Protein AF-0000000079917731 (afdb_homodimer)

Radius of gyration: 28.93 Å; Cα contacts (8 Å, |Δi|>4): 1893; chains: 2; bounding box: 54×91×67 Å

Solvent-accessible surface area (backbone atoms only — not comparable to full-atom values): 36115 Å² total; per-residue (Å²): 129,85,62,55,31,54,31,40,28,37,66,48,79,64,50,75,58,44,82,42,78,41,71,59,78,77,42,51,48,52,16,24,22,30,37,32,56,14,15,32,60,57,88,58,50,64,48,55,51,51,41,30,70,75,79,35,61,68,37,38,63,58,72,67,65,36,28,38,35,48,21,23,6,26,31,28,69,40,68,15,85,65,47,80,91,68,53,69,67,41,42,30,28,45,52,33,70,39,48,81,69,71,49,72,39,30,72,71,70,39,39,76,37,28,68,40,18,22,36,33,17,55,40,13,71,12,90,62,19,55,64,53,33,69,73,32,56,40,10,33,40,17,30,51,31,54,45,55,55,79,32,52,31,69,48,36,90,82,49,50,44,68,58,39,12,46,43,56,48,29,31,31,29,39,39,43,38,54,77,62,63,61,24,75,74,30,30,37,36,29,39,25,25,42,32,55,45,15,34,30,25,50,44,40,39,53,46,46,35,37,56,36,36,37,29,29,38,77,54,56,68,52,38,49,57,56,23,63,75,42,62,92,34,34,45,68,45,37,64,87,71,64,62,63,42,63,53,47,17,71,75,44,84,69,34,49,28,46,31,33,39,38,33,40,36,69,81,45,59,40,62,58,55,57,48,53,59,66,28,41,29,56,54,12,34,35,32,38,67,26,49,27,69,39,47,44,59,44,56,48,35,60,28,13,70,33,25,29,30,42,34,24,40,52,56,59,52,52,68,54,47,40,52,50,35,51,33,38,57,72,59,52,36,68,67,77,75,53,43,79,48,72,44,50,49,91,44,49,61,54,45,71,74,53,56,67,85,63,66,50,30,35,46,40,43,27,34,32,76,125,86,61,53,32,54,30,41,28,36,66,49,79,64,50,75,57,43,82,43,79,40,71,61,77,79,45,53,48,53,17,23,22,30,37,33,56,15,16,31,59,56,89,59,49,63,47,55,51,51,41,30,69,75,78,35,62,68,38,38,62,60,72,66,64,37,28,38,34,49,22,24,6,25,31,29,69,40,67,15,87,65,46,81,91,69,54,68,68,42,41,29,26,44,53,33,70,40,48,81,69,71,50,72,38,31,73,70,70,38,39,75,36,30,68,41,17,22,34,34,17,55,40,13,71,13,92,61,20,56,64,54,33,70,74,32,58,39,10,33,40,17,31,50,30,54,44,54,55,79,30,53,32,68,50,37,90,82,50,50,45,68,57,40,12,45,44,57,48,29,33,31,28,39,39,44,38,54,77,64,62,60,23,75,74,29,30,38,37,29,39,26,24,41,31,56,44,16,34,29,26,50,43,39,39,55,47,44,35,38,55,36,37,38,28,30,38,76,53,56,70,54,38,50,57,57,24,63,74,43,60,92,35,33,45,69,45,38,66,88,71,62,61,64,42,62,52,47,16,69,75,44,85,68,35,49,29,47,30,34,38,37,33,39,37,68,82,47,59,41,62,58,56,57,49,52,57,65,27,42,28,53,53,10,34,36,32,38,66,26,51,27,69,38,48,44,59,44,56,48,36,59,28,12,70,33,24,28,30,42,33,24,39,50,57,60,52,54,67,52,47,41,51,50,36,52,33,36,58,70,58,53,34,69,70,79,75,52,44,79,48,73,44,52,50,91,44,49,59,57,47,72,74,54,57,67,85,62,64,50,30,34,45,40,42,29,35,32,77

Secondary structure (DSSP, 8-state):
---EEEEEEE-STTS--EEEEEEPPPP-TTEEEEEEEEEE--TTHHHHHHTHHHH-TTSPPPPSSEE--SEEEEEEEEE-TT--S--TT-EEEE--EE--SSSHHHHTT-GGG-TT-EETTS-BSSTTTHHHHHH----SSBSEEEEEGGGEEEPPTTS-HHHHTTHHHHHHHHHHHHHTT--TT-EEEEETTTSHHHHHHHHHHHHHT-SEEEEEES-HHHHHHHHTTSTTTEEEEETTSS-HHHHHHHHTTT--EEEEEE---TT--HHHHHHHHTTEEEEEEEEE-S------B--HHHHHHTT-EEEE-----HHHHHHHHHHHHTTSS--TTPEEEEEEGGGHHHHHH-PPPP-GGGEEEEEE-/---EEEEEEE-STTS--EEEEEEPPPP-TTEEEEEEEEEE--TTHHHHHHTHHHH-TTSPPPPSSEE--SEEEEEEEEE-TT--S--TT-EEEE--EE--SSSHHHHTT-GGG-TT-EETTS-BSSTTTHHHHHH----SSBSEEEEEGGGEEEPPTTS-HHHHTTHHHHHHHHHHHHHTT--TT-EEEEETTTSHHHHHHHHHHHHHT-SEEEEEES-HHHHHHHHTTSTTTEEEEETTSS-HHHHHHHHTTT--EEEEEE---TT--HHHHHHHHTTEEEEEEEEE-S------B--HHHHHHTT-EEEE-----HHHHHHHHHHHHTTSS--TTPEEEEEEGGGHHHHHH-PPPP-GGGEEEEEE-

Foldseek 3Di:
DDQWWWFFWDADAPDGTDIDIDGQDDEAQQKFKFFFFKFFDDPCQNVQRHPCCPPPVQWADEDPRAGATFFTWGFTCGHHNNHDPDDGGFTKIFHQWDAPCDDPCNVVVNRVPHLQIAGARTTTNHPPVNVVCVVWRHHSRMRMGMDGPQRIDTFAPLADRLLRSLVFLLQQLLVQCVVLPQAAAFEEEEEQLLAQNNVSNLLNSQLRHHQAYEYEEADPVSQVVSCVVPVNHYHYAYVVNDQPQVVLCVVPVNFAGQEYEYQAAEPDDLVSVVSRQSRHAQLHEYEYRNHYPDDHDDPVVVCVVSVYYYDYTDTHGSVSVNVVSVSVNVVSRPSPQADEDEDESVCVSVCSVPVDDDSHSRYIYIYGD/DDQWWWFFWDADAPDGTDIDIGGQDDEAQQKFKFFFFKFFDDPCQNVQRHPCCPPPVQWADEDPRAGATFFTWGFTCGHHNNHDPDDGGFTKIFHQWDAPCDDPCNVVVNRVPHLQIAGARTTTNHPPVNVVCVVWRHHSRMRMGMDGSQRIATFAPLADRLLRSLVFLLQQLLVQCVVLPQAAAFEEEEEQLLAQNNVSNLLNSQLRHHQAYEYEEADPVSLVVSCVVPVNHYHYAYVVNDQPQVVLCVVPVNFAGQEYEYQAAEPDDLVSVVSRQSRHAQLHEYEYRNHYPDDHDDPVVVCVVSVYYYDYTDTHGSVSVNVVSVSVNVVSRPSPQADEDEDESVCVSVCSVPVDDDSHSRYIYIYGD

Nearest PDB structures (foldseek):
  8h2b-assembly1_A  TM=7.495E-01  e=2.566E-23  Zobellia galactanivorans
  8h2b-assembly1_D  TM=7.702E-01  e=7.035E-23  Zobellia galactanivorans
  8h2b-assembly1_B  TM=7.660E-01  e=6.630E-23  Zobellia galactanivorans
  8h2a-assembly2_F  TM=7.709E-01  e=3.290E-22  Formosa agariphila
  8h2a-assembly1_D  TM=7.726E-01  e=4.752E-21  Formosa agariphila

pLDDT: mean 95.67, std 5.26, range [50.16, 98.94]

Structure (mmCIF, N/CA/C/O backbone):
data_AF-0000000079917731-model_v1
#
loop_
_entity.id
_entity.type
_entity.pdbx_description
1 polymer 'Alcohol dehydrogenase'
#
loop_
_atom_site.group_PDB
_atom_site.id
_atom_site.type_symbol
_atom_site.label_atom_id
_atom_site.label_alt_id
_atom_site.label_comp_id
_atom_site.label_asym_id
_atom_site.label_entity_id
_atom_site.label_seq_id
_atom_site.pdbx_PDB_ins_code
_atom_site.Cartn_x
_atom_site.Cartn_y
_atom_site.Cartn_z
_atom_site.occupancy
_atom_site.B_iso_or_equiv
_atom_site.auth_seq_id
_atom_site.auth_comp_id
_atom_site.auth_asym_id
_atom_site.auth_atom_id
_atom_site.pdbx_PDB_model_num
ATOM 1 N N . MET A 1 1 ? 14.047 -50.344 -12.586 1 50.44 1 MET A N 1
ATOM 2 C CA . MET A 1 1 ? 13.477 -49 -12.344 1 50.44 1 MET A CA 1
ATOM 3 C C . MET A 1 1 ? 13.508 -48.156 -13.617 1 50.44 1 MET A C 1
ATOM 5 O O . MET A 1 1 ? 14.414 -48.312 -14.438 1 50.44 1 MET A O 1
ATOM 9 N N . LYS A 1 2 ? 12.367 -47.656 -14.055 1 74.06 2 LYS A N 1
ATOM 10 C CA . LYS A 1 2 ? 12.312 -46.875 -15.289 1 74.06 2 LYS A CA 1
ATOM 11 C C . LYS A 1 2 ? 13.344 -45.75 -15.273 1 74.06 2 LYS A C 1
ATOM 13 O O . LYS A 1 2 ? 13.484 -45.031 -14.273 1 74.06 2 LYS A O 1
ATOM 18 N N . SER A 1 3 ? 14.203 -45.719 -16.328 1 92.88 3 SER A N 1
ATOM 19 C CA . SER A 1 3 ? 15.312 -44.75 -16.359 1 92.88 3 SER A CA 1
ATOM 20 C C . SER A 1 3 ? 14.93 -43.5 -17.125 1 92.88 3 SER A C 1
ATOM 22 O O . SER A 1 3 ? 15.68 -42.5 -17.125 1 92.88 3 SER A O 1
ATOM 24 N N . THR A 1 4 ? 13.758 -43.594 -17.734 1 96.81 4 THR A N 1
ATOM 25 C CA . THR A 1 4 ? 13.328 -42.438 -18.516 1 96.81 4 THR A CA 1
ATOM 26 C C . THR A 1 4 ? 11.945 -41.969 -18.078 1 96.81 4 THR A C 1
ATOM 28 O O . THR A 1 4 ? 11.234 -42.719 -17.375 1 96.81 4 THR A O 1
ATOM 31 N N . MET A 1 5 ? 11.633 -40.844 -18.469 1 97.62 5 MET A N 1
ATOM 32 C CA . MET A 1 5 ? 10.32 -40.25 -18.203 1 97.62 5 MET A CA 1
ATOM 33 C C . MET A 1 5 ? 9.734 -39.625 -19.453 1 97.62 5 MET A C 1
ATOM 35 O O . MET A 1 5 ? 10.477 -39.188 -20.328 1 97.62 5 MET A O 1
ATOM 39 N N . ARG A 1 6 ? 8.391 -39.625 -19.469 1 97.88 6 ARG A N 1
ATOM 40 C CA . ARG A 1 6 ? 7.664 -38.906 -20.531 1 97.88 6 ARG A CA 1
ATOM 41 C C . ARG A 1 6 ? 7.512 -37.438 -20.188 1 97.88 6 ARG A C 1
ATOM 43 O O . ARG A 1 6 ? 7.234 -37.094 -19.047 1 97.88 6 ARG A O 1
ATOM 50 N N . VAL A 1 7 ? 7.762 -36.594 -21.203 1 98.31 7 VAL A N 1
ATOM 51 C CA . VAL A 1 7 ? 7.59 -35.156 -21.047 1 98.31 7 VAL A CA 1
ATOM 52 C C . VAL A 1 7 ? 6.918 -34.594 -22.281 1 98.31 7 VAL A C 1
ATOM 54 O O . VAL A 1 7 ? 6.977 -35.188 -23.359 1 98.31 7 VAL A O 1
ATOM 57 N N . ALA A 1 8 ? 6.16 -33.562 -22.141 1 98.38 8 ALA A N 1
ATOM 58 C CA . ALA A 1 8 ? 5.754 -32.688 -23.234 1 98.38 8 ALA A CA 1
ATOM 59 C C . ALA A 1 8 ? 6.688 -31.5 -23.359 1 98.38 8 ALA A C 1
ATOM 61 O O . ALA A 1 8 ? 6.809 -30.688 -22.438 1 98.38 8 ALA A O 1
ATOM 62 N N . ARG A 1 9 ? 7.387 -31.297 -24.5 1 98 9 ARG A N 1
ATOM 63 C CA . ARG A 1 9 ? 8.367 -30.234 -24.688 1 98 9 ARG A CA 1
ATOM 64 C C . ARG A 1 9 ? 7.973 -29.312 -25.844 1 98 9 ARG A C 1
ATOM 66 O O . ARG A 1 9 ? 7.492 -29.781 -26.875 1 98 9 ARG A O 1
ATOM 73 N N . LEU A 1 10 ? 8.047 -28.047 -25.562 1 97.94 10 LEU A N 1
ATOM 74 C CA . LEU A 1 10 ? 7.91 -27.062 -26.625 1 97.94 10 LEU A CA 1
ATOM 75 C C . LEU A 1 10 ? 9.234 -26.859 -27.344 1 97.94 10 LEU A C 1
ATOM 77 O O . LEU A 1 10 ? 10.234 -26.5 -26.734 1 97.94 10 LEU A O 1
ATOM 81 N N . HIS A 1 11 ? 9.242 -27.062 -28.656 1 98.19 11 HIS A N 1
ATOM 82 C CA . HIS A 1 11 ? 10.461 -26.906 -29.453 1 98.19 11 HIS A CA 1
ATOM 83 C C . HIS A 1 11 ? 10.477 -25.578 -30.188 1 98.19 11 HIS A C 1
ATOM 85 O O . HIS A 1 11 ? 11.547 -25.031 -30.469 1 98.19 11 HIS A O 1
ATOM 91 N N . GLU A 1 12 ? 9.289 -25.141 -30.516 1 96.88 12 GLU A N 1
ATOM 92 C CA . GLU A 1 12 ? 9.102 -23.906 -31.266 1 96.88 12 GLU A CA 1
ATOM 93 C C . GLU A 1 12 ? 7.879 -23.141 -30.766 1 96.88 12 GLU A C 1
ATOM 95 O O . GLU A 1 12 ? 6.82 -23.734 -30.547 1 96.88 12 GLU A O 1
ATOM 100 N N . ILE A 1 13 ? 8.078 -21.859 -30.641 1 95.06 13 ILE A N 1
ATOM 101 C CA . ILE A 1 13 ? 7 -21 -30.156 1 95.06 13 ILE A CA 1
ATOM 102 C C . ILE A 1 13 ? 5.77 -21.156 -31.047 1 95.06 13 ILE A C 1
ATOM 104 O O . ILE A 1 13 ? 5.891 -21.188 -32.281 1 95.06 13 ILE A O 1
ATOM 108 N N . ASN A 1 14 ? 4.672 -21.25 -30.422 1 94.19 14 ASN A N 1
ATOM 109 C CA . ASN A 1 14 ? 3.377 -21.297 -31.094 1 94.19 14 ASN A CA 1
ATOM 110 C C . ASN A 1 14 ? 3.223 -22.547 -31.938 1 94.19 14 ASN A C 1
ATOM 112 O O . ASN A 1 14 ? 2.58 -22.531 -32.969 1 94.19 14 ASN A O 1
ATOM 116 N N . GLN A 1 15 ? 3.871 -23.625 -31.594 1 95.62 15 GLN A N 1
ATOM 117 C CA . GLN A 1 15 ? 3.725 -24.953 -32.188 1 95.62 15 GLN A CA 1
ATOM 118 C C . GLN A 1 15 ? 3.328 -25.969 -31.125 1 95.62 15 GLN A C 1
ATOM 120 O O . GLN A 1 15 ? 3.529 -25.75 -29.922 1 95.62 15 GLN A O 1
ATOM 125 N N . PRO A 1 16 ? 2.701 -27.062 -31.547 1 95.88 16 PRO A N 1
ATOM 126 C CA . PRO A 1 16 ? 2.363 -28.094 -30.562 1 95.88 16 PRO A CA 1
ATOM 127 C C . PRO A 1 16 ? 3.59 -28.656 -29.844 1 95.88 16 PRO A C 1
ATOM 129 O O . PRO A 1 16 ? 4.672 -28.734 -30.438 1 95.88 16 PRO A O 1
ATOM 132 N N . MET A 1 17 ? 3.363 -29.047 -28.672 1 97.44 17 MET A N 1
ATOM 133 C CA . MET A 1 17 ? 4.426 -29.703 -27.922 1 97.44 17 MET A CA 1
ATOM 134 C C . MET A 1 17 ? 4.656 -31.125 -28.422 1 97.44 17 MET A C 1
ATOM 136 O O . MET A 1 17 ? 3.75 -31.734 -29 1 97.44 17 MET A O 1
ATOM 140 N N . LYS A 1 18 ? 5.828 -31.609 -28.172 1 98.31 18 LYS A N 1
ATOM 141 C CA . LYS A 1 18 ? 6.164 -33 -28.531 1 98.31 18 LYS A CA 1
ATOM 142 C C . LYS A 1 18 ? 6.316 -33.844 -27.281 1 98.31 18 LYS A C 1
ATOM 144 O O . LYS A 1 18 ? 6.977 -33.469 -26.328 1 98.31 18 LYS A O 1
ATOM 149 N N . ILE A 1 19 ? 5.656 -35.031 -27.328 1 98.19 19 ILE A N 1
ATOM 150 C CA . ILE A 1 19 ? 5.848 -36 -26.281 1 98.19 19 ILE A CA 1
ATOM 151 C C . ILE A 1 19 ? 7.156 -36.781 -26.5 1 98.19 19 ILE A C 1
ATOM 153 O O . ILE A 1 19 ? 7.355 -37.375 -27.562 1 98.19 19 ILE A O 1
ATOM 157 N N . GLU A 1 20 ? 8.016 -36.719 -25.469 1 98 20 GLU A N 1
ATOM 158 C CA . GLU A 1 20 ? 9.352 -37.281 -25.594 1 98 20 GLU A CA 1
ATOM 159 C C . GLU A 1 20 ? 9.742 -38.062 -24.328 1 98 20 GLU A C 1
ATOM 161 O O . GLU A 1 20 ? 9.102 -37.906 -23.297 1 98 20 GLU A O 1
ATOM 166 N N . GLU A 1 21 ? 10.734 -38.875 -24.562 1 97.75 21 GLU A N 1
ATOM 167 C CA . GLU A 1 21 ? 11.352 -39.562 -23.438 1 97.75 21 GLU A CA 1
ATOM 168 C C . GLU A 1 21 ? 12.695 -38.938 -23.062 1 97.75 21 GLU A C 1
ATOM 170 O O . GLU A 1 21 ? 13.539 -38.719 -23.938 1 97.75 21 GLU A O 1
ATOM 175 N N . LEU A 1 22 ? 12.82 -38.625 -21.766 1 97.75 22 LEU A N 1
ATOM 176 C CA . LEU A 1 22 ? 14.07 -38.094 -21.219 1 97.75 22 LEU A CA 1
ATOM 177 C C . LEU A 1 22 ? 14.523 -38.906 -20.016 1 97.75 22 LEU A C 1
ATOM 179 O O . LEU A 1 22 ? 13.711 -39.594 -19.359 1 97.75 22 LEU A O 1
ATOM 183 N N . PRO A 1 23 ? 15.82 -38.906 -19.75 1 97.75 23 PRO A N 1
ATOM 184 C CA . PRO A 1 23 ? 16.25 -39.531 -18.5 1 97.75 23 PRO A CA 1
ATOM 185 C C . PRO A 1 23 ? 15.602 -38.906 -17.266 1 97.75 23 PRO A C 1
ATOM 187 O O . PRO A 1 23 ? 15.422 -37.688 -17.219 1 97.75 23 PRO A O 1
ATOM 190 N N . ILE A 1 24 ? 15.266 -39.75 -16.328 1 98.25 24 ILE A N 1
ATOM 191 C CA . ILE A 1 24 ? 14.789 -39.25 -15.047 1 98.25 24 ILE A CA 1
ATOM 192 C C . ILE A 1 24 ? 15.93 -38.531 -14.312 1 98.25 24 ILE A C 1
ATOM 194 O O . ILE A 1 24 ? 17 -39.125 -14.141 1 98.25 24 ILE A O 1
ATOM 198 N N . PRO A 1 25 ? 15.758 -37.281 -13.914 1 97.38 25 PRO A N 1
ATOM 199 C CA . PRO A 1 25 ? 16.859 -36.594 -13.242 1 97.38 25 PRO A CA 1
ATOM 200 C C . PRO A 1 25 ? 17.062 -37.031 -11.805 1 97.38 25 PRO A C 1
ATOM 202 O O . PRO A 1 25 ? 16.125 -37.562 -11.18 1 97.38 25 PRO A O 1
ATOM 205 N N . GLU A 1 26 ? 18.25 -36.875 -11.352 1 97 26 GLU A N 1
ATOM 206 C CA . GLU A 1 26 ? 18.562 -37.031 -9.938 1 97 26 GLU A CA 1
ATOM 207 C C . GLU A 1 26 ? 18.516 -35.719 -9.203 1 97 26 GLU A C 1
ATOM 209 O O . GLU A 1 26 ? 18.953 -34.688 -9.742 1 97 26 GLU A O 1
ATOM 214 N N . PRO A 1 27 ? 17.938 -35.719 -7.992 1 97.88 27 PRO A N 1
ATOM 215 C CA . PRO A 1 27 ? 17.922 -34.469 -7.262 1 97.88 27 PRO A CA 1
ATOM 216 C C . PRO A 1 27 ? 19.312 -34.062 -6.738 1 97.88 27 PRO A C 1
ATOM 218 O O . PRO A 1 27 ? 20.094 -34.938 -6.352 1 97.88 27 PRO A O 1
ATOM 221 N N . ARG A 1 28 ? 19.656 -32.75 -6.723 1 96.5 28 ARG A N 1
ATOM 222 C CA . ARG A 1 28 ? 20.844 -32.219 -6.043 1 96.5 28 ARG A CA 1
ATOM 223 C C . ARG A 1 28 ? 20.719 -32.406 -4.531 1 96.5 28 ARG A C 1
ATOM 225 O O . ARG A 1 28 ? 19.672 -32.812 -4.027 1 96.5 28 ARG A O 1
ATOM 232 N N . ALA A 1 29 ? 21.703 -32.031 -3.807 1 97.75 29 ALA A N 1
ATOM 233 C CA . ALA A 1 29 ? 21.844 -32.344 -2.385 1 97.75 29 ALA A CA 1
ATOM 234 C C . ALA A 1 29 ? 20.703 -31.719 -1.583 1 97.75 29 ALA A C 1
ATOM 236 O O . ALA A 1 29 ? 20.25 -32.281 -0.59 1 97.75 29 ALA A O 1
ATOM 237 N N . THR A 1 30 ? 20.203 -30.578 -2.012 1 97.69 30 THR A N 1
ATOM 238 C CA . THR A 1 30 ? 19.172 -29.906 -1.241 1 97.69 30 THR A CA 1
ATOM 239 C C . THR A 1 30 ? 17.828 -29.953 -1.981 1 97.69 30 THR A C 1
ATOM 241 O O . THR A 1 30 ? 16.891 -29.25 -1.617 1 97.69 30 THR A O 1
ATOM 244 N N . ASP A 1 31 ? 17.75 -30.75 -3.055 1 98.56 31 ASP A N 1
ATOM 245 C CA . ASP A 1 31 ? 16.578 -30.828 -3.906 1 98.56 31 ASP A CA 1
ATOM 246 C C . ASP A 1 31 ? 15.836 -32.156 -3.697 1 98.56 31 ASP A C 1
ATOM 248 O O . ASP A 1 31 ? 16.328 -33.031 -3.004 1 98.56 31 ASP A O 1
ATOM 252 N N . VAL A 1 32 ? 14.695 -32.219 -4.273 1 98.69 32 VAL A N 1
ATOM 253 C CA . VAL A 1 32 ? 13.898 -33.438 -4.289 1 98.69 32 VAL A CA 1
ATOM 254 C C . VAL A 1 32 ? 13.469 -33.781 -5.719 1 98.69 32 VAL A C 1
ATOM 256 O O . VAL A 1 32 ? 13.5 -32.906 -6.594 1 98.69 32 VAL A O 1
ATOM 259 N N . LEU A 1 33 ? 13.227 -35 -5.922 1 98.75 33 LEU A N 1
ATOM 260 C CA . LEU A 1 33 ? 12.539 -35.469 -7.121 1 98.75 33 LEU A CA 1
ATOM 261 C C . LEU A 1 33 ? 11.07 -35.75 -6.832 1 98.75 33 LEU A C 1
ATOM 263 O O . LEU A 1 33 ? 10.742 -36.469 -5.895 1 98.75 33 LEU A O 1
ATOM 267 N N . VAL A 1 34 ? 10.211 -35.156 -7.582 1 98.88 34 VAL A N 1
ATOM 268 C CA . VAL A 1 34 ? 8.781 -35.344 -7.383 1 98.88 34 VAL A CA 1
ATOM 269 C C . VAL A 1 34 ? 8.18 -36.062 -8.586 1 98.88 34 VAL A C 1
ATOM 271 O O . VAL A 1 34 ? 8.414 -35.656 -9.734 1 98.88 34 VAL A O 1
ATOM 274 N N . GLN A 1 35 ? 7.52 -37.125 -8.352 1 98.88 35 GLN A N 1
ATOM 275 C CA . GLN A 1 35 ? 6.66 -37.719 -9.367 1 98.88 35 GLN A CA 1
ATOM 276 C C . GLN A 1 35 ? 5.352 -36.969 -9.5 1 98.88 35 GLN A C 1
ATOM 278 O O . GLN A 1 35 ? 4.523 -36.969 -8.586 1 98.88 35 GLN A O 1
ATOM 283 N N . VAL A 1 36 ? 5.148 -36.375 -10.633 1 98.88 36 VAL A N 1
ATOM 284 C CA . VAL A 1 36 ? 3.992 -35.5 -10.828 1 98.88 36 VAL A CA 1
ATOM 285 C C . VAL A 1 36 ? 2.727 -36.344 -10.961 1 98.88 36 VAL A C 1
ATOM 287 O O . VAL A 1 36 ? 2.674 -37.281 -11.766 1 98.88 36 VAL A O 1
ATOM 290 N N . LYS A 1 37 ? 1.771 -36 -10.133 1 98.81 37 LYS A N 1
ATOM 291 C CA . LYS A 1 37 ? 0.479 -36.688 -10.195 1 98.81 37 LYS A CA 1
ATOM 292 C C . LYS A 1 37 ? -0.587 -35.781 -10.812 1 98.81 37 LYS A C 1
ATOM 294 O O . LYS A 1 37 ? -1.591 -36.25 -11.336 1 98.81 37 LYS A O 1
ATOM 299 N N . ALA A 1 38 ? -0.409 -34.5 -10.727 1 98.69 38 ALA A N 1
ATOM 300 C CA . ALA A 1 38 ? -1.331 -33.531 -11.281 1 98.69 38 ALA A CA 1
ATOM 301 C C . ALA A 1 38 ? -0.6 -32.25 -11.648 1 98.69 38 ALA A C 1
ATOM 303 O O . ALA A 1 38 ? 0.22 -31.75 -10.867 1 98.69 38 ALA A O 1
ATOM 304 N N . CYS A 1 39 ? -0.804 -31.719 -12.812 1 98.06 39 CYS A N 1
ATOM 305 C CA . CYS A 1 39 ? -0.352 -30.406 -13.242 1 98.06 39 CYS A CA 1
ATOM 306 C C . CYS A 1 39 ? -1.51 -29.578 -13.797 1 98.06 39 CYS A C 1
ATOM 308 O O . CYS A 1 39 ? -2.104 -29.953 -14.812 1 98.06 39 CYS A O 1
ATOM 310 N N . ASN A 1 40 ? -1.781 -28.484 -13.109 1 95.69 40 ASN A N 1
ATOM 311 C CA . ASN A 1 40 ? -2.883 -27.625 -13.539 1 95.69 40 ASN A CA 1
ATOM 312 C C . ASN A 1 40 ? -2.539 -26.875 -14.82 1 95.69 40 ASN A C 1
ATOM 314 O O . ASN A 1 40 ? -1.462 -26.281 -14.93 1 95.69 40 ASN A O 1
ATOM 318 N N . VAL A 1 41 ? -3.432 -26.969 -15.773 1 92.75 41 VAL A N 1
ATOM 319 C CA . VAL A 1 41 ? -3.309 -26.188 -17 1 92.75 41 VAL A CA 1
ATOM 320 C C . VAL A 1 41 ? -4.039 -24.859 -16.844 1 92.75 41 VAL A C 1
ATOM 322 O O . VAL A 1 41 ? -5.254 -24.781 -17.047 1 92.75 41 VAL A O 1
ATOM 325 N N . VAL A 1 42 ? -3.254 -23.859 -16.562 1 86.06 42 VAL A N 1
ATOM 326 C CA . VAL A 1 42 ? -3.84 -22.562 -16.25 1 86.06 42 VAL A CA 1
ATOM 327 C C . VAL A 1 42 ? -4.246 -21.844 -17.547 1 86.06 42 VAL A C 1
ATOM 329 O O . VAL A 1 42 ? -3.658 -22.094 -18.594 1 86.06 42 VAL A O 1
ATOM 332 N N . PRO A 1 43 ? -5.266 -20.922 -17.453 1 82.81 43 PRO A N 1
ATOM 333 C CA . PRO A 1 43 ? -5.812 -20.266 -18.656 1 82.81 43 PRO A CA 1
ATOM 334 C C . PRO A 1 43 ? -4.75 -19.516 -19.453 1 82.81 43 PRO A C 1
ATOM 336 O O . PRO A 1 43 ? -4.867 -19.391 -20.672 1 82.81 43 PRO A O 1
ATOM 339 N N . ASN A 1 44 ? -3.738 -19.109 -18.844 1 86.19 44 ASN A N 1
ATOM 340 C CA . ASN A 1 44 ? -2.756 -18.25 -19.5 1 86.19 44 ASN A CA 1
ATOM 341 C C . ASN A 1 44 ? -1.69 -19.078 -20.219 1 86.19 44 ASN A C 1
ATOM 343 O O . ASN A 1 44 ? -0.853 -18.531 -20.938 1 86.19 44 ASN A O 1
ATOM 347 N N . LEU A 1 45 ? -1.657 -20.359 -20.141 1 90.06 45 LEU A N 1
ATOM 348 C CA . LEU A 1 45 ? -0.584 -21.188 -20.672 1 90.06 45 LEU A CA 1
ATOM 349 C C . LEU A 1 45 ? -0.499 -21.047 -22.188 1 90.06 45 LEU A C 1
ATOM 351 O O . LEU A 1 45 ? 0.59 -20.875 -22.734 1 90.06 45 LEU A O 1
ATOM 355 N N . SER A 1 46 ? -1.631 -21.062 -22.812 1 88.81 46 SER A N 1
ATOM 356 C CA . SER A 1 46 ? -1.627 -20.953 -24.266 1 88.81 46 SER A CA 1
ATOM 357 C C . SER A 1 46 ? -0.975 -19.656 -24.719 1 88.81 46 SER A C 1
ATOM 359 O O . SER A 1 46 ? -0.188 -19.641 -25.672 1 88.81 46 SER A O 1
ATOM 361 N N . ASN A 1 47 ? -1.322 -18.609 -24 1 88.12 47 ASN A N 1
ATOM 362 C CA . ASN A 1 47 ? -0.719 -17.328 -24.312 1 88.12 47 ASN A CA 1
ATOM 363 C C . ASN A 1 47 ? 0.791 -17.344 -24.094 1 88.12 47 ASN A C 1
ATOM 365 O O . ASN A 1 47 ? 1.546 -16.781 -24.891 1 88.12 47 ASN A O 1
ATOM 369 N N . VAL A 1 48 ? 1.205 -17.938 -23.078 1 91.75 48 VAL A N 1
ATOM 370 C CA . VAL A 1 48 ? 2.625 -18.016 -22.75 1 91.75 48 VAL A CA 1
ATOM 371 C C . VAL A 1 48 ? 3.367 -18.766 -23.859 1 91.75 48 VAL A C 1
ATOM 373 O O . VAL A 1 48 ? 4.402 -18.312 -24.344 1 91.75 48 VAL A O 1
ATOM 376 N N . LEU A 1 49 ? 2.818 -19.812 -24.359 1 93.06 49 LEU A N 1
ATOM 377 C CA . LEU A 1 49 ? 3.465 -20.672 -25.344 1 93.06 49 LEU A CA 1
ATOM 378 C C . LEU A 1 49 ? 3.469 -20.016 -26.719 1 93.06 49 LEU A C 1
ATOM 380 O O . LEU A 1 49 ? 4.348 -20.297 -27.531 1 93.06 49 LEU A O 1
ATOM 384 N N . ALA A 1 50 ? 2.545 -19.094 -26.875 1 91.25 50 ALA A N 1
ATOM 385 C CA . ALA A 1 50 ? 2.338 -18.609 -28.234 1 91.25 50 ALA A CA 1
ATOM 386 C C . ALA A 1 50 ? 2.797 -17.172 -28.391 1 91.25 50 ALA A C 1
ATOM 388 O O . ALA A 1 50 ? 3.334 -16.781 -29.438 1 91.25 50 ALA A O 1
ATOM 389 N N . THR A 1 51 ? 2.631 -16.328 -27.297 1 88.88 51 THR A N 1
ATOM 390 C CA . THR A 1 51 ? 2.67 -14.906 -27.609 1 88.88 51 THR A CA 1
ATOM 391 C C . THR A 1 51 ? 3.566 -14.156 -26.625 1 88.88 51 THR A C 1
ATOM 393 O O . THR A 1 51 ? 3.951 -13.016 -26.859 1 88.88 51 THR A O 1
ATOM 396 N N . TYR A 1 52 ? 3.93 -14.664 -25.516 1 87.69 52 TYR A N 1
ATOM 397 C CA . TYR A 1 52 ? 4.633 -13.922 -24.484 1 87.69 52 TYR A CA 1
ATOM 398 C C . TYR A 1 52 ? 5.969 -13.391 -24.984 1 87.69 52 TYR A C 1
ATOM 400 O O . TYR A 1 52 ? 6.379 -12.281 -24.641 1 87.69 52 TYR A O 1
ATOM 408 N N . SER A 1 53 ? 6.59 -14.141 -25.766 1 86.5 53 SER A N 1
ATOM 409 C CA . SER A 1 53 ? 7.898 -13.727 -26.266 1 86.5 53 SER A CA 1
ATOM 410 C C . SER A 1 53 ? 7.805 -12.406 -27.031 1 86.5 53 SER A C 1
ATOM 412 O O . SER A 1 53 ? 8.742 -11.609 -27.016 1 86.5 53 SER A O 1
ATOM 414 N N . GLU A 1 54 ? 6.711 -12.188 -27.609 1 86.81 54 GLU A N 1
ATOM 415 C CA . GLU A 1 54 ? 6.508 -10.969 -28.391 1 86.81 54 GLU A CA 1
ATOM 416 C C . GLU A 1 54 ? 5.879 -9.867 -27.547 1 86.81 54 GLU A C 1
ATOM 418 O O . GLU A 1 54 ? 6.336 -8.719 -27.578 1 86.81 54 GLU A O 1
ATOM 423 N N . TRP A 1 55 ? 4.918 -10.234 -26.75 1 82.81 55 TRP A N 1
ATOM 424 C CA . TRP A 1 55 ? 4.141 -9.242 -26.016 1 82.81 55 TRP A CA 1
ATOM 425 C C . TRP A 1 55 ? 4.914 -8.727 -24.812 1 82.81 55 TRP A C 1
ATOM 427 O O . TRP A 1 55 ? 4.816 -7.543 -24.469 1 82.81 55 TRP A O 1
ATOM 437 N N . PHE A 1 56 ? 5.676 -9.633 -24.203 1 87.25 56 PHE A N 1
ATOM 438 C CA . PHE A 1 56 ? 6.355 -9.289 -22.953 1 87.25 56 PHE A CA 1
ATOM 439 C C . PHE A 1 56 ? 7.801 -9.773 -22.984 1 87.25 56 PHE A C 1
ATOM 441 O O . PHE A 1 56 ? 8.195 -10.602 -22.156 1 87.25 56 PHE A O 1
ATOM 448 N N . PRO A 1 57 ? 8.57 -9.141 -23.781 1 85.44 57 PRO A N 1
ATOM 449 C CA . PRO A 1 57 ? 9.961 -9.586 -23.891 1 85.44 57 PRO A CA 1
ATOM 450 C C . PRO A 1 57 ? 10.719 -9.461 -22.578 1 85.44 57 PRO A C 1
ATOM 452 O O . PRO A 1 57 ? 11.742 -10.117 -22.375 1 85.44 57 PRO A O 1
ATOM 455 N N . TYR A 1 58 ? 10.18 -8.727 -21.656 1 86.06 58 TYR A N 1
ATOM 456 C CA . TYR A 1 58 ? 10.836 -8.531 -20.375 1 86.06 58 TYR A CA 1
ATOM 457 C C . TYR A 1 58 ? 10.484 -9.648 -19.406 1 86.06 58 TYR A C 1
ATOM 459 O O . TYR A 1 58 ? 10.984 -9.688 -18.281 1 86.06 58 TYR A O 1
ATOM 467 N N . LEU A 1 59 ? 9.648 -10.555 -19.844 1 92.31 59 LEU A N 1
ATOM 468 C CA . LEU A 1 59 ? 9.359 -11.812 -19.156 1 92.31 59 LEU A CA 1
ATOM 469 C C . LEU A 1 59 ? 9.844 -13 -19.984 1 92.31 59 LEU A C 1
ATOM 471 O O . LEU A 1 59 ? 9.039 -13.703 -20.594 1 92.31 59 LEU A O 1
ATOM 475 N N . PRO A 1 60 ? 11.055 -13.289 -19.922 1 93.88 60 PRO A N 1
ATOM 476 C CA . PRO A 1 60 ? 11.633 -14.242 -20.875 1 93.88 60 PRO A CA 1
ATOM 477 C C . PRO A 1 60 ? 11.234 -15.688 -20.578 1 93.88 60 PRO A C 1
ATOM 479 O O . PRO A 1 60 ? 11.125 -16.078 -19.422 1 93.88 60 PRO A O 1
ATOM 482 N N . LEU A 1 61 ? 11.07 -16.422 -21.672 1 96.19 61 LEU A N 1
ATOM 483 C CA . LEU A 1 61 ? 10.859 -17.859 -21.609 1 96.19 61 LEU A CA 1
ATOM 484 C C . LEU A 1 61 ? 12.195 -18.594 -21.516 1 96.19 61 LEU A C 1
ATOM 486 O O . LEU A 1 61 ? 13.242 -18.016 -21.812 1 96.19 61 LEU A O 1
ATOM 490 N N . PRO A 1 62 ? 12.133 -19.844 -21.094 1 96.81 62 PRO A N 1
ATOM 491 C CA . PRO A 1 62 ? 13.352 -20.641 -21.172 1 96.81 62 PRO A CA 1
ATOM 492 C C . PRO A 1 62 ? 13.789 -20.906 -22.609 1 96.81 62 PRO A C 1
ATOM 494 O O . PRO A 1 62 ? 12.945 -20.938 -23.516 1 96.81 62 PRO A O 1
ATOM 497 N N . GLU A 1 63 ? 15.102 -21.078 -22.766 1 96.69 63 GLU A N 1
ATOM 498 C CA . GLU A 1 63 ? 15.578 -21.531 -24.062 1 96.69 63 GLU A CA 1
ATOM 499 C C . GLU A 1 63 ? 14.898 -22.844 -24.469 1 96.69 63 GLU A C 1
ATOM 501 O O . GLU A 1 63 ? 14.719 -23.734 -23.656 1 96.69 63 GLU A O 1
ATOM 506 N N . LEU A 1 64 ? 14.5 -22.953 -25.688 1 96.94 64 LEU A N 1
ATOM 507 C CA . LEU A 1 64 ? 13.805 -24.141 -26.219 1 96.94 64 LEU A CA 1
ATOM 508 C C . LEU A 1 64 ? 14.805 -25.156 -26.75 1 96.94 64 LEU A C 1
ATOM 510 O O . LEU A 1 64 ? 15.883 -24.781 -27.219 1 96.94 64 LEU A O 1
ATOM 514 N N . PRO A 1 65 ? 14.477 -26.422 -26.75 1 98.12 65 PRO A N 1
ATOM 515 C CA . PRO A 1 65 ? 13.227 -27.016 -26.25 1 98.12 65 PRO A CA 1
ATOM 516 C C . PRO A 1 65 ? 13.141 -26.984 -24.734 1 98.12 65 PRO A C 1
ATOM 518 O O . PRO A 1 65 ? 14.164 -27.078 -24.047 1 98.12 65 PRO A O 1
ATOM 521 N N . ALA A 1 66 ? 11.93 -26.812 -24.203 1 98.19 66 ALA A N 1
ATOM 522 C CA . ALA A 1 66 ? 11.742 -26.703 -22.766 1 98.19 66 ALA A CA 1
ATOM 523 C C . ALA A 1 66 ? 10.453 -27.406 -22.328 1 98.19 66 ALA A C 1
ATOM 525 O O . ALA A 1 66 ? 9.531 -27.578 -23.125 1 98.19 66 ALA A O 1
ATOM 526 N N . ILE A 1 67 ? 10.406 -27.906 -21.078 1 98.31 67 ILE A N 1
ATOM 527 C CA . ILE A 1 67 ? 9.242 -28.5 -20.438 1 98.31 67 ILE A CA 1
ATOM 528 C C . ILE A 1 67 ? 8.492 -27.453 -19.625 1 98.31 67 ILE A C 1
ATOM 530 O O . ILE A 1 67 ? 9.055 -26.859 -18.703 1 98.31 67 ILE A O 1
ATOM 534 N N . PHE A 1 68 ? 7.199 -27.203 -19.953 1 97.69 68 PHE A N 1
ATOM 535 C CA . PHE A 1 68 ? 6.379 -26.219 -19.266 1 97.69 68 PHE A CA 1
ATOM 536 C C . PHE A 1 68 ? 5.48 -26.891 -18.234 1 97.69 68 PHE A C 1
ATOM 538 O O . PHE A 1 68 ? 5.574 -28.094 -18.016 1 97.69 68 PHE A O 1
ATOM 545 N N . GLY A 1 69 ? 4.656 -26.078 -17.594 1 96.75 69 GLY A N 1
ATOM 546 C CA . GLY A 1 69 ? 3.795 -26.484 -16.5 1 96.75 69 GLY A CA 1
ATOM 547 C C . GLY A 1 69 ? 4.137 -25.812 -15.18 1 96.75 69 GLY A C 1
ATOM 548 O O . GLY A 1 69 ? 5.203 -26.047 -14.609 1 96.75 69 GLY A O 1
ATOM 549 N N . LEU A 1 70 ? 3.217 -25.109 -14.656 1 94.06 70 LEU A N 1
ATOM 550 C CA . LEU A 1 70 ? 3.477 -24.172 -13.562 1 94.06 70 LEU A CA 1
ATOM 551 C C . LEU A 1 70 ? 3.041 -24.766 -12.227 1 94.06 70 LEU A C 1
ATOM 553 O O . LEU A 1 70 ? 3.781 -24.703 -11.242 1 94.06 70 LEU A O 1
ATOM 557 N N . ASP A 1 71 ? 1.919 -25.359 -12.102 1 95.31 71 ASP A N 1
ATOM 558 C CA . ASP A 1 71 ? 1.273 -25.766 -10.859 1 95.31 71 ASP A CA 1
ATOM 559 C C . ASP A 1 71 ? 1.196 -27.297 -10.75 1 95.31 71 ASP A C 1
ATOM 561 O O . ASP A 1 71 ? 0.269 -27.906 -11.281 1 95.31 71 ASP A O 1
ATOM 565 N N . SER A 1 72 ? 2.127 -27.812 -9.914 1 98.12 72 SER A N 1
ATOM 566 C CA . SER A 1 72 ? 2.23 -29.266 -9.867 1 98.12 72 SER A CA 1
ATOM 567 C C . SER A 1 72 ? 2.064 -29.781 -8.438 1 98.12 72 SER A C 1
ATOM 569 O O . SER A 1 72 ? 2.506 -29.141 -7.484 1 98.12 72 SER A O 1
ATOM 571 N N . ALA A 1 73 ? 1.43 -30.875 -8.336 1 98.81 73 ALA A N 1
ATOM 572 C CA . ALA A 1 73 ? 1.354 -31.672 -7.117 1 98.81 73 ALA A CA 1
ATOM 573 C C . ALA A 1 73 ? 1.728 -33.125 -7.395 1 98.81 73 ALA A C 1
ATOM 575 O O . ALA A 1 73 ? 1.511 -33.625 -8.5 1 98.81 73 ALA A O 1
ATOM 576 N N . GLY A 1 74 ? 2.348 -33.75 -6.391 1 98.81 74 GLY A N 1
ATOM 577 C CA . GLY A 1 74 ? 2.781 -35.125 -6.602 1 98.81 74 GLY A CA 1
ATOM 578 C C . GLY A 1 74 ? 3.352 -35.781 -5.352 1 98.81 74 GLY A C 1
ATOM 579 O O . GLY A 1 74 ? 2.994 -35.406 -4.234 1 98.81 74 GLY A O 1
ATOM 580 N N . VAL A 1 75 ? 4.145 -36.812 -5.656 1 98.88 75 VAL A N 1
ATOM 581 C CA . VAL A 1 75 ? 4.738 -37.594 -4.578 1 98.88 75 VAL A CA 1
ATOM 582 C C . VAL A 1 75 ? 6.262 -37.531 -4.664 1 98.88 75 VAL A C 1
ATOM 584 O O . VAL A 1 75 ? 6.836 -37.656 -5.746 1 98.88 75 VAL A O 1
ATOM 587 N N . VAL A 1 76 ? 6.859 -37.281 -3.518 1 98.88 76 VAL A N 1
ATOM 588 C CA . VAL A 1 76 ? 8.32 -37.281 -3.486 1 98.88 76 VAL A CA 1
ATOM 589 C C . VAL A 1 76 ? 8.852 -38.656 -3.816 1 98.88 76 VAL A C 1
ATOM 591 O O . VAL A 1 76 ? 8.516 -39.625 -3.141 1 98.88 76 VAL A O 1
ATOM 594 N N . ALA A 1 77 ? 9.719 -38.75 -4.812 1 98.69 77 ALA A N 1
ATOM 595 C CA . ALA A 1 77 ? 10.234 -40.031 -5.293 1 98.69 77 ALA A CA 1
ATOM 596 C C . ALA A 1 77 ? 11.672 -40.25 -4.812 1 98.69 77 ALA A C 1
ATOM 598 O O . ALA A 1 77 ? 12.102 -41.375 -4.637 1 98.69 77 ALA A O 1
ATOM 599 N N . ALA A 1 78 ? 12.391 -39.188 -4.648 1 98.62 78 ALA A N 1
ATOM 600 C CA . ALA A 1 78 ? 13.758 -39.219 -4.145 1 98.62 78 ALA A CA 1
ATOM 601 C C . ALA A 1 78 ? 14.125 -37.906 -3.465 1 98.62 78 ALA A C 1
ATOM 603 O O . ALA A 1 78 ? 13.508 -36.875 -3.725 1 98.62 78 ALA A O 1
ATOM 604 N N . VAL A 1 79 ? 15.078 -38.031 -2.541 1 98.5 79 VAL A N 1
ATOM 605 C CA . VAL A 1 79 ? 15.531 -36.844 -1.828 1 98.5 79 VAL A CA 1
ATOM 606 C C . VAL A 1 79 ? 17.047 -36.719 -1.916 1 98.5 79 VAL A C 1
ATOM 608 O O . VAL A 1 79 ? 17.75 -37.75 -1.951 1 98.5 79 VAL A O 1
ATOM 611 N N . GLY A 1 80 ? 17.516 -35.438 -1.969 1 98.25 80 GLY A N 1
ATOM 612 C CA . GLY A 1 80 ? 18.953 -35.219 -1.895 1 98.25 80 GLY A CA 1
ATOM 613 C C . GLY A 1 80 ? 19.531 -35.5 -0.522 1 98.25 80 GLY A C 1
ATOM 614 O O . GLY A 1 80 ? 18.797 -35.625 0.459 1 98.25 80 GLY A O 1
ATOM 615 N N . SER A 1 81 ? 20.844 -35.5 -0.439 1 97.94 81 SER A N 1
ATOM 616 C CA . SER A 1 81 ? 21.547 -35.969 0.749 1 97.94 81 SER A CA 1
ATOM 617 C C . SER A 1 81 ? 21.406 -34.969 1.9 1 97.94 81 SER A C 1
ATOM 619 O O . SER A 1 81 ? 21.609 -35.344 3.062 1 97.94 81 SER A O 1
ATOM 621 N N . HIS A 1 82 ? 21.016 -33.719 1.624 1 97.56 82 HIS A N 1
ATOM 622 C CA . HIS A 1 82 ? 20.922 -32.719 2.682 1 97.56 82 HIS A CA 1
ATOM 623 C C . HIS A 1 82 ? 19.469 -32.281 2.912 1 97.56 82 HIS A C 1
ATOM 625 O O . HIS A 1 82 ? 19.203 -31.281 3.578 1 97.56 82 HIS A O 1
ATOM 631 N N . VAL A 1 83 ? 18.562 -33 2.32 1 97.62 83 VAL A N 1
ATOM 632 C CA . VAL A 1 83 ? 17.141 -32.75 2.555 1 97.62 83 VAL A CA 1
ATOM 633 C C . VAL A 1 83 ? 16.75 -33.25 3.945 1 97.62 83 VAL A C 1
ATOM 635 O O . VAL A 1 83 ? 17.141 -34.344 4.355 1 97.62 83 VAL A O 1
ATOM 638 N N . THR A 1 84 ? 15.984 -32.406 4.758 1 94.25 84 THR A N 1
ATOM 639 C CA . THR A 1 84 ? 15.727 -32.781 6.145 1 94.25 84 THR A CA 1
ATOM 640 C C . THR A 1 84 ? 14.227 -32.844 6.422 1 94.25 84 THR A C 1
ATOM 642 O O . THR A 1 84 ? 13.773 -33.688 7.219 1 94.25 84 THR A O 1
ATOM 645 N N . ASP A 1 85 ? 13.352 -32.125 5.812 1 91.62 85 ASP A N 1
ATOM 646 C CA . ASP A 1 85 ? 11.984 -31.969 6.285 1 91.62 85 ASP A CA 1
ATOM 647 C C . ASP A 1 85 ? 10.984 -32.562 5.293 1 91.62 85 ASP A C 1
ATOM 649 O O . ASP A 1 85 ? 9.773 -32.406 5.434 1 91.62 85 ASP A O 1
ATOM 653 N N . VAL A 1 86 ? 11.469 -33.25 4.258 1 96.25 86 VAL A N 1
ATOM 654 C CA . VAL A 1 86 ? 10.641 -33.969 3.291 1 96.25 86 VAL A CA 1
ATOM 655 C C . VAL A 1 86 ? 11.227 -35.344 3.033 1 96.25 86 VAL A C 1
ATOM 657 O O . VAL A 1 86 ? 12.445 -35.5 3.021 1 96.25 86 VAL A O 1
ATOM 660 N N . ALA A 1 87 ? 10.281 -36.344 2.889 1 97.94 87 ALA A N 1
ATOM 661 C CA . ALA A 1 87 ? 10.719 -37.719 2.689 1 97.94 87 ALA A CA 1
ATOM 662 C C . ALA A 1 87 ? 10.031 -38.344 1.474 1 97.94 87 ALA A C 1
ATOM 664 O O . ALA A 1 87 ? 8.992 -37.844 1.026 1 97.94 87 ALA A O 1
ATOM 665 N N . VAL A 1 88 ? 10.648 -39.438 1.021 1 98.56 88 VAL A N 1
ATOM 666 C CA . VAL A 1 88 ? 10.047 -40.188 -0.058 1 98.56 88 VAL A CA 1
ATOM 667 C C . VAL A 1 88 ? 8.648 -40.656 0.352 1 98.56 88 VAL A C 1
ATOM 669 O O . VAL A 1 88 ? 8.453 -41.125 1.47 1 98.56 88 VAL A O 1
ATOM 672 N N . GLY A 1 89 ? 7.672 -40.406 -0.512 1 98.69 89 GLY A N 1
ATOM 673 C CA . GLY A 1 89 ? 6.301 -40.781 -0.227 1 98.69 89 GLY A CA 1
ATOM 674 C C . GLY A 1 89 ? 5.418 -39.625 0.18 1 98.69 89 GLY A C 1
ATOM 675 O O . GLY A 1 89 ? 4.191 -39.719 0.141 1 98.69 89 GLY A O 1
ATOM 676 N N . ASP A 1 90 ? 6.031 -38.562 0.617 1 98.75 90 ASP A N 1
ATOM 677 C CA . ASP A 1 90 ? 5.25 -37.406 0.992 1 98.75 90 ASP A CA 1
ATOM 678 C C . ASP A 1 90 ? 4.469 -36.844 -0.203 1 98.75 90 ASP A C 1
ATOM 680 O O . ASP A 1 90 ? 5 -36.781 -1.313 1 98.75 90 ASP A O 1
ATOM 684 N N . ARG A 1 91 ? 3.172 -36.5 -0.03 1 98.88 91 ARG A N 1
ATOM 685 C CA . ARG A 1 91 ? 2.359 -35.781 -1.004 1 98.88 91 ARG A CA 1
ATOM 686 C C . ARG A 1 91 ? 2.619 -34.281 -0.925 1 98.88 91 ARG A C 1
ATOM 688 O O . ARG A 1 91 ? 2.502 -33.688 0.145 1 98.88 91 ARG A O 1
ATOM 695 N N . VAL A 1 92 ? 2.967 -33.656 -2.07 1 98.88 92 VAL A N 1
ATOM 696 C CA . VAL A 1 92 ? 3.434 -32.281 -1.951 1 98.88 92 VAL A CA 1
ATOM 697 C C . VAL A 1 92 ? 2.859 -31.438 -3.09 1 98.88 92 VAL A C 1
ATOM 699 O O . VAL A 1 92 ? 2.496 -31.969 -4.141 1 98.88 92 VAL A O 1
ATOM 702 N N . TYR A 1 93 ? 2.619 -30.188 -2.84 1 98.75 93 TYR A N 1
ATOM 703 C CA . TYR A 1 93 ? 2.557 -29.125 -3.83 1 98.75 93 TYR A CA 1
ATOM 704 C C . TYR A 1 93 ? 3.93 -28.5 -4.043 1 98.75 93 TYR A C 1
ATOM 706 O O . TYR A 1 93 ? 4.68 -28.297 -3.084 1 98.75 93 TYR A O 1
ATOM 714 N N . VAL A 1 94 ? 4.238 -28.188 -5.324 1 98.69 94 VAL A N 1
ATOM 715 C CA . VAL A 1 94 ? 5.508 -27.547 -5.664 1 98.69 94 VAL A CA 1
ATOM 716 C C . VAL A 1 94 ? 5.27 -26.094 -6.07 1 98.69 94 VAL A C 1
ATOM 718 O O . VAL A 1 94 ? 4.719 -25.828 -7.141 1 98.69 94 VAL A O 1
ATOM 721 N N . ASN A 1 95 ? 5.652 -25.141 -5.242 1 98.62 95 ASN A N 1
ATOM 722 C CA . ASN A 1 95 ? 5.641 -23.75 -5.652 1 98.62 95 ASN A CA 1
ATOM 723 C C . ASN A 1 95 ? 6.691 -23.469 -6.723 1 98.62 95 ASN A C 1
ATOM 725 O O . ASN A 1 95 ? 7.883 -23.672 -6.496 1 98.62 95 ASN A O 1
ATOM 729 N N . PRO A 1 96 ? 6.309 -22.969 -7.836 1 98.19 96 PRO A N 1
ATOM 730 C CA . PRO A 1 96 ? 7.242 -22.828 -8.961 1 98.19 96 PRO A CA 1
ATOM 731 C C . PRO A 1 96 ? 8.195 -21.656 -8.797 1 98.19 96 PRO A C 1
ATOM 733 O O . PRO A 1 96 ? 9.172 -21.531 -9.539 1 98.19 96 PRO A O 1
ATOM 736 N N . GLY A 1 97 ? 7.922 -20.75 -7.902 1 98 97 GLY A N 1
ATOM 737 C CA . GLY A 1 97 ? 8.742 -19.562 -7.758 1 98 97 GLY A CA 1
ATOM 738 C C . GLY A 1 97 ? 10.117 -19.859 -7.176 1 98 97 GLY A C 1
ATOM 739 O O . GLY A 1 97 ? 10.219 -20.391 -6.07 1 98 97 GLY A O 1
ATOM 740 N N . ILE A 1 98 ? 11.141 -19.484 -7.984 1 97.62 98 ILE A N 1
ATOM 741 C CA . ILE A 1 98 ? 12.523 -19.688 -7.555 1 97.62 98 ILE A CA 1
ATOM 742 C C . ILE A 1 98 ? 13.273 -18.359 -7.559 1 97.62 98 ILE A C 1
ATOM 744 O O . ILE A 1 98 ? 13.203 -17.609 -8.531 1 97.62 98 ILE A O 1
ATOM 748 N N . SER A 1 99 ? 13.898 -18.031 -6.438 1 96.62 99 SER A N 1
ATOM 749 C CA . SER A 1 99 ? 14.766 -16.859 -6.332 1 96.62 99 SER A CA 1
ATOM 750 C C . SER A 1 99 ? 16.234 -17.266 -6.254 1 96.62 99 SER A C 1
ATOM 752 O O . SER A 1 99 ? 16.547 -18.453 -6.195 1 96.62 99 SER A O 1
ATOM 754 N N . CYS A 1 100 ? 17.188 -16.312 -6.207 1 94.44 100 CYS A N 1
ATOM 755 C CA . CYS A 1 100 ? 18.609 -16.625 -6.191 1 94.44 100 CYS A CA 1
ATOM 756 C C . CYS A 1 100 ? 19.047 -17.109 -4.816 1 94.44 100 CYS A C 1
ATOM 758 O O . CYS A 1 100 ? 20.109 -17.719 -4.68 1 94.44 100 CYS A O 1
ATOM 760 N N . GLY A 1 101 ? 18.312 -16.75 -3.787 1 93.56 101 GLY A N 1
ATOM 761 C CA . GLY A 1 101 ? 18.562 -17.25 -2.443 1 93.56 101 GLY A CA 1
ATOM 762 C C . GLY A 1 101 ? 19.609 -16.453 -1.688 1 93.56 101 GLY A C 1
ATOM 763 O O . GLY A 1 101 ? 19.812 -16.672 -0.49 1 93.56 101 GLY A O 1
ATOM 764 N N . GLY A 1 102 ? 20.219 -15.43 -2.352 1 93.44 102 GLY A N 1
ATOM 765 C CA . GLY A 1 102 ? 21.359 -14.805 -1.688 1 93.44 102 GLY A CA 1
ATOM 766 C C . GLY A 1 102 ? 21.312 -13.289 -1.738 1 93.44 102 GLY A C 1
ATOM 767 O O . GLY A 1 102 ? 22.141 -12.617 -1.108 1 93.44 102 GLY A O 1
ATOM 768 N N . CYS A 1 103 ? 20.438 -12.773 -2.498 1 93.75 103 CYS A N 1
ATOM 769 C CA . CYS A 1 103 ? 20.375 -11.32 -2.576 1 93.75 103 CYS A CA 1
ATOM 770 C C . CYS A 1 103 ? 19.625 -10.734 -1.382 1 93.75 103 CYS A C 1
ATOM 772 O O . CYS A 1 103 ? 19.172 -11.477 -0.511 1 93.75 103 CYS A O 1
ATOM 774 N N . ARG A 1 104 ? 19.516 -9.438 -1.302 1 93.19 104 ARG A N 1
ATOM 775 C CA . ARG A 1 104 ? 18.938 -8.766 -0.138 1 93.19 104 ARG A CA 1
ATOM 776 C C . ARG A 1 104 ? 17.484 -9.164 0.065 1 93.19 104 ARG A C 1
ATOM 778 O O . ARG A 1 104 ? 17.094 -9.602 1.152 1 93.19 104 ARG A O 1
ATOM 785 N N . PRO A 1 105 ? 16.625 -9.117 -0.954 1 95 105 PRO A N 1
ATOM 786 C CA . PRO A 1 105 ? 15.242 -9.57 -0.747 1 95 105 PRO A CA 1
ATOM 787 C C . PRO A 1 105 ? 15.164 -11.031 -0.315 1 95 105 PRO A C 1
ATOM 789 O O . PRO A 1 105 ? 14.32 -11.391 0.515 1 95 105 PRO A O 1
ATOM 792 N N . CYS A 1 106 ? 15.969 -11.852 -0.853 1 95.88 106 CYS A N 1
ATOM 793 C CA . CYS A 1 106 ? 15.961 -13.258 -0.476 1 95.88 106 CYS A CA 1
ATOM 794 C C . CYS A 1 106 ? 16.297 -13.43 0.999 1 95.88 106 CYS A C 1
ATOM 796 O O . CYS A 1 106 ? 15.656 -14.211 1.705 1 95.88 106 CYS A O 1
ATOM 798 N N . ARG A 1 107 ? 17.266 -12.664 1.457 1 94.5 107 ARG A N 1
ATOM 799 C CA . ARG A 1 107 ? 17.656 -12.766 2.857 1 94.5 107 ARG A CA 1
ATOM 800 C C . ARG A 1 107 ? 16.547 -12.258 3.779 1 94.5 107 ARG A C 1
ATOM 802 O O . ARG A 1 107 ? 16.5 -12.633 4.953 1 94.5 107 ARG A O 1
ATOM 809 N N . GLN A 1 108 ? 15.711 -11.445 3.191 1 92.75 108 GLN A N 1
ATOM 810 C CA . GLN A 1 108 ? 14.617 -10.875 3.975 1 92.75 108 GLN A CA 1
ATOM 811 C C . GLN A 1 108 ? 13.367 -11.742 3.879 1 92.75 108 GLN A C 1
ATOM 813 O O . GLN A 1 108 ? 12.336 -11.422 4.465 1 92.75 108 GLN A O 1
ATOM 818 N N . GLY A 1 109 ? 13.398 -12.773 3.117 1 93.38 109 GLY A N 1
ATOM 819 C CA . GLY A 1 109 ? 12.273 -13.672 2.957 1 93.38 109 GLY A CA 1
ATOM 820 C C . GLY A 1 109 ? 11.266 -13.195 1.931 1 93.38 109 GLY A C 1
ATOM 821 O O . GLY A 1 109 ? 10.125 -13.656 1.907 1 93.38 109 GLY A O 1
ATOM 822 N N . HIS A 1 110 ? 11.656 -12.195 1.158 1 96 110 HIS A N 1
ATOM 823 C CA . HIS A 1 110 ? 10.789 -11.672 0.104 1 96 110 HIS A CA 1
ATOM 824 C C . HIS A 1 110 ? 11.25 -12.141 -1.271 1 96 110 HIS A C 1
ATOM 826 O O . HIS A 1 110 ? 11.547 -11.32 -2.145 1 96 110 HIS A O 1
ATOM 832 N N . ASP A 1 111 ? 11.125 -13.414 -1.545 1 96.5 111 ASP A N 1
ATOM 833 C CA . ASP A 1 111 ? 11.68 -14.055 -2.734 1 96.5 111 ASP A CA 1
ATOM 834 C C . ASP A 1 111 ? 11.109 -13.43 -4.008 1 96.5 111 ASP A C 1
ATOM 836 O O . ASP A 1 111 ? 11.82 -13.289 -5.008 1 96.5 111 ASP A O 1
ATOM 840 N N . GLN A 1 112 ? 9.883 -13.055 -3.975 1 97.19 112 GLN A N 1
ATOM 841 C CA . GLN A 1 112 ? 9.219 -12.516 -5.156 1 97.19 112 GLN A CA 1
ATOM 842 C C . GLN A 1 112 ? 9.852 -11.203 -5.594 1 97.19 112 GLN A C 1
ATOM 844 O O . GLN A 1 112 ? 9.641 -10.75 -6.723 1 97.19 112 GLN A O 1
ATOM 849 N N . ASN A 1 113 ? 10.586 -10.594 -4.668 1 97.56 113 ASN A N 1
ATOM 850 C CA . ASN A 1 113 ? 11.203 -9.305 -4.969 1 97.56 113 ASN A CA 1
ATOM 851 C C . ASN A 1 113 ? 12.641 -9.469 -5.469 1 97.56 113 ASN A C 1
ATOM 853 O O . ASN A 1 113 ? 13.359 -8.492 -5.633 1 97.56 113 ASN A O 1
ATOM 857 N N . CYS A 1 114 ? 13.102 -10.727 -5.719 1 96.62 114 CYS A N 1
ATOM 858 C CA . CYS A 1 114 ? 14.398 -11.023 -6.324 1 96.62 114 CYS A CA 1
ATOM 859 C C . CYS A 1 114 ? 14.398 -10.664 -7.809 1 96.62 114 CYS A C 1
ATOM 861 O O . CYS A 1 114 ? 13.453 -10.992 -8.531 1 96.62 114 CYS A O 1
ATOM 863 N N . ASP A 1 115 ? 15.461 -10.023 -8.305 1 94.69 115 ASP A N 1
ATOM 864 C CA . ASP A 1 115 ? 15.562 -9.656 -9.711 1 94.69 115 ASP A CA 1
ATOM 865 C C . ASP A 1 115 ? 15.68 -10.898 -10.594 1 94.69 115 ASP A C 1
ATOM 867 O O . ASP A 1 115 ? 15.523 -10.812 -11.812 1 94.69 115 ASP A O 1
ATOM 871 N N . LYS A 1 116 ? 15.922 -12.023 -9.969 1 95.25 116 LYS A N 1
ATOM 872 C CA . LYS A 1 116 ? 16.062 -13.266 -10.719 1 95.25 116 LYS A CA 1
ATOM 873 C C . LYS A 1 116 ? 14.852 -14.172 -10.5 1 95.25 116 LYS A C 1
ATOM 875 O O . LYS A 1 116 ? 14.867 -15.344 -10.883 1 95.25 116 LYS A O 1
ATOM 880 N N . TYR A 1 117 ? 13.852 -13.656 -9.875 1 97.62 117 TYR A N 1
ATOM 881 C CA . TYR A 1 117 ? 12.68 -14.477 -9.578 1 97.62 117 TYR A CA 1
ATOM 882 C C . TYR A 1 117 ? 12.117 -15.102 -10.844 1 97.62 117 TYR A C 1
ATOM 884 O O . TYR A 1 117 ? 11.891 -14.414 -11.844 1 97.62 117 TYR A O 1
ATOM 892 N N . THR A 1 118 ? 11.969 -16.438 -10.828 1 97.94 118 THR A N 1
ATOM 893 C CA . THR A 1 118 ? 11.609 -17.203 -12.016 1 97.94 118 THR A CA 1
ATOM 894 C C . THR A 1 118 ? 10.625 -18.312 -11.656 1 97.94 118 THR A C 1
ATOM 896 O O . THR A 1 118 ? 10.789 -18.984 -10.641 1 97.94 118 THR A O 1
ATOM 899 N N . PHE A 1 119 ? 9.602 -18.422 -12.5 1 97.69 119 PHE A N 1
ATOM 900 C CA . PHE A 1 119 ? 8.734 -19.578 -12.391 1 97.69 119 PHE A CA 1
ATOM 901 C C . PHE A 1 119 ? 9.328 -20.766 -13.141 1 97.69 119 PHE A C 1
ATOM 903 O O . PHE A 1 119 ? 9.438 -20.75 -14.367 1 97.69 119 PHE A O 1
ATOM 910 N N . MET A 1 120 ? 9.688 -21.812 -12.383 1 95.81 120 MET A N 1
ATOM 911 C CA . MET A 1 120 ? 10.102 -23.031 -13.062 1 95.81 120 MET A CA 1
ATOM 912 C C . MET A 1 120 ? 8.984 -23.562 -13.945 1 95.81 120 MET A C 1
ATOM 914 O O . MET A 1 120 ? 7.832 -23.641 -13.523 1 95.81 120 MET A O 1
ATOM 918 N N . GLY A 1 121 ? 9.375 -23.922 -15.211 1 95.75 121 GLY A N 1
ATOM 919 C CA . GLY A 1 121 ? 8.414 -24.469 -16.156 1 95.75 121 GLY A CA 1
ATOM 920 C C . GLY A 1 121 ? 7.488 -23.406 -16.734 1 95.75 121 GLY A C 1
ATOM 921 O O . GLY A 1 121 ? 6.387 -23.719 -17.188 1 95.75 121 GLY A O 1
ATOM 922 N N . TYR A 1 122 ? 7.895 -22.109 -16.703 1 96.62 122 TYR A N 1
ATOM 923 C CA . TYR A 1 122 ? 7.004 -21.078 -17.219 1 96.62 122 TYR A CA 1
ATOM 924 C C . TYR A 1 122 ? 7.793 -19.891 -17.766 1 96.62 122 TYR A C 1
ATOM 926 O O . TYR A 1 122 ? 8.406 -19.984 -18.828 1 96.62 122 TYR A O 1
ATOM 934 N N . PHE A 1 123 ? 7.922 -18.719 -17.109 1 96.62 123 PHE A N 1
ATOM 935 C CA . PHE A 1 123 ? 8.719 -17.562 -17.547 1 96.62 123 PHE A CA 1
ATOM 936 C C . PHE A 1 123 ? 9.398 -16.906 -16.359 1 96.62 123 PHE A C 1
ATOM 938 O O . PHE A 1 123 ? 9.109 -17.219 -15.195 1 96.62 123 PHE A O 1
ATOM 945 N N . SER A 1 124 ? 10.336 -16.062 -16.672 1 96.88 124 SER A N 1
ATOM 946 C CA . SER A 1 124 ? 11.086 -15.328 -15.656 1 96.88 124 SER A CA 1
ATOM 947 C C . SER A 1 124 ? 10.586 -13.898 -15.523 1 96.88 124 SER A C 1
ATOM 949 O O . SER A 1 124 ? 10.055 -13.328 -16.484 1 96.88 124 SER A O 1
ATOM 951 N N . PHE A 1 125 ? 10.727 -13.305 -14.273 1 95.94 125 PHE A N 1
ATOM 952 C CA . PHE A 1 125 ? 10.367 -11.906 -14.039 1 95.94 125 PHE A CA 1
ATOM 953 C C . PHE A 1 125 ? 11.586 -11.008 -14.148 1 95.94 125 PHE A C 1
ATOM 955 O O . PHE A 1 125 ? 11.484 -9.789 -13.953 1 95.94 125 PHE A O 1
ATOM 962 N N . GLY A 1 126 ? 12.742 -11.617 -14.461 1 89.31 126 GLY A N 1
ATOM 963 C CA . GLY A 1 126 ? 13.977 -10.867 -14.656 1 89.31 126 GLY A CA 1
ATOM 964 C C . GLY A 1 126 ? 14.719 -11.273 -15.914 1 89.31 126 GLY A C 1
ATOM 965 O O . GLY A 1 126 ? 14.469 -12.336 -16.484 1 89.31 126 GLY A O 1
ATOM 966 N N . ALA A 1 127 ? 15.68 -10.453 -16.266 1 87.19 127 ALA A N 1
ATOM 967 C CA . ALA A 1 127 ? 16.406 -10.648 -17.5 1 87.19 127 ALA A CA 1
ATOM 968 C C . ALA A 1 127 ? 17.359 -11.844 -17.406 1 87.19 127 ALA A C 1
ATOM 970 O O . ALA A 1 127 ? 17.688 -12.469 -18.406 1 87.19 127 ALA A O 1
ATOM 971 N N . ASP A 1 128 ? 17.703 -12.258 -16.219 1 88.38 128 ASP A N 1
ATOM 972 C CA . ASP A 1 128 ? 18.703 -13.305 -16.047 1 88.38 128 ASP A CA 1
ATOM 973 C C . ASP A 1 128 ? 18.062 -14.625 -15.641 1 88.38 128 ASP A C 1
ATOM 975 O O . ASP A 1 128 ? 18.703 -15.461 -14.992 1 88.38 128 ASP A O 1
ATOM 979 N N . GLY A 1 129 ? 16.859 -14.852 -16.016 1 93.25 129 GLY A N 1
ATOM 980 C CA . GLY A 1 129 ? 16.094 -16 -15.594 1 93.25 129 GLY A CA 1
ATOM 981 C C . GLY A 1 129 ? 16.625 -17.312 -16.172 1 93.25 129 GLY A C 1
ATOM 982 O O . GLY A 1 129 ? 16.344 -18.391 -15.625 1 93.25 129 GLY A O 1
ATOM 983 N N . GLN A 1 130 ? 17.453 -17.281 -17.219 1 95.69 130 GLN A N 1
ATOM 984 C CA . GLN A 1 130 ? 17.938 -18.484 -17.875 1 95.69 130 GLN A CA 1
ATOM 985 C C . GLN A 1 130 ? 18.781 -19.328 -16.922 1 95.69 130 GLN A C 1
ATOM 987 O O . GLN A 1 130 ? 18.75 -20.562 -16.969 1 95.69 130 GLN A O 1
ATOM 992 N N . GLU A 1 131 ? 19.516 -18.641 -16.062 1 95.5 131 GLU A N 1
ATOM 993 C CA . GLU A 1 131 ? 20.312 -19.344 -15.086 1 95.5 131 GLU A CA 1
ATOM 994 C C . GLU A 1 131 ? 19.453 -20.219 -14.188 1 95.5 131 GLU A C 1
ATOM 996 O O . GLU A 1 131 ? 19.828 -21.344 -13.836 1 95.5 131 GLU A O 1
ATOM 1001 N N . ILE A 1 132 ? 18.281 -19.719 -13.883 1 96.31 132 ILE A N 1
ATOM 1002 C CA . ILE A 1 132 ? 17.359 -20.453 -13.031 1 96.31 132 ILE A CA 1
ATOM 1003 C C . ILE A 1 132 ? 16.719 -21.578 -13.82 1 96.31 132 ILE A C 1
ATOM 1005 O O . ILE A 1 132 ? 16.594 -22.703 -13.32 1 96.31 132 ILE A O 1
ATOM 1009 N N . PHE A 1 133 ? 16.391 -21.328 -15.055 1 97.19 133 PHE A N 1
ATOM 1010 C CA . PHE A 1 133 ? 15.844 -22.375 -15.914 1 97.19 133 PHE A CA 1
ATOM 1011 C C . PHE A 1 133 ? 16.828 -23.516 -16.078 1 97.19 133 PHE A C 1
ATOM 1013 O O . PHE A 1 133 ? 16.438 -24.688 -16.078 1 97.19 133 PHE A O 1
ATOM 1020 N N . ASP A 1 134 ? 18.094 -23.172 -16.203 1 97.12 134 ASP A N 1
ATOM 1021 C CA . ASP A 1 134 ? 19.125 -24.203 -16.359 1 97.12 134 ASP A CA 1
ATOM 1022 C C . ASP A 1 134 ? 19.25 -25.047 -15.086 1 97.12 134 ASP A C 1
ATOM 1024 O O . ASP A 1 134 ? 19.5 -26.25 -15.172 1 97.12 134 ASP A O 1
ATOM 1028 N N . ALA A 1 135 ? 19.062 -24.406 -14.016 1 96.31 135 ALA A N 1
ATOM 1029 C CA . ALA A 1 135 ? 19.156 -25.125 -12.742 1 96.31 135 ALA A CA 1
ATOM 1030 C C . ALA A 1 135 ? 17.938 -26 -12.508 1 96.31 135 ALA A C 1
ATOM 1032 O O . ALA A 1 135 ? 18.047 -27.062 -11.883 1 96.31 135 ALA A O 1
ATOM 1033 N N . TYR A 1 136 ? 16.828 -25.594 -12.961 1 97.62 136 TYR A N 1
ATOM 1034 C CA . TYR A 1 136 ? 15.57 -26.328 -12.781 1 97.62 136 TYR A CA 1
ATOM 1035 C C . TYR A 1 136 ? 14.789 -26.391 -14.094 1 97.62 136 TYR A C 1
ATOM 1037 O O . TYR A 1 136 ? 13.734 -25.781 -14.227 1 97.62 136 TYR A O 1
ATOM 1045 N N . PRO A 1 137 ? 15.211 -27.234 -14.969 1 97.62 137 PRO A N 1
ATOM 1046 C CA . PRO A 1 137 ? 14.664 -27.234 -16.328 1 97.62 137 PRO A CA 1
ATOM 1047 C C . PRO A 1 137 ? 13.391 -28.078 -16.453 1 97.62 137 PRO A C 1
ATOM 1049 O O . PRO A 1 137 ? 12.859 -28.234 -17.547 1 97.62 137 PRO A O 1
ATOM 1052 N N . TYR A 1 138 ? 12.875 -28.609 -15.359 1 97.44 138 TYR A N 1
ATOM 1053 C CA . TYR A 1 138 ? 11.758 -29.531 -15.43 1 97.44 138 TYR A CA 1
ATOM 1054 C C . TYR A 1 138 ? 10.469 -28.875 -14.938 1 97.44 138 TYR A C 1
ATOM 1056 O O . TYR A 1 138 ? 10.367 -28.5 -13.766 1 97.44 138 TYR A O 1
ATOM 1064 N N . GLY A 1 139 ? 9.406 -28.781 -15.836 1 97.5 139 GLY A N 1
ATOM 1065 C CA . GLY A 1 139 ? 8.078 -28.312 -15.469 1 97.5 139 GLY A CA 1
ATOM 1066 C C . GLY A 1 139 ? 7.109 -29.453 -15.188 1 97.5 139 GLY A C 1
ATOM 1067 O O . GLY A 1 139 ? 7.488 -30.625 -15.211 1 97.5 139 GLY A O 1
ATOM 1068 N N . GLY A 1 140 ? 5.918 -29.094 -14.922 1 98.06 140 GLY A N 1
ATOM 1069 C CA . GLY A 1 140 ? 4.91 -30.047 -14.508 1 98.06 140 GLY A CA 1
ATOM 1070 C C . GLY A 1 140 ? 4.371 -30.891 -15.648 1 98.06 140 GLY A C 1
ATOM 1071 O O . GLY A 1 140 ? 3.703 -31.906 -15.422 1 98.06 140 GLY A O 1
ATOM 1072 N N . LEU A 1 141 ? 4.676 -30.516 -16.875 1 98.38 141 LEU A N 1
ATOM 1073 C CA . LEU A 1 141 ? 4.254 -31.328 -18.016 1 98.38 141 LEU A CA 1
ATOM 1074 C C . LEU A 1 141 ? 5.277 -32.438 -18.312 1 98.38 141 LEU A C 1
ATOM 1076 O O . LEU A 1 141 ? 5.711 -32.562 -19.453 1 98.38 141 LEU A O 1
ATOM 1080 N N . GLY A 1 142 ? 5.688 -33.062 -17.344 1 98.38 142 GLY A N 1
ATOM 1081 C CA . GLY A 1 142 ? 6.543 -34.25 -17.297 1 98.38 142 GLY A CA 1
ATOM 1082 C C . GLY A 1 142 ? 6.238 -35.156 -16.125 1 98.38 142 GLY A C 1
ATOM 1083 O O . GLY A 1 142 ? 5.602 -34.75 -15.156 1 98.38 142 GLY A O 1
ATOM 1084 N N . GLU A 1 143 ? 6.707 -36.375 -16.219 1 98.69 143 GLU A N 1
ATOM 1085 C CA . GLU A 1 143 ? 6.395 -37.375 -15.188 1 98.69 143 GLU A CA 1
ATOM 1086 C C . GLU A 1 143 ? 7.133 -37.062 -13.891 1 98.69 143 GLU A C 1
ATOM 1088 O O . GLU A 1 143 ? 6.668 -37.406 -12.805 1 98.69 143 GLU A O 1
ATOM 1093 N N . TYR A 1 144 ? 8.312 -36.406 -14.039 1 98.69 144 TYR A N 1
ATOM 1094 C CA . TYR A 1 144 ? 9.102 -36.031 -12.867 1 98.69 144 TYR A CA 1
ATOM 1095 C C . TYR A 1 144 ? 9.641 -34.625 -12.992 1 98.69 144 TYR A C 1
ATOM 1097 O O . TYR A 1 144 ? 9.898 -34.156 -14.102 1 98.69 144 TYR A O 1
ATOM 1105 N N . LEU A 1 145 ? 9.797 -33.969 -11.891 1 98.56 145 LEU A N 1
ATOM 1106 C CA . LEU A 1 145 ? 10.5 -32.688 -11.828 1 98.56 145 LEU A CA 1
ATOM 1107 C C . LEU A 1 145 ? 11.344 -32.594 -10.562 1 98.56 145 LEU A C 1
ATOM 1109 O O . LEU A 1 145 ? 11.078 -33.312 -9.578 1 98.56 145 LEU A O 1
ATOM 1113 N N . THR A 1 146 ? 12.398 -31.828 -10.609 1 98.69 146 THR A N 1
ATOM 1114 C CA . THR A 1 146 ? 13.188 -31.531 -9.422 1 98.69 146 THR A CA 1
ATOM 1115 C C . THR A 1 146 ? 12.836 -30.141 -8.883 1 98.69 146 THR A C 1
ATOM 1117 O O . THR A 1 146 ? 12.453 -29.25 -9.641 1 98.69 146 THR A O 1
ATOM 1120 N N . ALA A 1 147 ? 12.961 -29.984 -7.582 1 98.38 147 ALA A N 1
ATOM 1121 C CA . ALA A 1 147 ? 12.703 -28.719 -6.914 1 98.38 147 ALA A CA 1
ATOM 1122 C C . ALA A 1 147 ? 13.492 -28.609 -5.609 1 98.38 147 ALA A C 1
ATOM 1124 O O . ALA A 1 147 ? 13.789 -29.625 -4.977 1 98.38 147 ALA A O 1
ATOM 1125 N N . PRO A 1 148 ? 13.836 -27.328 -5.223 1 97.88 148 PRO A N 1
ATOM 1126 C CA . PRO A 1 148 ? 14.383 -27.188 -3.869 1 97.88 148 PRO A CA 1
ATOM 1127 C C . PRO A 1 148 ? 13.406 -27.641 -2.789 1 97.88 148 PRO A C 1
ATOM 1129 O O . PRO A 1 148 ? 12.195 -27.406 -2.908 1 97.88 148 PRO A O 1
ATOM 1132 N N . GLN A 1 149 ? 13.906 -28.219 -1.725 1 97.56 149 GLN A N 1
ATOM 1133 C CA . GLN A 1 149 ? 13.039 -28.672 -0.639 1 97.56 149 GLN A CA 1
ATOM 1134 C C . GLN A 1 149 ? 12.211 -27.516 -0.079 1 97.56 149 GLN A C 1
ATOM 1136 O O . GLN A 1 149 ? 11.07 -27.719 0.337 1 97.56 149 GLN A O 1
ATOM 1141 N N . ARG A 1 150 ? 12.711 -26.25 -0.14 1 96.5 150 ARG A N 1
ATOM 1142 C CA . ARG A 1 150 ? 12.039 -25.094 0.442 1 96.5 150 ARG A CA 1
ATOM 1143 C C . ARG A 1 150 ? 10.828 -24.688 -0.384 1 96.5 150 ARG A C 1
ATOM 1145 O O . ARG A 1 150 ? 10.008 -23.875 0.061 1 96.5 150 ARG A O 1
ATOM 1152 N N . ASN A 1 151 ? 10.695 -25.25 -1.568 1 97.88 151 ASN A N 1
ATOM 1153 C CA . ASN A 1 151 ? 9.586 -24.891 -2.449 1 97.88 151 ASN A CA 1
ATOM 1154 C C . ASN A 1 151 ? 8.414 -25.859 -2.283 1 97.88 151 ASN A C 1
ATOM 1156 O O . ASN A 1 151 ? 7.391 -25.719 -2.953 1 97.88 151 ASN A O 1
ATOM 1160 N N . LEU A 1 152 ? 8.523 -26.797 -1.348 1 98.19 152 LEU A N 1
ATOM 1161 C CA . LEU A 1 152 ? 7.496 -27.812 -1.19 1 98.19 152 LEU A CA 1
ATOM 1162 C C . LEU A 1 152 ? 6.621 -27.531 0.026 1 98.19 152 LEU A C 1
ATOM 1164 O O . LEU A 1 152 ? 7.117 -27.047 1.051 1 98.19 152 LEU A O 1
ATOM 1168 N N . VAL A 1 153 ? 5.375 -27.859 -0.167 1 98.38 153 VAL A N 1
ATOM 1169 C CA . VAL A 1 153 ? 4.453 -27.953 0.961 1 98.38 153 VAL A CA 1
ATOM 1170 C C . VAL A 1 153 ? 3.75 -29.312 0.947 1 98.38 153 VAL A C 1
ATOM 1172 O O . VAL A 1 153 ? 3.285 -29.766 -0.102 1 98.38 153 VAL A O 1
ATOM 1175 N N . LYS A 1 154 ? 3.734 -29.922 2.129 1 98.56 154 LYS A N 1
ATOM 1176 C CA . LYS A 1 154 ? 3.031 -31.203 2.23 1 98.56 154 LYS A CA 1
ATOM 1177 C C . LYS A 1 154 ? 1.52 -31 2.148 1 98.56 154 LYS A C 1
ATOM 1179 O O . LYS A 1 154 ? 0.977 -30.062 2.75 1 98.56 154 LYS A O 1
ATOM 1184 N N . LEU A 1 155 ? 0.918 -31.828 1.401 1 98.62 155 LEU A N 1
ATOM 1185 C CA . LEU A 1 155 ? -0.536 -31.797 1.287 1 98.62 155 LEU A CA 1
ATOM 1186 C C . LEU A 1 155 ? -1.187 -32.656 2.361 1 98.62 155 LEU A C 1
ATOM 1188 O O . LEU A 1 155 ? -0.806 -33.812 2.547 1 98.62 155 LEU A O 1
ATOM 1192 N N . PRO A 1 156 ? -2.18 -32.094 3.033 1 98.19 156 PRO A N 1
ATOM 1193 C CA . PRO A 1 156 ? -2.961 -32.938 3.934 1 98.19 156 PRO A CA 1
ATOM 1194 C C . PRO A 1 156 ? -3.666 -34.094 3.205 1 98.19 156 PRO A C 1
ATOM 1196 O O . PRO A 1 156 ? -3.912 -34 1.999 1 98.19 156 PRO A O 1
ATOM 1199 N N . ASP A 1 157 ? -4.055 -35.094 3.961 1 97.5 157 ASP A N 1
ATOM 1200 C CA . ASP A 1 157 ? -4.703 -36.25 3.385 1 97.5 157 ASP A CA 1
ATOM 1201 C C . ASP A 1 157 ? -6.035 -35.875 2.732 1 97.5 157 ASP A C 1
ATOM 1203 O O . ASP A 1 157 ? -6.453 -36.5 1.762 1 97.5 157 ASP A O 1
ATOM 1207 N N . SER A 1 158 ? -6.582 -34.812 3.24 1 97.62 158 SER A N 1
ATOM 1208 C CA . SER A 1 158 ? -7.91 -34.438 2.775 1 97.62 158 SER A CA 1
ATOM 1209 C C . SER A 1 158 ? -7.832 -33.656 1.46 1 97.62 158 SER A C 1
ATOM 1211 O O . SER A 1 158 ? -8.859 -33.375 0.833 1 97.62 158 SER A O 1
ATOM 1213 N N . VAL A 1 159 ? -6.66 -33.344 0.991 1 98.25 159 VAL A N 1
ATOM 1214 C CA . VAL A 1 159 ? -6.48 -32.562 -0.227 1 98.25 159 VAL A CA 1
ATOM 1215 C C . VAL A 1 159 ? -5.973 -33.469 -1.351 1 98.25 159 VAL A C 1
ATOM 1217 O O . VAL A 1 159 ? -4.895 -34.062 -1.246 1 98.25 159 VAL A O 1
ATOM 1220 N N . SER A 1 160 ? -6.754 -33.594 -2.412 1 98.5 160 SER A N 1
ATOM 1221 C CA . SER A 1 160 ? -6.336 -34.375 -3.557 1 98.5 160 SER A CA 1
ATOM 1222 C C . SER A 1 160 ? -5.203 -33.719 -4.324 1 98.5 160 SER A C 1
ATOM 1224 O O . SER A 1 160 ? -4.934 -32.531 -4.121 1 98.5 160 SER A O 1
ATOM 1226 N N . PHE A 1 161 ? -4.543 -34.469 -5.152 1 98.69 161 PHE A N 1
ATOM 1227 C CA . PHE A 1 161 ? -3.502 -33.906 -5.996 1 98.69 161 PHE A CA 1
ATOM 1228 C C . PHE A 1 161 ? -4.086 -32.844 -6.938 1 98.69 161 PHE A C 1
ATOM 1230 O O . PHE A 1 161 ? -3.461 -31.828 -7.195 1 98.69 161 PHE A O 1
ATOM 1237 N N . ASP A 1 162 ? -5.312 -33.094 -7.461 1 98.06 162 ASP A N 1
ATOM 1238 C CA . ASP A 1 162 ? -5.98 -32.125 -8.336 1 98.06 162 ASP A CA 1
ATOM 1239 C C . ASP A 1 162 ? -6.219 -30.812 -7.613 1 98.06 162 ASP A C 1
ATOM 1241 O O . ASP A 1 162 ? -5.973 -29.75 -8.172 1 98.06 162 ASP A O 1
ATOM 1245 N N . GLU A 1 163 ? -6.664 -30.906 -6.367 1 97.94 163 GLU A N 1
ATOM 1246 C CA . GLU A 1 163 ? -6.863 -29.719 -5.551 1 97.94 163 GLU A CA 1
ATOM 1247 C C . GLU A 1 163 ? -5.543 -29.016 -5.266 1 97.94 163 GLU A C 1
ATOM 1249 O O . GLU A 1 163 ? -5.453 -27.781 -5.355 1 97.94 163 GLU A O 1
ATOM 1254 N N . GLY A 1 164 ? -4.531 -29.812 -4.969 1 98.06 164 GLY A N 1
ATOM 1255 C CA . GLY A 1 164 ? -3.217 -29.25 -4.707 1 98.06 164 GLY A CA 1
ATOM 1256 C C . GLY A 1 164 ? -2.643 -28.5 -5.887 1 98.06 164 GLY A C 1
ATOM 1257 O O . GLY A 1 164 ? -2.018 -27.438 -5.715 1 98.06 164 GLY A O 1
ATOM 1258 N N . ALA A 1 165 ? -2.893 -28.953 -7.086 1 97.31 165 ALA A N 1
ATOM 1259 C CA . ALA A 1 165 ? -2.354 -28.344 -8.297 1 97.31 165 ALA A CA 1
ATOM 1260 C C . ALA A 1 165 ? -3.002 -26.984 -8.562 1 97.31 165 ALA A C 1
ATOM 1262 O O . ALA A 1 165 ? -2.545 -26.234 -9.43 1 97.31 165 ALA A O 1
ATOM 1263 N N . ARG A 1 166 ? -4.035 -26.641 -7.777 1 96.25 166 ARG A N 1
ATOM 1264 C CA . ARG A 1 166 ? -4.727 -25.359 -7.922 1 96.25 166 ARG A CA 1
ATOM 1265 C C . ARG A 1 166 ? -4.148 -24.312 -6.977 1 96.25 166 ARG A C 1
ATOM 1267 O O . ARG A 1 166 ? -4.586 -23.156 -6.973 1 96.25 166 ARG A O 1
ATOM 1274 N N . PHE A 1 167 ? -3.16 -24.609 -6.188 1 97.69 167 PHE A N 1
ATOM 1275 C CA . PHE A 1 167 ? -2.65 -23.734 -5.141 1 97.69 167 PHE A CA 1
ATOM 1276 C C . PHE A 1 167 ? -2.059 -22.453 -5.742 1 97.69 167 PHE A C 1
ATOM 1278 O O . PHE A 1 167 ? -2.125 -21.391 -5.133 1 97.69 167 PHE A O 1
ATOM 1285 N N . GLY A 1 168 ? -1.574 -22.547 -6.91 1 95.69 168 GLY A N 1
ATOM 1286 C CA . GLY A 1 168 ? -0.958 -21.375 -7.516 1 95.69 168 GLY A CA 1
ATOM 1287 C C . GLY A 1 168 ? -1.898 -20.188 -7.613 1 95.69 168 GLY A C 1
ATOM 1288 O O . GLY A 1 168 ? -1.633 -19.125 -7.035 1 95.69 168 GLY A O 1
ATOM 1289 N N . TYR A 1 169 ? -2.982 -20.328 -8.266 1 91.88 169 TYR A N 1
ATOM 1290 C CA . TYR A 1 169 ? -3.922 -19.219 -8.445 1 91.88 169 TYR A CA 1
ATOM 1291 C C . TYR A 1 169 ? -4.707 -18.953 -7.164 1 91.88 169 TYR A C 1
ATOM 1293 O O . TYR A 1 169 ? -5.152 -17.828 -6.918 1 91.88 169 TYR A O 1
ATOM 1301 N N . LEU A 1 170 ? -4.828 -20.031 -6.34 1 96.75 170 LEU A N 1
ATOM 1302 C CA . LEU A 1 170 ? -5.367 -19.797 -5.004 1 96.75 170 LEU A CA 1
ATOM 1303 C C . LEU A 1 170 ? -4.434 -18.906 -4.188 1 96.75 170 LEU A C 1
ATOM 1305 O O . LEU A 1 170 ? -4.879 -17.953 -3.543 1 96.75 170 LEU A O 1
ATOM 1309 N N . GLY A 1 171 ? -3.201 -19.266 -4.297 1 98.38 171 GLY A N 1
ATOM 1310 C CA . GLY A 1 171 ? -2.201 -18.547 -3.52 1 98.38 171 GLY A CA 1
ATOM 1311 C C . GLY A 1 171 ? -2.043 -17.094 -3.939 1 98.38 171 GLY A C 1
ATOM 1312 O O . GLY A 1 171 ? -1.772 -16.234 -3.107 1 98.38 171 GLY A O 1
ATOM 1313 N N . THR A 1 172 ? -2.209 -16.828 -5.199 1 98.06 172 THR A N 1
ATOM 1314 C CA . THR A 1 172 ? -2.154 -15.461 -5.703 1 98.06 172 THR A CA 1
ATOM 1315 C C . THR A 1 172 ? -3.205 -14.586 -5.023 1 98.06 172 THR A C 1
ATOM 1317 O O . THR A 1 172 ? -2.895 -13.492 -4.543 1 98.06 172 THR A O 1
ATOM 1320 N N . GLY A 1 173 ? -4.426 -15.109 -4.926 1 98.62 173 GLY A N 1
ATOM 1321 C CA . GLY A 1 173 ? -5.488 -14.391 -4.238 1 98.62 173 GLY A CA 1
ATOM 1322 C C . GLY A 1 173 ? -5.277 -14.312 -2.74 1 98.62 173 GLY A C 1
ATOM 1323 O O . GLY A 1 173 ? -5.539 -13.273 -2.125 1 98.62 173 GLY A O 1
ATOM 1324 N N . TYR A 1 174 ? -4.816 -15.422 -2.15 1 98.81 174 TYR A N 1
ATOM 1325 C CA . TYR A 1 174 ? -4.547 -15.469 -0.719 1 98.81 174 TYR A CA 1
ATOM 1326 C C . TYR A 1 174 ? -3.527 -14.406 -0.319 1 98.81 174 TYR A C 1
ATOM 1328 O O . TYR A 1 174 ? -3.74 -13.672 0.646 1 98.81 174 TYR A O 1
ATOM 1336 N N . SER A 1 175 ? -2.48 -14.344 -1.067 1 98.81 175 SER A N 1
ATOM 1337 C CA . SER A 1 175 ? -1.428 -13.375 -0.776 1 98.81 175 SER A CA 1
ATOM 1338 C C . SER A 1 175 ? -1.948 -11.945 -0.873 1 98.81 175 SER A C 1
ATOM 1340 O O . SER A 1 175 ? -1.623 -11.102 -0.034 1 98.81 175 SER A O 1
ATOM 1342 N N . ALA A 1 176 ? -2.723 -11.68 -1.891 1 98.81 176 ALA A N 1
ATOM 1343 C CA . ALA A 1 176 ? -3.301 -10.352 -2.066 1 98.81 176 ALA A CA 1
ATOM 1344 C C . ALA A 1 176 ? -4.141 -9.953 -0.854 1 98.81 176 ALA A C 1
ATOM 1346 O O . ALA A 1 176 ? -4.023 -8.836 -0.35 1 98.81 176 ALA A O 1
ATOM 1347 N N . LEU A 1 177 ? -4.965 -10.891 -0.392 1 98.88 177 LEU A N 1
ATOM 1348 C CA . LEU A 1 177 ? -5.82 -10.633 0.762 1 98.88 177 LEU A CA 1
ATOM 1349 C C . LEU A 1 177 ? -4.984 -10.383 2.014 1 98.88 177 LEU A C 1
ATOM 1351 O O . LEU A 1 177 ? -5.277 -9.469 2.785 1 98.88 177 LEU A O 1
ATOM 1355 N N . ARG A 1 178 ? -3.945 -11.148 2.186 1 98.56 178 ARG A N 1
ATOM 1356 C CA . ARG A 1 178 ? -3.076 -10.969 3.342 1 98.56 178 ARG A CA 1
ATOM 1357 C C . ARG A 1 178 ? -2.396 -9.602 3.307 1 98.56 178 ARG A C 1
ATOM 1359 O O . ARG A 1 178 ? -2.336 -8.906 4.324 1 98.56 178 ARG A O 1
ATOM 1366 N N . LYS A 1 179 ? -1.896 -9.242 2.172 1 98.19 179 LYS A N 1
ATOM 1367 C CA . LYS A 1 179 ? -1.222 -7.961 2.023 1 98.19 179 LYS A CA 1
ATOM 1368 C C . LYS A 1 179 ? -2.18 -6.801 2.291 1 98.19 179 LYS A C 1
ATOM 1370 O O . LYS A 1 179 ? -1.764 -5.742 2.768 1 98.19 179 LYS A O 1
ATOM 1375 N N . ALA A 1 180 ? -3.465 -7.055 2.027 1 98.56 180 ALA A N 1
ATOM 1376 C CA . ALA A 1 180 ? -4.473 -6.016 2.227 1 98.56 180 ALA A CA 1
ATOM 1377 C C . ALA A 1 180 ? -5.027 -6.055 3.646 1 98.56 180 ALA A C 1
ATOM 1379 O O . ALA A 1 180 ? -5.871 -5.234 4.012 1 98.56 180 ALA A O 1
ATOM 1380 N N . GLY A 1 181 ? -4.672 -7.035 4.445 1 97.62 181 GLY A N 1
ATOM 1381 C CA . GLY A 1 181 ? -5.07 -7.113 5.84 1 97.62 181 GLY A CA 1
ATOM 1382 C C . GLY A 1 181 ? -6.418 -7.789 6.035 1 97.62 181 GLY A C 1
ATOM 1383 O O . GLY A 1 181 ? -7.141 -7.48 6.984 1 97.62 181 GLY A O 1
ATOM 1384 N N . ALA A 1 182 ? -6.789 -8.672 5.176 1 98.31 182 ALA A N 1
ATOM 1385 C CA . ALA A 1 182 ? -8.062 -9.375 5.309 1 98.31 182 ALA A CA 1
ATOM 1386 C C . ALA A 1 182 ? -8.102 -10.211 6.586 1 98.31 182 ALA A C 1
ATOM 1388 O O . ALA A 1 182 ? -7.102 -10.836 6.953 1 98.31 182 ALA A O 1
ATOM 1389 N N . GLY A 1 183 ? -9.195 -10.219 7.246 1 96.94 183 GLY A N 1
ATOM 1390 C CA . GLY A 1 183 ? -9.461 -10.953 8.469 1 96.94 183 GLY A CA 1
ATOM 1391 C C . GLY A 1 183 ? -10.883 -10.797 8.961 1 96.94 183 GLY A C 1
ATOM 1392 O O . GLY A 1 183 ? -11.75 -10.312 8.234 1 96.94 183 GLY A O 1
ATOM 1393 N N . PRO A 1 184 ? -11.055 -11.234 10.164 1 94.88 184 PRO A N 1
ATOM 1394 C CA . PRO A 1 184 ? -12.406 -11.086 10.719 1 94.88 184 PRO A CA 1
ATOM 1395 C C . PRO A 1 184 ? -12.922 -9.656 10.664 1 94.88 184 PRO A C 1
ATOM 1397 O O . PRO A 1 184 ? -12.203 -8.719 11.039 1 94.88 184 PRO A O 1
ATOM 1400 N N . GLY A 1 185 ? -14.117 -9.547 10.086 1 92.5 185 GLY A N 1
ATOM 1401 C CA . GLY A 1 185 ? -14.75 -8.234 10.047 1 92.5 185 GLY A CA 1
ATOM 1402 C C . GLY A 1 185 ? -14.5 -7.496 8.742 1 92.5 185 GLY A C 1
ATOM 1403 O O . GLY A 1 185 ? -15.188 -6.523 8.438 1 92.5 185 GLY A O 1
ATOM 1404 N N . SER A 1 186 ? -13.602 -7.965 7.941 1 97.12 186 SER A N 1
ATOM 1405 C CA . SER A 1 186 ? -13.281 -7.281 6.691 1 97.12 186 SER A CA 1
ATOM 1406 C C . SER A 1 186 ? -14.406 -7.445 5.672 1 97.12 186 SER A C 1
ATOM 1408 O O . SER A 1 186 ? -15.055 -8.492 5.621 1 97.12 186 SER A O 1
ATOM 1410 N N . THR A 1 187 ? -14.586 -6.414 4.91 1 98.75 187 THR A N 1
ATOM 1411 C CA . THR A 1 187 ? -15.43 -6.473 3.723 1 98.75 187 THR A CA 1
ATOM 1412 C C . THR A 1 187 ? -14.594 -6.34 2.455 1 98.75 187 THR A C 1
ATOM 1414 O O . THR A 1 187 ? -13.672 -5.527 2.396 1 98.75 187 THR A O 1
ATOM 1417 N N . VAL A 1 188 ? -14.906 -7.23 1.463 1 98.94 188 VAL A N 1
ATOM 1418 C CA . VAL A 1 188 ? -14.031 -7.355 0.3 1 98.94 188 VAL A CA 1
ATOM 1419 C C . VAL A 1 188 ? -14.867 -7.305 -0.979 1 98.94 188 VAL A C 1
ATOM 1421 O O . VAL A 1 188 ? -15.898 -7.965 -1.08 1 98.94 188 VAL A O 1
ATOM 1424 N N . LEU A 1 189 ? -14.469 -6.445 -1.898 1 98.94 189 LEU A N 1
ATOM 1425 C CA . LEU A 1 189 ? -14.984 -6.516 -3.264 1 98.94 189 LEU A CA 1
ATOM 1426 C C . LEU A 1 189 ? -13.992 -7.215 -4.184 1 98.94 189 LEU A C 1
ATOM 1428 O O . LEU A 1 189 ? -12.82 -6.828 -4.25 1 98.94 189 LEU A O 1
ATOM 1432 N N . ILE A 1 190 ? -14.414 -8.219 -4.844 1 98.88 190 ILE A N 1
ATOM 1433 C CA . ILE A 1 190 ? -13.602 -8.938 -5.82 1 98.88 190 ILE A CA 1
ATOM 1434 C C . ILE A 1 190 ? -14.148 -8.68 -7.227 1 98.88 190 ILE A C 1
ATOM 1436 O O . ILE A 1 190 ? -15.203 -9.195 -7.59 1 98.88 190 ILE A O 1
ATOM 1440 N N . ASP A 1 191 ? -13.406 -7.871 -7.969 1 98.12 191 ASP A N 1
ATOM 1441 C CA . ASP A 1 191 ? -13.742 -7.625 -9.367 1 98.12 191 ASP A CA 1
ATOM 1442 C C . ASP A 1 191 ? -13.305 -8.797 -10.25 1 98.12 191 ASP A C 1
ATOM 1444 O O . ASP A 1 191 ? -12.117 -9.109 -10.328 1 98.12 191 ASP A O 1
ATOM 1448 N N . GLY A 1 192 ? -14.258 -9.445 -10.93 1 97.38 192 GLY A N 1
ATOM 1449 C CA . GLY A 1 192 ? -13.992 -10.695 -11.633 1 97.38 192 GLY A CA 1
ATOM 1450 C C . GLY A 1 192 ? -14.062 -11.914 -10.734 1 97.38 192 GLY A C 1
ATOM 1451 O O . GLY A 1 192 ? -13.227 -12.812 -10.836 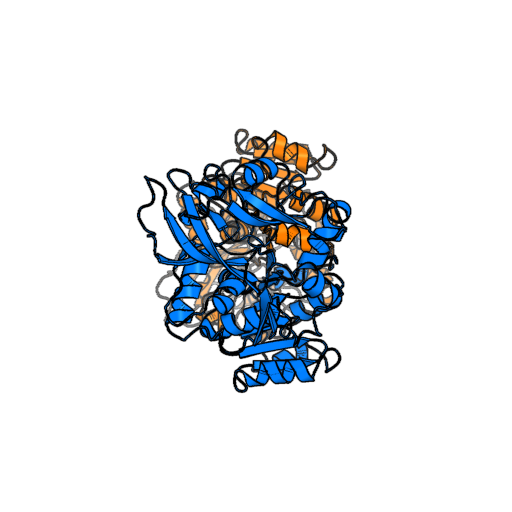1 97.38 192 GLY A O 1
ATOM 1452 N N . ILE A 1 193 ? -15.039 -12.023 -9.906 1 98.44 193 ILE A N 1
ATOM 1453 C CA . ILE A 1 193 ? -15.086 -13.016 -8.836 1 98.44 193 ILE A CA 1
ATOM 1454 C C . ILE A 1 193 ? -15.328 -14.406 -9.43 1 98.44 193 ILE A C 1
ATOM 1456 O O . ILE A 1 193 ? -14.961 -15.414 -8.828 1 98.44 193 ILE A O 1
ATOM 1460 N N . SER A 1 194 ? -15.922 -14.469 -10.594 1 97.5 194 SER A N 1
ATOM 1461 C CA . SER A 1 194 ? -16.344 -15.758 -11.133 1 97.5 194 SER A CA 1
ATOM 1462 C C . SER A 1 194 ? -15.227 -16.391 -11.969 1 97.5 194 SER A C 1
ATOM 1464 O O . SER A 1 194 ? -15.352 -17.531 -12.422 1 97.5 194 SER A O 1
ATOM 1466 N N . GLY A 1 195 ? -14.133 -15.625 -12.141 1 95.25 195 GLY A N 1
ATOM 1467 C CA . GLY A 1 195 ? -13.016 -16.156 -12.898 1 95.25 195 GLY A CA 1
ATOM 1468 C C . GLY A 1 195 ? -12.102 -17.047 -12.07 1 95.25 195 GLY A C 1
ATOM 1469 O O . GLY A 1 195 ? -12.359 -17.281 -10.883 1 95.25 195 GLY A O 1
ATOM 1470 N N . THR A 1 196 ? -11.07 -17.547 -12.742 1 93.69 196 THR A N 1
ATOM 1471 C CA . THR A 1 196 ? -10.148 -18.469 -12.102 1 93.69 196 THR A CA 1
ATOM 1472 C C . THR A 1 196 ? -9.484 -17.844 -10.883 1 93.69 196 THR A C 1
ATOM 1474 O O . THR A 1 196 ? -9.484 -18.422 -9.797 1 93.69 196 THR A O 1
ATOM 1477 N N . LEU A 1 197 ? -8.969 -16.672 -11.039 1 96 197 LEU A N 1
ATOM 1478 C CA . LEU A 1 197 ? -8.328 -15.977 -9.93 1 96 197 LEU A CA 1
ATOM 1479 C C . LEU A 1 197 ? -9.367 -15.5 -8.922 1 96 197 LEU A C 1
ATOM 1481 O O . LEU A 1 197 ? -9.188 -15.656 -7.711 1 96 197 LEU A O 1
ATOM 1485 N N . GLY A 1 198 ? -10.461 -15.008 -9.414 1 98 198 GLY A N 1
ATOM 1486 C CA . GLY A 1 198 ? -11.492 -14.438 -8.57 1 98 198 GLY A CA 1
ATOM 1487 C C . GLY A 1 198 ? -12.125 -15.453 -7.633 1 98 198 GLY A C 1
ATOM 1488 O O . GLY A 1 198 ? -12.289 -15.188 -6.441 1 98 198 GLY A O 1
ATOM 1489 N N . LEU A 1 199 ? -12.469 -16.578 -8.156 1 98.19 199 LEU A N 1
ATOM 1490 C CA . LEU A 1 199 ? -13.109 -17.609 -7.336 1 98.19 199 LEU A CA 1
ATOM 1491 C C . LEU A 1 199 ? -12.172 -18.078 -6.227 1 98.19 199 LEU A C 1
ATOM 1493 O O . LEU A 1 199 ? -12.586 -18.203 -5.07 1 98.19 199 LEU A O 1
ATOM 1497 N N . GLY A 1 200 ? -10.938 -18.281 -6.621 1 97.81 200 GLY A N 1
ATOM 1498 C CA . GLY A 1 200 ? -9.969 -18.641 -5.598 1 97.81 200 GLY A CA 1
ATOM 1499 C C . GLY A 1 200 ? -9.82 -17.578 -4.52 1 97.81 200 GLY A C 1
ATOM 1500 O O . GLY A 1 200 ? -9.703 -17.906 -3.336 1 97.81 200 GLY A O 1
ATOM 1501 N N . THR A 1 201 ? -9.844 -16.328 -4.891 1 98.75 201 THR A N 1
ATOM 1502 C CA . THR A 1 201 ? -9.766 -15.211 -3.945 1 98.75 201 THR A CA 1
ATOM 1503 C C . THR A 1 201 ? -10.977 -15.211 -3.016 1 98.75 201 THR A C 1
ATOM 1505 O O . THR A 1 201 ? -10.836 -15 -1.81 1 98.75 201 THR A O 1
ATOM 1508 N N . CYS A 1 202 ? -12.102 -15.531 -3.58 1 98.81 202 CYS A N 1
ATOM 1509 C CA . CYS A 1 202 ? -13.336 -15.594 -2.807 1 98.81 202 CYS A CA 1
ATOM 1510 C C . CYS A 1 202 ? -13.25 -16.672 -1.731 1 98.81 202 CYS A C 1
ATOM 1512 O O . CYS A 1 202 ? -13.562 -16.422 -0.568 1 98.81 202 CYS A O 1
ATOM 1514 N N . LEU A 1 203 ? -12.805 -17.828 -2.1 1 98.75 203 LEU A N 1
ATOM 1515 C CA . LEU A 1 203 ? -12.656 -18.922 -1.146 1 98.75 203 LEU A CA 1
ATOM 1516 C C . LEU A 1 203 ? -11.68 -18.547 -0.035 1 98.75 203 LEU A C 1
ATOM 1518 O O . LEU A 1 203 ? -11.938 -18.828 1.139 1 98.75 203 LEU A O 1
ATOM 1522 N N . SER A 1 204 ? -10.594 -17.922 -0.422 1 98.81 204 SER A N 1
ATOM 1523 C CA . SER A 1 204 ? -9.617 -17.469 0.562 1 98.81 204 SER A CA 1
ATOM 1524 C C . SER A 1 204 ? -10.203 -16.406 1.488 1 98.81 204 SER A C 1
ATOM 1526 O O . SER A 1 204 ? -9.922 -16.406 2.689 1 98.81 204 SER A O 1
ATOM 1528 N N . ALA A 1 205 ? -10.969 -15.477 0.93 1 98.81 205 ALA A N 1
ATOM 1529 C CA . ALA A 1 205 ? -11.602 -14.445 1.75 1 98.81 205 ALA A CA 1
ATOM 1530 C C . ALA A 1 205 ? -12.523 -15.062 2.797 1 98.81 205 ALA A C 1
ATOM 1532 O O . ALA A 1 205 ? -12.508 -14.656 3.961 1 98.81 205 ALA A O 1
ATOM 1533 N N . LEU A 1 206 ? -13.32 -16.062 2.393 1 98.62 206 LEU A N 1
ATOM 1534 C CA . LEU A 1 206 ? -14.164 -16.781 3.334 1 98.62 206 LEU A CA 1
ATOM 1535 C C . LEU A 1 206 ? -13.328 -17.438 4.43 1 98.62 206 LEU A C 1
ATOM 1537 O O . LEU A 1 206 ? -13.641 -17.297 5.613 1 98.62 206 LEU A O 1
ATOM 1541 N N . ALA A 1 207 ? -12.289 -18.031 4.027 1 98.44 207 ALA A N 1
ATOM 1542 C CA . ALA A 1 207 ? -11.438 -18.766 4.957 1 98.44 207 ALA A CA 1
ATOM 1543 C C . ALA A 1 207 ? -10.773 -17.828 5.957 1 98.44 207 ALA A C 1
ATOM 1545 O O . ALA A 1 207 ? -10.555 -18.203 7.113 1 98.44 207 ALA A O 1
ATOM 1546 N N . LEU A 1 208 ? -10.492 -16.609 5.52 1 98.31 208 LEU A N 1
ATOM 1547 C CA . LEU A 1 208 ? -9.797 -15.656 6.363 1 98.31 208 LEU A CA 1
ATOM 1548 C C . LEU A 1 208 ? -10.773 -14.914 7.27 1 98.31 208 LEU A C 1
ATOM 1550 O O . LEU A 1 208 ? -10.359 -14.109 8.117 1 98.31 208 LEU A O 1
ATOM 1554 N N . GLY A 1 209 ? -12.078 -15.117 7.051 1 97.62 209 GLY A N 1
ATOM 1555 C CA . GLY A 1 209 ? -13.047 -14.586 8 1 97.62 209 GLY A CA 1
ATOM 1556 C C . GLY A 1 209 ? -13.727 -13.32 7.516 1 97.62 209 GLY A C 1
ATOM 1557 O O . GLY A 1 209 ? -14.359 -12.609 8.297 1 97.62 209 GLY A O 1
ATOM 1558 N N . ALA A 1 210 ? -13.586 -12.992 6.238 1 97.88 210 ALA A N 1
ATOM 1559 C CA . ALA A 1 210 ? -14.312 -11.828 5.727 1 97.88 210 ALA A CA 1
ATOM 1560 C C . ALA A 1 210 ? -15.805 -11.93 6.035 1 97.88 210 ALA A C 1
ATOM 1562 O O . ALA A 1 210 ? -16.422 -12.984 5.824 1 97.88 210 ALA A O 1
ATOM 1563 N N . SER A 1 211 ? -16.375 -10.852 6.539 1 97.19 211 SER A N 1
ATOM 1564 C CA . SER A 1 211 ? -17.781 -10.867 6.953 1 97.19 211 SER A CA 1
ATOM 1565 C C . SER A 1 211 ? -18.703 -10.703 5.758 1 97.19 211 SER A C 1
ATOM 1567 O O . SER A 1 211 ? -19.828 -11.211 5.766 1 97.19 211 SER A O 1
ATOM 1569 N N . ARG A 1 212 ? -18.281 -9.945 4.781 1 98.06 212 ARG A N 1
ATOM 1570 C CA . ARG A 1 212 ? -19.031 -9.727 3.555 1 98.06 212 ARG A CA 1
ATOM 1571 C C . ARG A 1 212 ? -18.125 -9.711 2.336 1 98.06 212 ARG A C 1
ATOM 1573 O O . ARG A 1 212 ? -17.031 -9.141 2.381 1 98.06 212 ARG A O 1
ATOM 1580 N N . ILE A 1 213 ? -18.562 -10.352 1.309 1 98.94 213 ILE A N 1
ATOM 1581 C CA . ILE A 1 213 ? -17.828 -10.422 0.045 1 98.94 213 ILE A CA 1
ATOM 1582 C C . ILE A 1 213 ? -18.734 -9.977 -1.099 1 98.94 213 ILE A C 1
ATOM 1584 O O . ILE A 1 213 ? -19.859 -10.469 -1.242 1 98.94 213 ILE A O 1
ATOM 1588 N N . PHE A 1 214 ? -18.281 -9 -1.819 1 98.88 214 PHE A N 1
ATOM 1589 C CA . PHE A 1 214 ? -18.953 -8.508 -3.012 1 98.88 214 PHE A CA 1
ATOM 1590 C C . PHE A 1 214 ? -18.234 -8.953 -4.273 1 98.88 214 PHE A C 1
ATOM 1592 O O . PHE A 1 214 ? -17 -9.023 -4.297 1 98.88 214 PHE A O 1
ATOM 1599 N N . GLY A 1 215 ? -18.938 -9.32 -5.305 1 98.69 215 GLY A N 1
ATOM 1600 C CA . GLY A 1 215 ? -18.328 -9.789 -6.539 1 98.69 215 GLY A CA 1
ATOM 1601 C C . GLY A 1 215 ? -18.984 -9.227 -7.785 1 98.69 215 GLY A C 1
ATOM 1602 O O . GLY A 1 215 ? -20.203 -9.086 -7.836 1 98.69 215 GLY A O 1
ATOM 1603 N N . THR A 1 216 ? -18.156 -8.852 -8.734 1 98.06 216 THR A N 1
ATOM 1604 C CA . THR A 1 216 ? -18.656 -8.453 -10.047 1 98.06 216 THR A CA 1
ATOM 1605 C C . THR A 1 216 ? -18.172 -9.422 -11.117 1 98.06 216 THR A C 1
ATOM 1607 O O . THR A 1 216 ? -17.25 -10.203 -10.891 1 98.06 216 THR A O 1
ATOM 1610 N N . GLY A 1 217 ? -18.797 -9.445 -12.258 1 96.62 217 GLY A N 1
ATOM 1611 C CA . GLY A 1 217 ? -18.5 -10.234 -13.445 1 96.62 217 GLY A CA 1
ATOM 1612 C C . GLY A 1 217 ? -19.531 -10.047 -14.555 1 96.62 217 GLY A C 1
ATOM 1613 O O . GLY A 1 217 ? -20.516 -9.336 -14.375 1 96.62 217 GLY A O 1
ATOM 1614 N N . ARG A 1 218 ? -19.297 -10.656 -15.625 1 94.38 218 ARG A N 1
ATOM 1615 C CA . ARG A 1 218 ? -20.156 -10.445 -16.797 1 94.38 218 ARG A CA 1
ATOM 1616 C C . ARG A 1 218 ? -21.266 -11.484 -16.844 1 94.38 218 ARG A C 1
ATOM 1618 O O . ARG A 1 218 ? -22.375 -11.188 -17.297 1 94.38 218 ARG A O 1
ATOM 1625 N N . ASN A 1 219 ? -21 -12.742 -16.406 1 95.81 219 ASN A N 1
ATOM 1626 C CA . ASN A 1 219 ? -21.938 -13.852 -16.531 1 95.81 219 ASN A CA 1
ATOM 1627 C C . ASN A 1 219 ? -22.797 -14 -15.273 1 95.81 219 ASN A C 1
ATOM 1629 O O . ASN A 1 219 ? -22.328 -14.508 -14.25 1 95.81 219 ASN A O 1
ATOM 1633 N N . ALA A 1 220 ? -24.062 -13.664 -15.391 1 97.06 220 ALA A N 1
ATOM 1634 C CA . ALA A 1 220 ? -24.969 -13.633 -14.242 1 97.06 220 ALA A CA 1
ATOM 1635 C C . ALA A 1 220 ? -25.156 -15.031 -13.664 1 97.06 220 ALA A C 1
ATOM 1637 O O . ALA A 1 220 ? -25.234 -15.203 -12.445 1 97.06 220 ALA A O 1
ATOM 1638 N N . ASP A 1 221 ? -25.219 -15.992 -14.508 1 97.06 221 ASP A N 1
ATOM 1639 C CA . ASP A 1 221 ? -25.422 -17.359 -14.031 1 97.06 221 ASP A CA 1
ATOM 1640 C C . ASP A 1 221 ? -24.219 -17.844 -13.227 1 97.06 221 ASP A C 1
ATOM 1642 O O . ASP A 1 221 ? -24.375 -18.453 -12.164 1 97.06 221 ASP A O 1
ATOM 1646 N N . LEU A 1 222 ? -23.062 -17.547 -13.688 1 96.75 222 LEU A N 1
ATOM 1647 C CA . LEU A 1 222 ? -21.844 -17.922 -12.969 1 96.75 222 LEU A CA 1
ATOM 1648 C C . LEU A 1 222 ? -21.766 -17.203 -11.625 1 96.75 222 LEU A C 1
ATOM 1650 O O . LEU A 1 222 ? -21.328 -17.766 -10.633 1 96.75 222 LEU A O 1
ATOM 1654 N N . LEU A 1 223 ? -22.172 -15.984 -11.648 1 98.5 223 LEU A N 1
ATOM 1655 C CA . LEU A 1 223 ? -22.172 -15.203 -10.414 1 98.5 223 LEU A CA 1
ATOM 1656 C C . LEU A 1 223 ? -23.109 -15.828 -9.383 1 98.5 223 LEU A C 1
ATOM 1658 O O . LEU A 1 223 ? -22.781 -15.867 -8.188 1 98.5 223 LEU A O 1
ATOM 1662 N N . GLU A 1 224 ? -24.203 -16.297 -9.844 1 98.44 224 GLU A N 1
ATOM 1663 C CA . GLU A 1 224 ? -25.125 -16.953 -8.93 1 98.44 224 GLU A CA 1
ATOM 1664 C C . GLU A 1 224 ? -24.531 -18.234 -8.352 1 98.44 224 GLU A C 1
ATOM 1666 O O . GLU A 1 224 ? -24.75 -18.547 -7.18 1 98.44 224 GLU A O 1
ATOM 1671 N N . ASP A 1 225 ? -23.812 -18.906 -9.164 1 98.5 225 ASP A N 1
ATOM 1672 C CA . ASP A 1 225 ? -23.109 -20.078 -8.656 1 98.5 225 ASP A CA 1
ATOM 1673 C C . ASP A 1 225 ? -22.125 -19.703 -7.555 1 98.5 225 ASP A C 1
ATOM 1675 O O . ASP A 1 225 ? -22 -20.391 -6.547 1 98.5 225 ASP A O 1
ATOM 1679 N N . VAL A 1 226 ? -21.406 -18.594 -7.734 1 98.75 226 VAL A N 1
ATOM 1680 C CA . VAL A 1 226 ? -20.469 -18.109 -6.727 1 98.75 226 VAL A CA 1
ATOM 1681 C C . VAL A 1 226 ? -21.219 -17.734 -5.457 1 98.75 226 VAL A C 1
ATOM 1683 O O . VAL A 1 226 ? -20.828 -18.109 -4.352 1 98.75 226 VAL A O 1
ATOM 1686 N N . ARG A 1 227 ? -22.328 -16.984 -5.582 1 98.75 227 ARG A N 1
ATOM 1687 C CA . ARG A 1 227 ? -23.125 -16.562 -4.438 1 98.75 227 ARG A CA 1
ATOM 1688 C C . ARG A 1 227 ? -23.594 -17.781 -3.627 1 98.75 227 ARG A C 1
ATOM 1690 O O . ARG A 1 227 ? -23.641 -17.719 -2.396 1 98.75 227 ARG A O 1
ATOM 1697 N N . SER A 1 228 ? -23.875 -18.859 -4.293 1 98.56 228 SER A N 1
ATOM 1698 C CA . SER A 1 228 ? -24.438 -20.047 -3.662 1 98.56 228 SER A CA 1
ATOM 1699 C C . SER A 1 228 ? -23.438 -20.703 -2.725 1 98.56 228 SER A C 1
ATOM 1701 O O . SER A 1 228 ? -23.812 -21.516 -1.868 1 98.56 228 SER A O 1
ATOM 1703 N N . ILE A 1 229 ? -22.203 -20.406 -2.887 1 98.5 229 ILE A N 1
ATOM 1704 C CA . ILE A 1 229 ? -21.188 -20.984 -2.012 1 98.5 229 ILE A CA 1
ATOM 1705 C C . ILE A 1 229 ? -21.438 -20.547 -0.572 1 98.5 229 ILE A C 1
ATOM 1707 O O . ILE A 1 229 ? -21.297 -21.344 0.361 1 98.5 229 ILE A O 1
ATOM 1711 N N . ALA A 1 230 ? -21.75 -19.281 -0.385 1 98.44 230 ALA A N 1
ATOM 1712 C CA . ALA A 1 230 ? -22.094 -18.703 0.911 1 98.44 230 ALA A CA 1
ATOM 1713 C C . ALA A 1 230 ? -23.078 -17.547 0.752 1 98.44 230 ALA A C 1
ATOM 1715 O O . ALA A 1 230 ? -22.719 -16.391 0.911 1 98.44 230 ALA A O 1
ATOM 1716 N N . PRO A 1 231 ? -24.344 -17.812 0.566 1 98.12 231 PRO A N 1
ATOM 1717 C CA . PRO A 1 231 ? -25.344 -16.828 0.162 1 98.12 231 PRO A CA 1
ATOM 1718 C C . PRO A 1 231 ? -25.531 -15.727 1.202 1 98.12 231 PRO A C 1
ATOM 1720 O O . PRO A 1 231 ? -25.953 -14.617 0.863 1 98.12 231 PRO A O 1
ATOM 1723 N N . ASP A 1 232 ? -25.188 -15.969 2.451 1 97.19 232 ASP A N 1
ATOM 1724 C CA . ASP A 1 232 ? -25.391 -14.977 3.502 1 97.19 232 ASP A CA 1
ATOM 1725 C C . ASP A 1 232 ? -24.234 -13.969 3.521 1 97.19 232 ASP A C 1
ATOM 1727 O O . ASP A 1 232 ? -24.359 -12.891 4.109 1 97.19 232 ASP A O 1
ATOM 1731 N N . ARG A 1 233 ? -23.078 -14.344 2.842 1 97.94 233 ARG A N 1
ATOM 1732 C CA . ARG A 1 233 ? -21.891 -13.508 2.941 1 97.94 233 ARG A CA 1
ATOM 1733 C C . ARG A 1 233 ? -21.5 -12.961 1.575 1 97.94 233 ARG A C 1
ATOM 1735 O O . ARG A 1 233 ? -20.812 -11.938 1.485 1 97.94 233 ARG A O 1
ATOM 1742 N N . ILE A 1 234 ? -21.922 -13.664 0.518 1 98.81 234 ILE A N 1
ATOM 1743 C CA . ILE A 1 234 ? -21.484 -13.273 -0.819 1 98.81 234 ILE A CA 1
ATOM 1744 C C . ILE A 1 234 ? -22.625 -12.57 -1.551 1 98.81 234 ILE A C 1
ATOM 1746 O O . ILE A 1 234 ? -23.719 -13.125 -1.699 1 98.81 234 ILE A O 1
ATOM 1750 N N . HIS A 1 235 ? -22.359 -11.398 -2.016 1 98.81 235 HIS A N 1
ATOM 1751 C CA . HIS A 1 235 ? -23.25 -10.609 -2.842 1 98.81 235 HIS A CA 1
ATOM 1752 C C . HIS A 1 235 ? -22.656 -10.344 -4.219 1 98.81 235 HIS A C 1
ATOM 1754 O O . HIS A 1 235 ? -21.469 -10.055 -4.336 1 98.81 235 HIS A O 1
ATOM 1760 N N . VAL A 1 236 ? -23.5 -10.461 -5.266 1 98.75 236 VAL A N 1
ATOM 1761 C CA . VAL A 1 236 ? -22.922 -10.344 -6.598 1 98.75 236 VAL A CA 1
ATOM 1762 C C . VAL A 1 236 ? -23.719 -9.328 -7.418 1 98.75 236 VAL A C 1
ATOM 1764 O O . VAL A 1 236 ? -24.922 -9.164 -7.203 1 98.75 236 VAL A O 1
ATOM 1767 N N . LEU A 1 237 ? -23.016 -8.633 -8.289 1 98.44 237 LEU A N 1
ATOM 1768 C CA . LEU A 1 237 ? -23.594 -7.672 -9.219 1 98.44 237 LEU A CA 1
ATOM 1769 C C . LEU A 1 237 ? -23.047 -7.891 -10.625 1 98.44 237 LEU A C 1
ATOM 1771 O O . LEU A 1 237 ? -21.875 -7.66 -10.891 1 98.44 237 LEU A O 1
ATOM 1775 N N . PRO A 1 238 ? -23.906 -8.391 -11.562 1 97 238 PRO A N 1
ATOM 1776 C CA . PRO A 1 238 ? -23.438 -8.508 -12.945 1 97 238 PRO A CA 1
ATOM 1777 C C . PRO A 1 238 ? -23.109 -7.16 -13.578 1 97 238 PRO A C 1
ATOM 1779 O O . PRO A 1 238 ? -23.734 -6.152 -13.258 1 97 238 PRO A O 1
ATOM 1782 N N . ALA A 1 239 ? -22.094 -7.234 -14.453 1 89.56 239 ALA A N 1
ATOM 1783 C CA . ALA A 1 239 ? -21.75 -6.016 -15.18 1 89.56 239 ALA A CA 1
ATOM 1784 C C . ALA A 1 239 ? -22.984 -5.375 -15.789 1 89.56 239 ALA A C 1
ATOM 1786 O O . ALA A 1 239 ? -23.812 -6.059 -16.391 1 89.56 239 ALA A O 1
ATOM 1787 N N . GLY A 1 240 ? -23.125 -4.043 -15.578 1 88.62 240 GLY A N 1
ATOM 1788 C CA . GLY A 1 240 ? -24.281 -3.332 -16.109 1 88.62 240 GLY A CA 1
ATOM 1789 C C . GLY A 1 240 ? -25.5 -3.396 -15.211 1 88.62 240 GLY A C 1
ATOM 1790 O O . GLY A 1 240 ? -26.531 -2.793 -15.516 1 88.62 240 GLY A O 1
ATOM 1791 N N . GLY A 1 241 ? -25.406 -4.094 -14.078 1 92 241 GLY A N 1
ATOM 1792 C CA . GLY A 1 241 ? -26.531 -4.285 -13.188 1 92 241 GLY A CA 1
ATOM 1793 C C . GLY A 1 241 ? -26.828 -3.074 -12.32 1 92 241 GLY A C 1
ATOM 1794 O O . GLY A 1 241 ? -27.812 -3.053 -11.586 1 92 241 GLY A O 1
ATOM 1795 N N . GLY A 1 242 ? -26 -2.014 -12.414 1 93.69 242 GLY A N 1
ATOM 1796 C CA . GLY A 1 242 ? -26.188 -0.823 -11.602 1 93.69 242 GLY A CA 1
ATOM 1797 C C . GLY A 1 242 ? -24.875 -0.102 -11.297 1 93.69 242 GLY A C 1
ATOM 1798 O O . GLY A 1 242 ? -23.812 -0.502 -11.781 1 93.69 242 GLY A O 1
ATOM 1799 N N . ASP A 1 243 ? -25.078 0.988 -10.516 1 96.75 243 ASP A N 1
ATOM 1800 C CA . ASP A 1 243 ? -23.906 1.726 -10.039 1 96.75 243 ASP A CA 1
ATOM 1801 C C . ASP A 1 243 ? -23.203 0.976 -8.914 1 96.75 243 ASP A C 1
ATOM 1803 O O . ASP A 1 243 ? -23.781 0.778 -7.84 1 96.75 243 ASP A O 1
ATOM 1807 N N . LEU A 1 244 ? -22.016 0.563 -9.156 1 97.94 244 LEU A N 1
ATOM 1808 C CA . LEU A 1 244 ? -21.297 -0.335 -8.258 1 97.94 244 LEU A CA 1
ATOM 1809 C C . LEU A 1 244 ? -21.125 0.296 -6.883 1 97.94 244 LEU A C 1
ATOM 1811 O O . LEU A 1 244 ? -21.344 -0.358 -5.859 1 97.94 244 LEU A O 1
ATOM 1815 N N . ARG A 1 245 ? -20.703 1.534 -6.816 1 97.88 245 ARG A N 1
ATOM 1816 C CA . ARG A 1 245 ? -20.469 2.221 -5.551 1 97.88 245 ARG A CA 1
ATOM 1817 C C . ARG A 1 245 ? -21.75 2.256 -4.707 1 97.88 245 ARG A C 1
ATOM 1819 O O . ARG A 1 245 ? -21.719 1.891 -3.531 1 97.88 245 ARG A O 1
ATOM 1826 N N . SER A 1 246 ? -22.828 2.73 -5.281 1 98 246 SER A N 1
ATOM 1827 C CA . SER A 1 246 ? -24.094 2.812 -4.578 1 98 246 SER A CA 1
ATOM 1828 C C . SER A 1 246 ? -24.578 1.434 -4.137 1 98 246 SER A C 1
ATOM 1830 O O . SER A 1 246 ? -25.062 1.27 -3.018 1 98 246 SER A O 1
ATOM 1832 N N . TRP A 1 247 ? -24.438 0.461 -5.02 1 98.38 247 TRP A N 1
ATOM 1833 C CA . TRP A 1 247 ? -24.875 -0.9 -4.719 1 98.38 247 TRP A CA 1
ATOM 1834 C C . TRP A 1 247 ? -24.109 -1.465 -3.525 1 98.38 247 TRP A C 1
ATOM 1836 O O . TRP A 1 247 ? -24.703 -2.057 -2.623 1 98.38 247 TRP A O 1
ATOM 1846 N N . VAL A 1 248 ? -22.781 -1.275 -3.486 1 98.44 248 VAL A N 1
ATOM 1847 C CA . VAL A 1 248 ? -21.953 -1.769 -2.387 1 98.44 248 VAL A CA 1
ATOM 1848 C C . VAL A 1 248 ? -22.391 -1.105 -1.08 1 98.44 248 VAL A C 1
ATOM 1850 O O . VAL A 1 248 ? -22.578 -1.782 -0.068 1 98.44 248 VAL A O 1
ATOM 1853 N N . ARG A 1 249 ? -22.562 0.198 -1.073 1 97.62 249 ARG A N 1
ATOM 1854 C CA . ARG A 1 249 ? -22.938 0.919 0.138 1 97.62 249 ARG A CA 1
ATOM 1855 C C . ARG A 1 249 ? -24.297 0.459 0.648 1 97.62 249 ARG A C 1
ATOM 1857 O O . ARG A 1 249 ? -24.5 0.304 1.855 1 97.62 249 ARG A O 1
ATOM 1864 N N . GLU A 1 250 ? -25.203 0.262 -0.284 1 97.62 250 GLU A N 1
ATOM 1865 C CA . GLU A 1 250 ? -26.531 -0.214 0.078 1 97.62 250 GLU A CA 1
ATOM 1866 C C . GLU A 1 250 ? -26.469 -1.566 0.782 1 97.62 250 GLU A C 1
ATOM 1868 O O . GLU A 1 250 ? -27.234 -1.834 1.7 1 97.62 250 GLU A O 1
ATOM 1873 N N . HIS A 1 251 ? -25.531 -2.393 0.41 1 97.75 251 HIS A N 1
ATOM 1874 C CA . HIS A 1 251 ? -25.469 -3.754 0.93 1 97.75 251 HIS A CA 1
ATOM 1875 C C . HIS A 1 251 ? -24.391 -3.879 2.012 1 97.75 251 HIS A C 1
ATOM 1877 O O . HIS A 1 251 ? -24.141 -4.977 2.506 1 97.75 251 HIS A O 1
ATOM 1883 N N . ASN A 1 252 ? -23.75 -2.812 2.369 1 97.75 252 ASN A N 1
ATOM 1884 C CA . ASN A 1 252 ? -22.688 -2.811 3.375 1 97.75 252 ASN A CA 1
ATOM 1885 C C . ASN A 1 252 ? -22.953 -1.771 4.461 1 97.75 252 ASN A C 1
ATOM 1887 O O . ASN A 1 252 ? -22.031 -1.071 4.891 1 97.75 252 ASN A O 1
ATOM 1891 N N . ASN A 1 253 ? -24.188 -1.593 4.816 1 95 253 ASN A N 1
ATOM 1892 C CA . ASN A 1 253 ? -24.609 -0.723 5.91 1 95 253 ASN A CA 1
ATOM 1893 C C . ASN A 1 253 ? -24.203 0.728 5.656 1 95 253 ASN A C 1
ATOM 1895 O O . ASN A 1 253 ? -23.812 1.436 6.582 1 95 253 ASN A O 1
ATOM 1899 N N . GLY A 1 254 ? -24.188 1.092 4.395 1 95.06 254 GLY A N 1
ATOM 1900 C CA . GLY A 1 254 ? -23.891 2.465 4.016 1 95.06 254 GLY A CA 1
ATOM 1901 C C . GLY A 1 254 ? -22.406 2.756 3.924 1 95.06 254 GLY A C 1
ATOM 1902 O O . GLY A 1 254 ? -22 3.883 3.623 1 95.06 254 GLY A O 1
ATOM 1903 N N . GLU A 1 255 ? -21.562 1.771 4.164 1 95.69 255 GLU A N 1
ATOM 1904 C CA . GLU A 1 255 ? -20.125 1.959 4.215 1 95.69 255 GLU A CA 1
ATOM 1905 C C . GLU A 1 255 ? -19.453 1.421 2.953 1 95.69 255 GLU A C 1
ATOM 1907 O O . GLU A 1 255 ? -20 0.55 2.273 1 95.69 255 GLU A O 1
ATOM 1912 N N . GLY A 1 256 ? -18.297 1.964 2.627 1 97.75 256 GLY A N 1
ATOM 1913 C CA . GLY A 1 256 ? -17.438 1.342 1.626 1 97.75 256 GLY A CA 1
ATOM 1914 C C . GLY A 1 256 ? -16.781 0.073 2.119 1 97.75 256 GLY A C 1
ATOM 1915 O O . GLY A 1 256 ? -16.859 -0.261 3.303 1 97.75 256 GLY A O 1
ATOM 1916 N N . VAL A 1 257 ? -16.109 -0.574 1.193 1 98.75 257 VAL A N 1
ATOM 1917 C CA . VAL A 1 257 ? -15.438 -1.815 1.562 1 98.75 257 VAL A CA 1
ATOM 1918 C C . VAL A 1 257 ? -14.023 -1.514 2.035 1 98.75 257 VAL A C 1
ATOM 1920 O O . VAL A 1 257 ? -13.461 -0.463 1.711 1 98.75 257 VAL A O 1
ATOM 1923 N N . ASP A 1 258 ? -13.422 -2.475 2.773 1 98.62 258 ASP A N 1
ATOM 1924 C CA . ASP A 1 258 ? -12.047 -2.369 3.256 1 98.62 258 ASP A CA 1
ATOM 1925 C C . ASP A 1 258 ? -11.055 -2.652 2.133 1 98.62 258 ASP A C 1
ATOM 1927 O O . ASP A 1 258 ? -9.992 -2.027 2.066 1 98.62 258 ASP A O 1
ATOM 1931 N N . ILE A 1 259 ? -11.469 -3.617 1.266 1 98.94 259 ILE A N 1
ATOM 1932 C CA . ILE A 1 259 ? -10.508 -4.18 0.324 1 98.94 259 ILE A CA 1
ATOM 1933 C C . ILE A 1 259 ? -11.164 -4.359 -1.042 1 98.94 259 ILE A C 1
ATOM 1935 O O . ILE A 1 259 ? -12.312 -4.805 -1.132 1 98.94 259 ILE A O 1
ATOM 1939 N N . VAL A 1 260 ? -10.445 -3.988 -2.053 1 98.88 260 VAL A N 1
ATOM 1940 C CA . VAL A 1 260 ? -10.773 -4.344 -3.43 1 98.88 260 VAL A CA 1
ATOM 1941 C C . VAL A 1 260 ? -9.672 -5.238 -4.004 1 98.88 260 VAL A C 1
ATOM 1943 O O . VAL A 1 260 ? -8.484 -4.922 -3.896 1 98.88 260 VAL A O 1
ATOM 1946 N N . ILE A 1 261 ? -10.055 -6.379 -4.535 1 98.88 261 ILE A N 1
ATOM 1947 C CA . ILE A 1 261 ? -9.148 -7.219 -5.309 1 98.88 261 ILE A CA 1
ATOM 1948 C C . ILE A 1 261 ? -9.523 -7.16 -6.785 1 98.88 261 ILE A C 1
ATOM 1950 O O . ILE A 1 261 ? -10.648 -7.5 -7.16 1 98.88 261 ILE A O 1
ATOM 1954 N N . ASP A 1 262 ? -8.617 -6.684 -7.562 1 98.25 262 ASP A N 1
ATOM 1955 C CA . ASP A 1 262 ? -8.82 -6.691 -9.008 1 98.25 262 ASP A CA 1
ATOM 1956 C C . ASP A 1 262 ? -8.273 -7.977 -9.633 1 98.25 262 ASP A C 1
ATOM 1958 O O . ASP A 1 262 ? -7.059 -8.141 -9.758 1 98.25 262 ASP A O 1
ATOM 1962 N N . SER A 1 263 ? -9.156 -8.805 -10.07 1 97.12 263 SER A N 1
ATOM 1963 C CA . SER A 1 263 ? -8.766 -10.086 -10.648 1 97.12 263 SER A CA 1
ATOM 1964 C C . SER A 1 263 ? -9.086 -10.133 -12.141 1 97.12 263 SER A C 1
ATOM 1966 O O . SER A 1 263 ? -9.258 -11.211 -12.711 1 97.12 263 SER A O 1
ATOM 1968 N N . LEU A 1 264 ? -9.219 -8.961 -12.719 1 93.5 264 LEU A N 1
ATOM 1969 C CA . LEU A 1 264 ? -9.531 -8.906 -14.141 1 93.5 264 LEU A CA 1
ATOM 1970 C C . LEU A 1 264 ? -8.266 -9.047 -14.984 1 93.5 264 LEU A C 1
ATOM 1972 O O . LEU A 1 264 ? -7.215 -8.508 -14.625 1 93.5 264 LEU A O 1
ATOM 1976 N N . GLY A 1 265 ? -8.391 -9.812 -16.016 1 90.06 265 GLY A N 1
ATOM 1977 C CA . GLY A 1 265 ? -7.25 -10.109 -16.859 1 90.06 265 GLY A CA 1
ATOM 1978 C C . GLY A 1 265 ? -7.023 -9.07 -17.953 1 90.06 265 GLY A C 1
ATOM 1979 O O . GLY A 1 265 ? -7.59 -7.977 -17.891 1 90.06 265 GLY A O 1
ATOM 1980 N N . PRO A 1 266 ? -6.141 -9.508 -18.891 1 85.44 266 PRO A N 1
ATOM 1981 C CA . PRO A 1 266 ? -5.875 -8.625 -20.031 1 85.44 266 PRO A CA 1
ATOM 1982 C C . PRO A 1 266 ? -7.133 -8.305 -20.844 1 85.44 266 PRO A C 1
ATOM 1984 O O . PRO A 1 266 ? -7.984 -9.18 -21.031 1 85.44 266 PRO A O 1
ATOM 1987 N N . GLY A 1 267 ? -7.316 -7.117 -21.25 1 86.5 267 GLY A N 1
ATOM 1988 C CA . GLY A 1 267 ? -8.461 -6.707 -22.047 1 86.5 267 GLY A CA 1
ATOM 1989 C C . GLY A 1 267 ? -9.539 -6.012 -21.234 1 86.5 267 GLY A C 1
ATOM 1990 O O . GLY A 1 267 ? -10.438 -5.387 -21.797 1 86.5 267 GLY A O 1
ATOM 1991 N N . ALA A 1 268 ? -9.445 -6.211 -19.891 1 89.38 268 ALA A N 1
ATOM 1992 C CA . ALA A 1 268 ? -10.398 -5.5 -19.047 1 89.38 268 ALA A CA 1
ATOM 1993 C C . ALA A 1 268 ? -10.219 -3.99 -19.172 1 89.38 268 ALA A C 1
ATOM 1995 O O . ALA A 1 268 ? -9.094 -3.496 -19.234 1 89.38 268 ALA A O 1
ATOM 1996 N N . PRO A 1 269 ? -11.312 -3.266 -19.203 1 91.38 269 PRO A N 1
ATOM 1997 C CA . PRO A 1 269 ? -11.203 -1.81 -19.328 1 91.38 269 PRO A CA 1
ATOM 1998 C C . PRO A 1 269 ? -10.727 -1.146 -18.031 1 91.38 269 PRO A C 1
ATOM 2000 O O . PRO A 1 269 ? -11.039 -1.618 -16.938 1 91.38 269 PRO A O 1
ATOM 2003 N N . ALA A 1 270 ? -10.039 -0.052 -18.188 1 93.5 270 ALA A N 1
ATOM 2004 C CA . ALA A 1 270 ? -9.539 0.726 -17.062 1 93.5 270 ALA A CA 1
ATOM 2005 C C . ALA A 1 270 ? -10.688 1.193 -16.172 1 93.5 270 ALA A C 1
ATOM 2007 O O . ALA A 1 270 ? -10.531 1.282 -14.945 1 93.5 270 ALA A O 1
ATOM 2008 N N . GLU A 1 271 ? -11.812 1.426 -16.75 1 93.62 271 GLU A N 1
ATOM 2009 C CA . GLU A 1 271 ? -12.969 1.961 -16.031 1 93.62 271 GLU A CA 1
ATOM 2010 C C . GLU A 1 271 ? -13.445 0.998 -14.953 1 93.62 271 GLU A C 1
ATOM 2012 O O . GLU A 1 271 ? -13.945 1.425 -13.906 1 93.62 271 GLU A O 1
ATOM 2017 N N . SER A 1 272 ? -13.297 -0.239 -15.211 1 93.5 272 SER A N 1
ATOM 2018 C CA . SER A 1 272 ? -13.711 -1.22 -14.211 1 93.5 272 SER A CA 1
ATOM 2019 C C . SER A 1 272 ? -12.922 -1.062 -12.914 1 93.5 272 SER A C 1
ATOM 2021 O O . SER A 1 272 ? -13.492 -1.068 -11.828 1 93.5 272 SER A O 1
ATOM 2023 N N . PHE A 1 273 ? -11.68 -0.862 -13.078 1 95.25 273 PHE A N 1
ATOM 2024 C CA . PHE A 1 273 ? -10.828 -0.682 -11.914 1 95.25 273 PHE A CA 1
ATOM 2025 C C . PHE A 1 273 ? -11.125 0.642 -11.219 1 95.25 273 PHE A C 1
ATOM 2027 O O . PHE A 1 273 ? -11.195 0.702 -9.992 1 95.25 273 PHE A O 1
ATOM 2034 N N . LEU A 1 274 ? -11.281 1.658 -11.992 1 96.44 274 LEU A N 1
ATOM 2035 C CA . LEU A 1 274 ? -11.578 2.975 -11.438 1 96.44 274 LEU A CA 1
ATOM 2036 C C . LEU A 1 274 ? -12.898 2.953 -10.672 1 96.44 274 LEU A C 1
ATOM 2038 O O . LEU A 1 274 ? -13 3.533 -9.594 1 96.44 274 LEU A O 1
ATOM 2042 N N . ASP A 1 275 ? -13.859 2.25 -11.188 1 96.38 275 ASP A N 1
ATOM 2043 C CA . ASP A 1 275 ? -15.133 2.098 -10.5 1 96.38 275 ASP A CA 1
ATOM 2044 C C . ASP A 1 275 ? -14.961 1.34 -9.18 1 96.38 275 ASP A C 1
ATOM 2046 O O . ASP A 1 275 ? -15.539 1.721 -8.156 1 96.38 275 ASP A O 1
ATOM 2050 N N . ALA A 1 276 ? -14.195 0.299 -9.234 1 97.44 276 ALA A N 1
ATOM 2051 C CA . ALA A 1 276 ? -13.977 -0.516 -8.047 1 97.44 276 ALA A CA 1
ATOM 2052 C C . ALA A 1 276 ? -13.328 0.303 -6.934 1 97.44 276 ALA A C 1
ATOM 2054 O O . ALA A 1 276 ? -13.711 0.182 -5.766 1 97.44 276 ALA A O 1
ATOM 2055 N N . ILE A 1 277 ? -12.43 1.134 -7.258 1 97.5 277 ILE A N 1
ATOM 2056 C CA . ILE A 1 277 ? -11.711 1.95 -6.289 1 97.5 277 ILE A CA 1
ATOM 2057 C C . ILE A 1 277 ? -12.68 2.885 -5.574 1 97.5 277 ILE A C 1
ATOM 2059 O O . ILE A 1 277 ? -12.531 3.156 -4.383 1 97.5 277 ILE A O 1
ATOM 2063 N N . THR A 1 278 ? -13.711 3.352 -6.258 1 97.44 278 THR A N 1
ATOM 2064 C CA . THR A 1 278 ? -14.656 4.289 -5.668 1 97.44 278 THR A CA 1
ATOM 2065 C C . THR A 1 278 ? -15.484 3.615 -4.574 1 97.44 278 THR A C 1
ATOM 2067 O O . THR A 1 278 ? -16.156 4.289 -3.789 1 97.44 278 THR A O 1
ATOM 2070 N N . THR A 1 279 ? -15.43 2.291 -4.508 1 98.56 279 THR A N 1
ATOM 2071 C CA . THR A 1 279 ? -16.219 1.564 -3.521 1 98.56 279 THR A CA 1
ATOM 2072 C C . THR A 1 279 ? -15.484 1.493 -2.188 1 98.56 279 THR A C 1
ATOM 2074 O O . THR A 1 279 ? -16.078 1.136 -1.165 1 98.56 279 THR A O 1
ATOM 2077 N N . LEU A 1 280 ? -14.281 1.858 -2.178 1 98.62 280 LEU A N 1
ATOM 2078 C CA . LEU A 1 280 ? -13.469 1.749 -0.97 1 98.62 280 LEU A CA 1
ATOM 2079 C C . LEU A 1 280 ? -13.891 2.785 0.065 1 98.62 280 LEU A C 1
ATOM 2081 O O . LEU A 1 280 ? -14.227 3.92 -0.286 1 98.62 280 LEU A O 1
ATOM 2085 N N . ARG A 1 281 ? -13.82 2.391 1.314 1 97.62 281 ARG A N 1
ATOM 2086 C CA . ARG A 1 281 ? -13.883 3.359 2.402 1 97.62 281 ARG A CA 1
ATOM 2087 C C . ARG A 1 281 ? -12.555 4.098 2.557 1 97.62 281 ARG A C 1
ATOM 2089 O O . ARG A 1 281 ? -11.539 3.678 1.997 1 97.62 281 ARG A O 1
ATOM 2096 N N . ARG A 1 282 ? -12.562 5.191 3.363 1 97.25 282 ARG A N 1
ATOM 2097 C CA . ARG A 1 282 ? -11.289 5.824 3.717 1 97.25 282 ARG A CA 1
ATOM 2098 C C . ARG A 1 282 ? -10.344 4.82 4.363 1 97.25 282 ARG A C 1
ATOM 2100 O O . ARG A 1 282 ? -10.758 4.008 5.191 1 97.25 282 ARG A O 1
ATOM 2107 N N . GLY A 1 283 ? -9.07 4.848 3.889 1 97.94 283 GLY A N 1
ATOM 2108 C CA . GLY A 1 283 ? -8.078 3.912 4.395 1 97.94 283 GLY A CA 1
ATOM 2109 C C . GLY A 1 283 ? -8.109 2.57 3.686 1 97.94 283 GLY A C 1
ATOM 2110 O O . GLY A 1 283 ? -7.301 1.688 3.984 1 97.94 283 GLY A O 1
ATOM 2111 N N . GLY A 1 284 ? -9.016 2.373 2.752 1 98.5 284 GLY A N 1
ATOM 2112 C CA . GLY A 1 284 ? -9.141 1.104 2.051 1 98.5 284 GLY A CA 1
ATOM 2113 C C . GLY A 1 284 ? -7.957 0.802 1.146 1 98.5 284 GLY A C 1
ATOM 2114 O O . GLY A 1 284 ? -7.145 1.684 0.865 1 98.5 284 GLY A O 1
ATOM 2115 N N . VAL A 1 285 ? -7.887 -0.464 0.684 1 98.75 285 VAL A N 1
ATOM 2116 C CA . VAL A 1 285 ? -6.75 -0.946 -0.095 1 98.75 285 VAL A CA 1
ATOM 2117 C C . VAL A 1 285 ? -7.25 -1.694 -1.328 1 98.75 285 VAL A C 1
ATOM 2119 O O . VAL A 1 285 ? -8.117 -2.562 -1.226 1 98.75 285 VAL A O 1
ATOM 2122 N N . ALA A 1 286 ? -6.73 -1.299 -2.471 1 98.75 286 ALA A N 1
ATOM 2123 C CA . ALA A 1 286 ? -6.953 -2.045 -3.707 1 98.75 286 ALA A CA 1
ATOM 2124 C C . ALA A 1 286 ? -5.707 -2.832 -4.102 1 98.75 286 ALA A C 1
ATOM 2126 O O . ALA A 1 286 ? -4.594 -2.301 -4.074 1 98.75 286 ALA A O 1
ATOM 2127 N N . VAL A 1 287 ? -5.875 -4.094 -4.461 1 98.75 287 VAL A N 1
ATOM 2128 C CA . VAL A 1 287 ? -4.762 -4.941 -4.883 1 98.75 287 VAL A CA 1
ATOM 2129 C C . VAL A 1 287 ? -5.023 -5.473 -6.289 1 98.75 287 VAL A C 1
ATOM 2131 O O . VAL A 1 287 ? -6.098 -6.016 -6.566 1 98.75 287 VAL A O 1
ATOM 2134 N N . ASP A 1 288 ? -4.062 -5.285 -7.133 1 97.69 288 ASP A N 1
ATOM 2135 C CA . ASP A 1 288 ? -4.16 -5.812 -8.492 1 97.69 288 ASP A CA 1
ATOM 2136 C C . ASP A 1 288 ? -3.412 -7.141 -8.617 1 97.69 288 ASP A C 1
ATOM 2138 O O . ASP A 1 288 ? -2.207 -7.207 -8.367 1 97.69 288 ASP A O 1
ATOM 2142 N N . ILE A 1 289 ? -4.148 -8.148 -9.125 1 97.31 289 ILE A N 1
ATOM 2143 C CA . ILE A 1 289 ? -3.518 -9.445 -9.32 1 97.31 289 ILE A CA 1
ATOM 2144 C C . ILE A 1 289 ? -3.941 -10.031 -10.664 1 97.31 289 ILE A C 1
ATOM 2146 O O . ILE A 1 289 ? -3.521 -11.133 -11.031 1 97.31 289 ILE A O 1
ATOM 2150 N N . GLY A 1 290 ? -4.762 -9.352 -11.414 1 93.19 290 GLY A N 1
ATOM 2151 C CA . GLY A 1 290 ? -5.383 -9.945 -12.594 1 93.19 290 GLY A CA 1
ATOM 2152 C C . GLY A 1 290 ? -4.566 -9.75 -13.859 1 93.19 290 GLY A C 1
ATOM 2153 O O . GLY A 1 290 ? -4.781 -10.438 -14.852 1 93.19 290 GLY A O 1
ATOM 2154 N N . GLY A 1 291 ? -3.732 -8.789 -13.906 1 87.75 291 GLY A N 1
ATOM 2155 C CA . GLY A 1 291 ? -2.887 -8.57 -15.07 1 87.75 291 GLY A CA 1
ATOM 2156 C C . GLY A 1 291 ? -3.508 -7.637 -16.094 1 87.75 291 GLY A C 1
ATOM 2157 O O . GLY A 1 291 ? -3.281 -7.789 -17.297 1 87.75 291 GLY A O 1
ATOM 2158 N N . MET A 1 292 ? -4.316 -6.77 -15.648 1 88.5 292 MET A N 1
ATOM 2159 C CA . MET A 1 292 ? -4.867 -5.77 -16.562 1 88.5 292 MET A CA 1
ATOM 2160 C C . MET A 1 292 ? -3.75 -4.98 -17.25 1 88.5 292 MET A C 1
ATOM 2162 O O . MET A 1 292 ? -2.76 -4.625 -16.609 1 88.5 292 MET A O 1
ATOM 2166 N N . MET A 1 293 ? -3.926 -4.746 -18.531 1 88.38 293 MET A N 1
ATOM 2167 C CA . MET A 1 293 ? -2.863 -4.098 -19.297 1 88.38 293 MET A CA 1
ATOM 2168 C C . MET A 1 293 ? -3.166 -2.619 -19.5 1 88.38 293 MET A C 1
ATOM 2170 O O . MET A 1 293 ? -2.305 -1.862 -19.953 1 88.38 293 MET A O 1
ATOM 2174 N N . GLU A 1 294 ? -4.352 -2.209 -19.109 1 89.88 294 GLU A N 1
ATOM 2175 C CA . GLU A 1 294 ? -4.699 -0.793 -19.203 1 89.88 294 GLU A CA 1
ATOM 2176 C C . GLU A 1 294 ? -3.965 0.023 -18.141 1 89.88 294 GLU A C 1
ATOM 2178 O O . GLU A 1 294 ? -3.359 -0.54 -17.219 1 89.88 294 GLU A O 1
ATOM 2183 N N . ARG A 1 295 ? -3.98 1.253 -18.391 1 94.81 295 ARG A N 1
ATOM 2184 C CA . ARG A 1 295 ? -3.334 2.209 -17.484 1 94.81 295 ARG A CA 1
ATOM 2185 C C . ARG A 1 295 ? -4.348 3.197 -16.922 1 94.81 295 ARG A C 1
ATOM 2187 O O . ARG A 1 295 ? -4.484 4.312 -17.422 1 94.81 295 ARG A O 1
ATOM 2194 N N . PRO A 1 296 ? -5.031 2.783 -15.852 1 95 296 PRO A N 1
ATOM 2195 C CA . PRO A 1 296 ? -6.035 3.693 -15.297 1 95 296 PRO A CA 1
ATOM 2196 C C . PRO A 1 296 ? -5.426 4.992 -14.766 1 95 296 PRO A C 1
ATOM 2198 O O . PRO A 1 296 ? -4.43 4.965 -14.047 1 95 296 PRO A O 1
ATOM 2201 N N . PRO A 1 297 ? -6.004 6.105 -15.148 1 95.56 297 PRO A N 1
ATOM 2202 C CA . PRO A 1 297 ? -5.578 7.375 -14.555 1 95.56 297 PRO A CA 1
ATOM 2203 C C . PRO A 1 297 ? -6.074 7.555 -13.125 1 95.56 297 PRO A C 1
ATOM 2205 O O . PRO A 1 297 ? -7.234 7.914 -12.906 1 95.56 297 PRO A O 1
ATOM 2208 N N . LEU A 1 298 ? -5.223 7.371 -12.18 1 94.25 298 LEU A N 1
ATOM 2209 C CA . LEU A 1 298 ? -5.625 7.422 -10.781 1 94.25 298 LEU A CA 1
ATOM 2210 C C . LEU A 1 298 ? -5.652 8.859 -10.273 1 94.25 298 LEU A C 1
ATOM 2212 O O . LEU A 1 298 ? -4.73 9.633 -10.539 1 94.25 298 LEU A O 1
ATOM 2216 N N . ASP A 1 299 ? -6.734 9.258 -9.617 1 94.12 299 ASP A N 1
ATOM 2217 C CA . ASP A 1 299 ? -6.836 10.547 -8.945 1 94.12 299 ASP A CA 1
ATOM 2218 C C . ASP A 1 299 ? -6.004 10.57 -7.664 1 94.12 299 ASP A C 1
ATOM 2220 O O . ASP A 1 299 ? -6.516 10.289 -6.578 1 94.12 299 ASP A O 1
ATOM 2224 N N . MET A 1 300 ? -4.75 10.992 -7.844 1 94.06 300 MET A N 1
ATOM 2225 C CA . MET A 1 300 ? -3.801 10.891 -6.738 1 94.06 300 MET A CA 1
ATOM 2226 C C . MET A 1 300 ? -4.223 11.781 -5.574 1 94.06 300 MET A C 1
ATOM 2228 O O . MET A 1 300 ? -3.994 11.445 -4.414 1 94.06 300 MET A O 1
ATOM 2232 N N . PHE A 1 301 ? -4.82 12.883 -5.824 1 94.25 301 PHE A N 1
ATOM 2233 C CA . PHE A 1 301 ? -5.266 13.789 -4.77 1 94.25 301 PHE A CA 1
ATOM 2234 C C . PHE A 1 301 ? -6.359 13.141 -3.926 1 94.25 301 PHE A C 1
ATOM 2236 O O . PHE A 1 301 ? -6.301 13.172 -2.695 1 94.25 301 PHE A O 1
ATOM 2243 N N . SER A 1 302 ? -7.293 12.539 -4.598 1 93.81 302 SER A N 1
ATOM 2244 C CA . SER A 1 302 ? -8.375 11.859 -3.893 1 93.81 302 SER A CA 1
ATOM 2245 C C . SER A 1 302 ? -7.852 10.68 -3.09 1 93.81 302 SER A C 1
ATOM 2247 O O . SER A 1 302 ? -8.281 10.453 -1.955 1 93.81 302 SER A O 1
ATOM 2249 N N . LEU A 1 303 ? -6.926 9.914 -3.691 1 96 303 LEU A N 1
ATOM 2250 C CA . LEU A 1 303 ? -6.344 8.781 -2.984 1 96 303 LEU A CA 1
ATOM 2251 C C . LEU A 1 303 ? -5.613 9.234 -1.726 1 96 303 LEU A C 1
ATOM 2253 O O . LEU A 1 303 ? -5.762 8.633 -0.662 1 96 303 LEU A O 1
ATOM 2257 N N . MET A 1 304 ? -4.902 10.289 -1.804 1 96.5 304 MET A N 1
ATOM 2258 C CA . MET A 1 304 ? -4.18 10.844 -0.661 1 96.5 304 MET A CA 1
ATOM 2259 C C . MET A 1 304 ? -5.148 11.281 0.433 1 96.5 304 MET A C 1
ATOM 2261 O O . MET A 1 304 ? -5.02 10.867 1.585 1 96.5 304 MET A O 1
ATOM 2265 N N . CYS A 1 305 ? -6.18 12.023 0.082 1 96 305 CYS A N 1
ATOM 2266 C CA . CYS A 1 305 ? -7.117 12.586 1.045 1 96 305 CYS A CA 1
ATOM 2267 C C . CYS A 1 305 ? -7.895 11.492 1.761 1 96 305 CYS A C 1
ATOM 2269 O O . CYS A 1 305 ? -8.305 11.664 2.91 1 96 305 CYS A O 1
ATOM 2271 N N . SER A 1 306 ? -8.047 10.375 1.07 1 96.5 306 SER A N 1
ATOM 2272 C CA . SER A 1 306 ? -8.82 9.273 1.642 1 96.5 306 SER A CA 1
ATOM 2273 C C . SER A 1 306 ? -7.902 8.164 2.152 1 96.5 306 SER A C 1
ATOM 2275 O O . SER A 1 306 ? -8.375 7.113 2.596 1 96.5 306 SER A O 1
ATOM 2277 N N . GLN A 1 307 ? -6.617 8.391 2.045 1 97.69 307 GLN A N 1
ATOM 2278 C CA . GLN A 1 307 ? -5.613 7.402 2.434 1 97.69 307 GLN A CA 1
ATOM 2279 C C . GLN A 1 307 ? -5.887 6.051 1.782 1 97.69 307 GLN A C 1
ATOM 2281 O O . GLN A 1 307 ? -5.855 5.016 2.451 1 97.69 307 GLN A O 1
ATOM 2286 N N . ILE A 1 308 ? -6.246 6.074 0.542 1 98.12 308 ILE A N 1
ATOM 2287 C CA . ILE A 1 308 ? -6.461 4.848 -0.219 1 98.12 308 ILE A CA 1
ATOM 2288 C C . ILE A 1 308 ? -5.145 4.395 -0.852 1 98.12 308 ILE A C 1
ATOM 2290 O O . ILE A 1 308 ? -4.375 5.219 -1.355 1 98.12 308 ILE A O 1
ATOM 2294 N N . SER A 1 309 ? -4.91 3.062 -0.828 1 98.5 309 SER A N 1
ATOM 2295 C CA . SER A 1 309 ? -3.689 2.484 -1.378 1 98.5 309 SER A CA 1
ATOM 2296 C C . SER A 1 309 ? -3.996 1.537 -2.533 1 98.5 309 SER A C 1
ATOM 2298 O O . SER A 1 309 ? -5.035 0.87 -2.537 1 98.5 309 SER A O 1
ATOM 2300 N N . VAL A 1 310 ? -3.047 1.527 -3.467 1 98.25 310 VAL A N 1
ATOM 2301 C CA . VAL A 1 310 ? -3.066 0.592 -4.586 1 98.25 310 VAL A CA 1
ATOM 2302 C C . VAL A 1 310 ? -1.802 -0.262 -4.57 1 98.25 310 VAL A C 1
ATOM 2304 O O . VAL A 1 310 ? -0.69 0.26 -4.688 1 98.25 310 VAL A O 1
ATOM 2307 N N . LEU A 1 311 ? -2.027 -1.568 -4.469 1 98.38 311 LEU A N 1
ATOM 2308 C CA . LEU A 1 311 ? -0.893 -2.475 -4.336 1 98.38 311 LEU A CA 1
ATOM 2309 C C . LEU A 1 311 ? -0.761 -3.369 -5.562 1 98.38 311 LEU A C 1
ATOM 2311 O O . LEU A 1 311 ? -1.763 -3.861 -6.09 1 98.38 311 LEU A O 1
ATOM 2315 N N . GLY A 1 312 ? 0.493 -3.514 -5.98 1 97.44 312 GLY A N 1
ATOM 2316 C CA . GLY A 1 312 ? 0.815 -4.664 -6.805 1 97.44 312 GLY A CA 1
ATOM 2317 C C . GLY A 1 312 ? 1.168 -5.898 -5.996 1 97.44 312 GLY A C 1
ATOM 2318 O O . GLY A 1 312 ? 1.859 -5.805 -4.98 1 97.44 312 GLY A O 1
ATOM 2319 N N . SER A 1 313 ? 0.651 -7.004 -6.441 1 98 313 SER A N 1
ATOM 2320 C CA . SER A 1 313 ? 0.938 -8.266 -5.77 1 98 313 SER A CA 1
ATOM 2321 C C . SER A 1 313 ? 1.285 -9.359 -6.773 1 98 313 SER A C 1
ATOM 2323 O O . SER A 1 313 ? 0.549 -9.586 -7.738 1 98 313 SER A O 1
ATOM 2325 N N . LEU A 1 314 ? 2.402 -9.977 -6.508 1 97.69 314 LEU A N 1
ATOM 2326 C CA . LEU A 1 314 ? 2.873 -11.031 -7.398 1 97.69 314 LEU A CA 1
ATOM 2327 C C . LEU A 1 314 ? 2.926 -12.375 -6.672 1 97.69 314 LEU A C 1
ATOM 2329 O O . LEU A 1 314 ? 3.666 -12.531 -5.699 1 97.69 314 LEU A O 1
ATOM 2333 N N . TRP A 1 315 ? 2.145 -13.289 -7.141 1 97.75 315 TRP A N 1
ATOM 2334 C CA . TRP A 1 315 ? 2.23 -14.664 -6.66 1 97.75 315 TRP A CA 1
ATOM 2335 C C . TRP A 1 315 ? 2.188 -14.711 -5.137 1 97.75 315 TRP A C 1
ATOM 2337 O O . TRP A 1 315 ? 1.424 -13.977 -4.508 1 97.75 315 TRP A O 1
ATOM 2347 N N . PHE A 1 316 ? 2.729 -15.766 -4.527 1 98.38 316 PHE A N 1
ATOM 2348 C CA . PHE A 1 316 ? 2.715 -16 -3.09 1 98.38 316 PHE A CA 1
ATOM 2349 C C . PHE A 1 316 ? 3.988 -16.703 -2.646 1 98.38 316 PHE A C 1
ATOM 2351 O O . PHE A 1 316 ? 4.754 -17.203 -3.479 1 98.38 316 PHE A O 1
ATOM 2358 N N . SER A 1 317 ? 4.23 -16.688 -1.399 1 97.94 317 SER A N 1
ATOM 2359 C CA . SER A 1 317 ? 5.387 -17.375 -0.833 1 97.94 317 SER A CA 1
ATOM 2360 C C . SER A 1 317 ? 5.066 -18.828 -0.503 1 97.94 317 SER A C 1
ATOM 2362 O O . SER A 1 317 ? 3.895 -19.203 -0.406 1 97.94 317 SER A O 1
ATOM 2364 N N . THR A 1 318 ? 6.109 -19.625 -0.362 1 97.94 318 THR A N 1
ATOM 2365 C CA . THR A 1 318 ? 5.898 -21 0.074 1 97.94 318 THR A CA 1
ATOM 2366 C C . THR A 1 318 ? 5.312 -21.031 1.482 1 97.94 318 THR A C 1
ATOM 2368 O O . THR A 1 318 ? 4.516 -21.906 1.805 1 97.94 318 THR A O 1
ATOM 2371 N N . ALA A 1 319 ? 5.648 -20.016 2.271 1 98.06 319 ALA A N 1
ATOM 2372 C CA . ALA A 1 319 ? 5.039 -19.922 3.594 1 98.06 319 ALA A CA 1
ATOM 2373 C C . ALA A 1 319 ? 3.525 -19.75 3.488 1 98.06 319 ALA A C 1
ATOM 2375 O O . ALA A 1 319 ? 2.771 -20.344 4.266 1 98.06 319 ALA A O 1
ATOM 2376 N N . GLU A 1 320 ? 3.16 -18.984 2.561 1 98.38 320 GLU A N 1
ATOM 2377 C CA . GLU A 1 320 ? 1.729 -18.797 2.354 1 98.38 320 GLU A CA 1
ATOM 2378 C C . GLU A 1 320 ? 1.081 -20.062 1.805 1 98.38 320 GLU A C 1
ATOM 2380 O O . GLU A 1 320 ? -0.072 -20.359 2.119 1 98.38 320 GLU A O 1
ATOM 2385 N N . ALA A 1 321 ? 1.794 -20.812 1.006 1 98.5 321 ALA A N 1
ATOM 2386 C CA . ALA A 1 321 ? 1.298 -22.109 0.579 1 98.5 321 ALA A CA 1
ATOM 2387 C C . ALA A 1 321 ? 1.072 -23.031 1.775 1 98.5 321 ALA A C 1
ATOM 2389 O O . ALA A 1 321 ? 0.088 -23.781 1.82 1 98.5 321 ALA A O 1
ATOM 2390 N N . GLN A 1 322 ? 1.976 -22.969 2.699 1 98.44 322 GLN A N 1
ATOM 2391 C CA . GLN A 1 322 ? 1.821 -23.75 3.916 1 98.44 322 GLN A CA 1
ATOM 2392 C C . GLN A 1 322 ? 0.555 -23.359 4.672 1 98.44 322 GLN A C 1
ATOM 2394 O O . GLN A 1 322 ? -0.198 -24.219 5.125 1 98.44 322 GLN A O 1
ATOM 2399 N N . ASP A 1 323 ? 0.363 -22.047 4.777 1 98.44 323 ASP A N 1
ATOM 2400 C CA . ASP A 1 323 ? -0.857 -21.578 5.426 1 98.44 323 ASP A CA 1
ATOM 2401 C C . ASP A 1 323 ? -2.098 -22.141 4.734 1 98.44 323 ASP A C 1
ATOM 2403 O O . ASP A 1 323 ? -3.031 -22.594 5.398 1 98.44 323 ASP A O 1
ATOM 2407 N N . MET A 1 324 ? -2.098 -22.125 3.418 1 98.62 324 MET A N 1
ATOM 2408 C CA . MET A 1 324 ? -3.248 -22.609 2.658 1 98.62 324 MET A CA 1
ATOM 2409 C C . MET A 1 324 ? -3.443 -24.109 2.867 1 98.62 324 MET A C 1
ATOM 2411 O O . MET A 1 324 ? -4.574 -24.578 3.021 1 98.62 324 MET A O 1
ATOM 2415 N N . ALA A 1 325 ? -2.352 -24.828 2.877 1 98.56 325 ALA A N 1
ATOM 2416 C CA . ALA A 1 325 ? -2.447 -26.266 3.143 1 98.56 325 ALA A CA 1
ATOM 2417 C C . ALA A 1 325 ? -3.043 -26.531 4.523 1 98.56 325 ALA A C 1
ATOM 2419 O O . ALA A 1 325 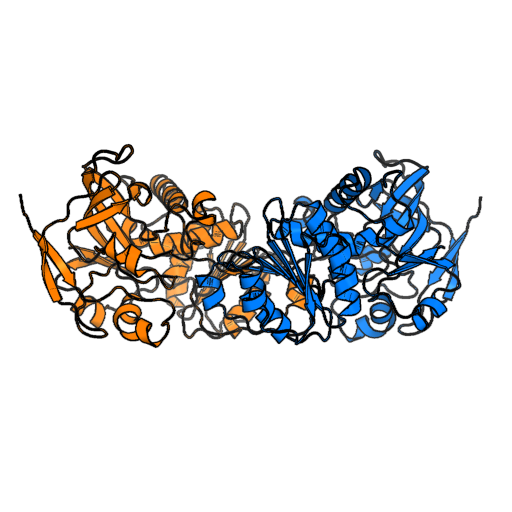? -3.906 -27.406 4.676 1 98.56 325 ALA A O 1
ATOM 2420 N N . ASP A 1 326 ? -2.561 -25.75 5.477 1 98.56 326 ASP A N 1
ATOM 2421 C CA . ASP A 1 326 ? -3.078 -25.906 6.832 1 98.56 326 ASP A CA 1
ATOM 2422 C C . ASP A 1 326 ? -4.57 -25.594 6.887 1 98.56 326 ASP A C 1
ATOM 2424 O O . ASP A 1 326 ? -5.344 -26.312 7.516 1 98.56 326 ASP A O 1
ATOM 2428 N N . LEU A 1 327 ? -4.988 -24.562 6.23 1 98.44 327 LEU A N 1
ATOM 2429 C CA . LEU A 1 327 ? -6.391 -24.156 6.219 1 98.44 327 LEU A CA 1
ATOM 2430 C C . LEU A 1 327 ? -7.25 -25.203 5.508 1 98.44 327 LEU A C 1
ATOM 2432 O O . LEU A 1 327 ? -8.352 -25.516 5.961 1 98.44 327 LEU A O 1
ATOM 2436 N N . ALA A 1 328 ? -6.766 -25.703 4.418 1 98.44 328 ALA A N 1
ATOM 2437 C CA . ALA A 1 328 ? -7.496 -26.734 3.693 1 98.44 328 ALA A CA 1
ATOM 2438 C C . ALA A 1 328 ? -7.613 -28.016 4.523 1 98.44 328 ALA A C 1
ATOM 2440 O O . ALA A 1 328 ? -8.672 -28.641 4.57 1 98.44 328 ALA A O 1
ATOM 2441 N N . GLY A 1 329 ? -6.543 -28.359 5.191 1 98.12 329 GLY A N 1
ATOM 2442 C CA . GLY A 1 329 ? -6.555 -29.531 6.051 1 98.12 329 GLY A CA 1
ATOM 2443 C C . GLY A 1 329 ? -7.543 -29.422 7.199 1 98.12 329 GLY A C 1
ATOM 2444 O O . GLY A 1 329 ? -8.141 -30.422 7.605 1 98.12 329 GLY A O 1
ATOM 2445 N N . ALA A 1 330 ? -7.738 -28.203 7.641 1 97.38 330 ALA A N 1
ATOM 2446 C CA . ALA A 1 330 ? -8.656 -27.953 8.75 1 97.38 330 ALA A CA 1
ATOM 2447 C C . ALA A 1 330 ? -10.094 -27.812 8.242 1 97.38 330 ALA A C 1
ATOM 2449 O O . ALA A 1 330 ? -11.023 -27.672 9.039 1 97.38 330 ALA A O 1
ATOM 2450 N N . GLY A 1 331 ? -10.266 -27.766 6.992 1 96.25 331 GLY A N 1
ATOM 2451 C CA . GLY A 1 331 ? -11.586 -27.641 6.402 1 96.25 331 GLY A CA 1
ATOM 2452 C C . GLY A 1 331 ? -12.07 -26.203 6.301 1 96.25 331 GLY A C 1
ATOM 2453 O O . GLY A 1 331 ? -13.219 -25.953 5.922 1 96.25 331 GLY A O 1
ATOM 2454 N N . VAL A 1 332 ? -11.219 -25.281 6.559 1 96.94 332 VAL A N 1
ATOM 2455 C CA . VAL A 1 332 ? -11.555 -23.859 6.566 1 96.94 332 VAL A CA 1
ATOM 2456 C C . VAL A 1 332 ? -11.508 -23.312 5.145 1 96.94 332 VAL A C 1
ATOM 2458 O O . VAL A 1 332 ? -12.352 -22.5 4.758 1 96.94 332 VAL A O 1
ATOM 2461 N N . LEU A 1 333 ? -10.531 -23.734 4.402 1 98.12 333 LEU A N 1
ATOM 2462 C CA . LEU A 1 333 ? -10.469 -23.469 2.967 1 98.12 333 LEU A CA 1
ATOM 2463 C C . LEU A 1 333 ? -11.078 -24.625 2.176 1 98.12 333 LEU A C 1
ATOM 2465 O O . LEU A 1 333 ? -10.453 -25.672 2.01 1 98.12 333 LEU A O 1
ATOM 2469 N N . ASP A 1 334 ? -12.258 -24.422 1.695 1 97.75 334 ASP A N 1
ATOM 2470 C CA . ASP A 1 334 ? -13.016 -25.484 1.04 1 97.75 334 ASP A CA 1
ATOM 2471 C C . ASP A 1 334 ? -12.664 -25.578 -0.443 1 97.75 334 ASP A C 1
ATOM 2473 O O . ASP A 1 334 ? -13 -24.672 -1.223 1 97.75 334 ASP A O 1
ATOM 2477 N N . LEU A 1 335 ? -12.102 -26.672 -0.831 1 98 335 LEU A N 1
ATOM 2478 C CA . LEU A 1 335 ? -11.656 -26.844 -2.209 1 98 335 LEU A CA 1
ATOM 2479 C C . LEU A 1 335 ? -12.609 -27.75 -2.98 1 98 335 LEU A C 1
ATOM 2481 O O . LEU A 1 335 ? -12.367 -28.062 -4.145 1 98 335 LEU A O 1
ATOM 2485 N N . SER A 1 336 ? -13.719 -28.094 -2.367 1 96.94 336 SER A N 1
ATOM 2486 C CA . SER A 1 336 ? -14.633 -29.062 -2.957 1 96.94 336 SER A CA 1
ATOM 2487 C C . SER A 1 336 ? -15.445 -28.453 -4.09 1 96.94 336 SER A C 1
ATOM 2489 O O . SER A 1 336 ? -16.078 -29.172 -4.871 1 96.94 336 SER A O 1
ATOM 2491 N N . VAL A 1 337 ? -15.375 -27.141 -4.242 1 96.75 337 VAL A N 1
ATOM 2492 C CA . VAL A 1 337 ? -16.188 -26.453 -5.238 1 96.75 337 VAL A CA 1
ATOM 2493 C C . VAL A 1 337 ? -15.602 -26.688 -6.633 1 96.75 337 VAL A C 1
ATOM 2495 O O . VAL A 1 337 ? -16.281 -26.469 -7.641 1 96.75 337 VAL A O 1
ATOM 2498 N N . PHE A 1 338 ? -14.359 -27.125 -6.707 1 96.88 338 PHE A N 1
ATOM 2499 C CA . PHE A 1 338 ? -13.68 -27.234 -7.992 1 96.88 338 PHE A CA 1
ATOM 2500 C C . PHE A 1 338 ? -14.117 -28.484 -8.734 1 96.88 338 PHE A C 1
ATOM 2502 O O . PHE A 1 338 ? -14.297 -29.547 -8.125 1 96.88 338 PHE A O 1
ATOM 2509 N N . GLU A 1 339 ? -14.297 -28.25 -10.031 1 96.31 339 GLU A N 1
ATOM 2510 C CA . GLU A 1 339 ? -14.562 -29.328 -10.969 1 96.31 339 GLU A CA 1
ATOM 2511 C C . GLU A 1 339 ? -13.297 -29.734 -11.727 1 96.31 339 GLU A C 1
ATOM 2513 O O . GLU A 1 339 ? -12.766 -28.953 -12.516 1 96.31 339 GLU A O 1
ATOM 2518 N N . HIS A 1 340 ? -12.867 -31 -11.516 1 95.44 340 HIS A N 1
ATOM 2519 C CA . HIS A 1 340 ? -11.594 -31.422 -12.086 1 95.44 340 HIS A CA 1
ATOM 2520 C C . HIS A 1 340 ? -11.805 -32.219 -13.367 1 95.44 340 HIS A C 1
ATOM 2522 O O . HIS A 1 340 ? -12.578 -33.188 -13.383 1 95.44 340 HIS A O 1
ATOM 2528 N N . HIS A 1 341 ? -11.211 -31.75 -14.375 1 93.56 341 HIS A N 1
ATOM 2529 C CA . HIS A 1 341 ? -11.125 -32.469 -15.648 1 93.56 341 HIS A CA 1
ATOM 2530 C C . HIS A 1 341 ? -9.695 -32.906 -15.938 1 93.56 341 HIS A C 1
ATOM 2532 O O . HIS A 1 341 ? -8.883 -32.125 -16.438 1 93.56 341 HIS A O 1
ATOM 2538 N N . SER A 1 342 ? -9.469 -34.156 -15.742 1 94.81 342 SER A N 1
ATOM 2539 C CA . SER A 1 342 ? -8.117 -34.688 -15.906 1 94.81 342 SER A CA 1
ATOM 2540 C C . SER A 1 342 ? -7.941 -35.375 -17.25 1 94.81 342 SER A C 1
ATOM 2542 O O . SER A 1 342 ? -8.898 -35.906 -17.812 1 94.81 342 SER A O 1
ATOM 2544 N N . PHE A 1 343 ? -6.781 -35.344 -17.781 1 95 343 PHE A N 1
ATOM 2545 C CA . PHE A 1 343 ? -6.414 -36 -19.031 1 95 343 PHE A CA 1
ATOM 2546 C C . PHE A 1 343 ? -4.953 -36.438 -19 1 95 343 PHE A C 1
ATOM 2548 O O . PHE A 1 343 ? -4.141 -35.844 -18.281 1 95 343 PHE A O 1
ATOM 2555 N N . PRO A 1 344 ? -4.609 -37.469 -19.75 1 97.19 344 PRO A N 1
ATOM 2556 C CA . PRO A 1 344 ? -3.205 -37.875 -19.797 1 97.19 344 PRO A CA 1
ATOM 2557 C C . PRO A 1 344 ? -2.312 -36.875 -20.516 1 97.19 344 PRO A C 1
ATOM 2559 O O . PRO A 1 344 ? -2.789 -36.125 -21.375 1 97.19 344 PRO A O 1
ATOM 2562 N N . LEU A 1 345 ? -1.046 -36.875 -20.219 1 97.62 345 LEU A N 1
ATOM 2563 C CA . LEU A 1 345 ? -0.055 -35.938 -20.766 1 97.62 345 LEU A CA 1
ATOM 2564 C C . LEU A 1 345 ? -0.091 -35.938 -22.281 1 97.62 345 LEU A C 1
ATOM 2566 O O . LEU A 1 345 ? 0.059 -34.875 -22.906 1 97.62 345 LEU A O 1
ATOM 2570 N N . GLU A 1 346 ? -0.387 -37.062 -22.891 1 96.69 346 GLU A N 1
ATOM 2571 C CA . GLU A 1 346 ? -0.365 -37.219 -24.344 1 96.69 346 GLU A CA 1
ATOM 2572 C C . GLU A 1 346 ? -1.438 -36.344 -25 1 96.69 346 GLU A C 1
ATOM 2574 O O . GLU A 1 346 ? -1.36 -36.062 -26.203 1 96.69 346 GLU A O 1
ATOM 2579 N N . LYS A 1 347 ? -2.391 -35.969 -24.203 1 95 347 LYS A N 1
ATOM 2580 C CA . LYS A 1 347 ? -3.512 -35.188 -24.75 1 95 347 LYS A CA 1
ATOM 2581 C C . LYS A 1 347 ? -3.344 -33.719 -24.5 1 95 347 LYS A C 1
ATOM 2583 O O . LYS A 1 347 ? -4.285 -32.938 -24.688 1 95 347 LYS A O 1
ATOM 2588 N N . ILE A 1 348 ? -2.166 -33.281 -24.141 1 95.62 348 ILE A N 1
ATOM 2589 C CA . ILE A 1 348 ? -1.924 -31.891 -23.719 1 95.62 348 ILE A CA 1
ATOM 2590 C C . ILE A 1 348 ? -2.256 -30.938 -24.875 1 95.62 348 ILE A C 1
ATOM 2592 O O . ILE A 1 348 ? -2.904 -29.906 -24.672 1 95.62 348 ILE A O 1
ATOM 2596 N N . ASN A 1 349 ? -1.902 -31.266 -26.094 1 94.5 349 ASN A N 1
ATOM 2597 C CA . ASN A 1 349 ? -2.174 -30.391 -27.234 1 94.5 349 ASN A CA 1
ATOM 2598 C C . ASN A 1 349 ? -3.668 -30.297 -27.531 1 94.5 349 ASN A C 1
ATOM 2600 O O . ASN A 1 349 ? -4.184 -29.219 -27.812 1 94.5 349 ASN A O 1
ATOM 2604 N N . GLU A 1 350 ? -4.297 -31.391 -27.391 1 89.56 350 GLU A N 1
ATOM 2605 C CA . GLU A 1 350 ? -5.746 -31.422 -27.578 1 89.56 350 GLU A CA 1
ATOM 2606 C C . GLU A 1 350 ? -6.457 -30.609 -26.5 1 89.56 350 GLU A C 1
ATOM 2608 O O . GLU A 1 350 ? -7.414 -29.875 -26.797 1 89.56 350 GLU A O 1
ATOM 2613 N N . ALA A 1 351 ? -5.98 -30.812 -25.312 1 87.62 351 ALA A N 1
ATOM 2614 C CA . ALA A 1 351 ? -6.57 -30.078 -24.203 1 87.62 351 ALA A CA 1
ATOM 2615 C C . ALA A 1 351 ? -6.406 -28.578 -24.391 1 87.62 351 ALA A C 1
ATOM 2617 O O . ALA A 1 351 ? -7.344 -27.812 -24.156 1 87.62 351 ALA A O 1
ATOM 2618 N N . LEU A 1 352 ? -5.293 -28.141 -24.844 1 88.38 352 LEU A N 1
ATOM 2619 C CA . LEU A 1 352 ? -5.035 -26.719 -25.062 1 88.38 352 LEU A CA 1
ATOM 2620 C C . LEU A 1 352 ? -5.879 -26.188 -26.203 1 88.38 352 LEU A C 1
ATOM 2622 O O . LEU A 1 352 ? -6.316 -25.031 -26.172 1 88.38 352 LEU A O 1
ATOM 2626 N N . ALA A 1 353 ? -6.121 -26.953 -27.188 1 81.5 353 ALA A N 1
ATOM 2627 C CA . ALA A 1 353 ? -6.883 -26.531 -28.359 1 81.5 353 ALA A CA 1
ATOM 2628 C C . ALA A 1 353 ? -8.383 -26.531 -28.062 1 81.5 353 ALA A C 1
ATOM 2630 O O . ALA A 1 353 ? -9.117 -25.703 -28.609 1 81.5 353 ALA A O 1
ATOM 2631 N N . ASP A 1 354 ? -8.758 -27.516 -27.266 1 67.38 354 ASP A N 1
ATOM 2632 C CA . ASP A 1 354 ? -10.188 -27.781 -27.172 1 67.38 354 ASP A CA 1
ATOM 2633 C C . ASP A 1 354 ? -10.664 -27.703 -25.719 1 67.38 354 ASP A C 1
ATOM 2635 O O . ASP A 1 354 ? -11.508 -28.484 -25.281 1 67.38 354 ASP A O 1
ATOM 2639 N N . LEU A 1 355 ? -10.031 -27.016 -25.016 1 63.88 355 LEU A N 1
ATOM 2640 C CA . LEU A 1 355 ? -10.594 -26.953 -23.672 1 63.88 355 LEU A CA 1
ATOM 2641 C C . LEU A 1 355 ? -12.062 -26.531 -23.719 1 63.88 355 LEU A C 1
ATOM 2643 O O . LEU A 1 355 ? -12.422 -25.594 -24.422 1 63.88 355 LEU A O 1
ATOM 2647 N N . PRO A 1 356 ? -12.898 -27.594 -23.203 1 61.06 356 PRO A N 1
ATOM 2648 C CA . PRO A 1 356 ? -14.305 -27.188 -23.109 1 61.06 356 PRO A CA 1
ATOM 2649 C C . PRO A 1 356 ? -14.492 -25.828 -22.438 1 61.06 356 PRO A C 1
ATOM 2651 O O . PRO A 1 356 ? -13.555 -25.297 -21.828 1 61.06 356 PRO A O 1
ATOM 2654 N N . ALA A 1 357 ? -15.633 -25.344 -22.781 1 73.38 357 ALA A N 1
ATOM 2655 C CA . ALA A 1 357 ? -15.977 -24.078 -22.109 1 73.38 357 ALA A CA 1
ATOM 2656 C C . ALA A 1 357 ? -15.867 -24.219 -20.594 1 73.38 357 ALA A C 1
ATOM 2658 O O . ALA A 1 357 ? -16.375 -25.172 -20.016 1 73.38 357 ALA A O 1
ATOM 2659 N N . ARG A 1 358 ? -15.008 -23.469 -20.031 1 82.5 358 ARG A N 1
ATOM 2660 C CA . ARG A 1 358 ? -14.836 -23.438 -18.578 1 82.5 358 ARG A CA 1
ATOM 2661 C C . ARG A 1 358 ? -16.109 -22.969 -17.891 1 82.5 358 ARG A C 1
ATOM 2663 O O . ARG A 1 358 ? -16.797 -22.078 -18.391 1 82.5 358 ARG A O 1
ATOM 2670 N N . HIS A 1 359 ? -16.484 -23.75 -16.891 1 91.62 359 HIS A N 1
ATOM 2671 C CA . HIS A 1 359 ? -17.438 -23.219 -15.93 1 91.62 359 HIS A CA 1
ATOM 2672 C C . HIS A 1 359 ? -16.797 -22.156 -15.039 1 91.62 359 HIS A C 1
ATOM 2674 O O . HIS A 1 359 ? -16.703 -22.328 -13.82 1 91.62 359 HIS A O 1
ATOM 2680 N N . GLY A 1 360 ? -16.266 -21.109 -15.688 1 92.94 360 GLY A N 1
ATOM 2681 C CA . GLY A 1 360 ? -15.555 -20.062 -14.984 1 92.94 360 GLY A CA 1
ATOM 2682 C C . GLY A 1 360 ? -14.398 -20.578 -14.141 1 92.94 360 GLY A C 1
ATOM 2683 O O . GLY A 1 360 ? -13.57 -21.359 -14.625 1 92.94 360 GLY A O 1
ATOM 2684 N N . GLY A 1 361 ? -14.344 -20.109 -12.984 1 94.94 361 GLY A N 1
ATOM 2685 C CA . GLY A 1 361 ? -13.266 -20.469 -12.086 1 94.94 361 GLY A CA 1
ATOM 2686 C C . GLY A 1 361 ? -13.469 -21.812 -11.422 1 94.94 361 GLY A C 1
ATOM 2687 O O . GLY A 1 361 ? -12.562 -22.328 -10.766 1 94.94 361 GLY A O 1
ATOM 2688 N N . PHE A 1 362 ? -14.594 -22.453 -11.688 1 96.69 362 PHE A N 1
ATOM 2689 C CA . PHE A 1 362 ? -14.891 -23.719 -11.039 1 96.69 362 PHE A CA 1
ATOM 2690 C C . PHE A 1 362 ? -14.125 -24.859 -11.695 1 96.69 362 PHE A C 1
ATOM 2692 O O . PHE A 1 362 ? -13.844 -25.875 -11.055 1 96.69 362 PHE A O 1
ATOM 2699 N N . THR A 1 363 ? -13.766 -24.609 -12.906 1 94 363 THR A N 1
ATOM 2700 C CA . THR A 1 363 ? -13.148 -25.688 -13.672 1 94 363 THR A CA 1
ATOM 2701 C C . THR A 1 363 ? -11.641 -25.719 -13.453 1 94 363 THR A C 1
ATOM 2703 O O . THR A 1 363 ? -10.984 -24.672 -13.492 1 94 363 THR A O 1
ATOM 2706 N N . ASN A 1 364 ? -11.148 -26.891 -13.211 1 93.31 364 ASN A N 1
ATOM 2707 C CA . ASN A 1 364 ? -9.719 -27.172 -13.219 1 93.31 364 ASN A CA 1
ATOM 2708 C C . ASN A 1 364 ? -9.352 -28.188 -14.297 1 93.31 364 ASN A C 1
ATOM 2710 O O . ASN A 1 364 ? -9.898 -29.297 -14.32 1 93.31 364 ASN A O 1
ATOM 2714 N N . PHE A 1 365 ? -8.523 -27.812 -15.195 1 93.75 365 PHE A N 1
ATOM 2715 C CA . PHE A 1 365 ? -7.969 -28.766 -16.141 1 93.75 365 PHE A CA 1
ATOM 2716 C C . PHE A 1 365 ? -6.617 -29.281 -15.664 1 93.75 365 PHE A C 1
ATOM 2718 O O . PHE A 1 365 ? -5.719 -28.5 -15.367 1 93.75 365 PHE A O 1
ATOM 2725 N N . VAL A 1 366 ? -6.52 -30.594 -15.602 1 96.12 366 VAL A N 1
ATOM 2726 C CA . VAL A 1 366 ? -5.363 -31.188 -14.938 1 96.12 366 VAL A CA 1
ATOM 2727 C C . VAL A 1 366 ? -4.711 -32.219 -15.859 1 96.12 366 VAL A C 1
ATOM 2729 O O . VAL A 1 366 ? -5.363 -33.156 -16.297 1 96.12 366 VAL A O 1
ATOM 2732 N N . SER A 1 367 ? -3.461 -32 -16.156 1 97.06 367 SER A N 1
ATOM 2733 C CA . SER A 1 367 ? -2.66 -33.031 -16.844 1 97.06 367 SER A CA 1
ATOM 2734 C C . SER A 1 367 ? -2.109 -34.062 -15.852 1 97.06 367 SER A C 1
ATOM 2736 O O . SER A 1 367 ? -1.552 -33.688 -14.82 1 97.06 367 SER A O 1
ATOM 2738 N N . VAL A 1 368 ? -2.305 -35.281 -16.172 1 97.56 368 VAL A N 1
ATOM 2739 C CA . VAL A 1 368 ? -1.768 -36.375 -15.367 1 97.56 368 VAL A CA 1
ATOM 2740 C C . VAL A 1 368 ? -0.697 -37.094 -16.172 1 97.56 368 VAL A C 1
ATOM 2742 O O . VAL A 1 368 ? -1.015 -37.938 -17.016 1 97.56 368 VAL A O 1
ATOM 2745 N N . PRO A 1 369 ? 0.543 -36.812 -15.828 1 95.31 369 PRO A N 1
ATOM 2746 C CA . PRO A 1 369 ? 1.608 -37.375 -16.641 1 95.31 369 PRO A CA 1
ATOM 2747 C C . PRO A 1 369 ? 1.774 -38.875 -16.422 1 95.31 369 PRO A C 1
ATOM 2749 O O . PRO A 1 369 ? 1.479 -39.375 -15.328 1 95.31 369 PRO A O 1
ATOM 2752 N N . MET B 1 1 ? -7.707 39.219 35.156 1 50.16 1 MET B N 1
ATOM 2753 C CA . MET B 1 1 ? -7.344 38.312 34.094 1 50.16 1 MET B CA 1
ATOM 2754 C C . MET B 1 1 ? -8.055 38.656 32.812 1 50.16 1 MET B C 1
ATOM 2756 O O . MET B 1 1 ? -9.18 39.156 32.812 1 50.16 1 MET B O 1
ATOM 2760 N N . LYS B 1 2 ? -7.301 38.875 31.719 1 72.81 2 LYS B N 1
ATOM 2761 C CA . LYS B 1 2 ? -7.91 39.281 30.453 1 72.81 2 LYS B CA 1
ATOM 2762 C C . LYS B 1 2 ? -9.031 38.312 30.062 1 72.81 2 LYS B C 1
ATOM 2764 O O . LYS B 1 2 ? -8.875 37.094 30.141 1 72.81 2 LYS B O 1
ATOM 2769 N N . SER B 1 3 ? -10.234 38.906 29.812 1 92.81 3 SER B N 1
ATOM 2770 C CA . SER B 1 3 ? -11.414 38.094 29.547 1 92.81 3 SER B CA 1
ATOM 2771 C C . SER B 1 3 ? -11.617 37.875 28.047 1 92.81 3 SER B C 1
ATOM 2773 O O . SER B 1 3 ? -12.477 37.094 27.641 1 92.81 3 SER B O 1
ATOM 2775 N N . THR B 1 4 ? -10.789 38.625 27.328 1 96.75 4 THR B N 1
ATOM 2776 C CA . THR B 1 4 ? -10.938 38.5 25.891 1 96.75 4 THR B CA 1
ATOM 2777 C C . THR B 1 4 ? -9.602 38.125 25.234 1 96.75 4 THR B C 1
ATOM 2779 O O . THR B 1 4 ? -8.555 38.219 25.859 1 96.75 4 THR B O 1
ATOM 2782 N N . MET B 1 5 ? -9.695 37.719 24.047 1 97.62 5 MET B N 1
ATOM 2783 C CA . MET B 1 5 ? -8.516 37.406 23.25 1 97.62 5 MET B CA 1
ATOM 2784 C C . MET B 1 5 ? -8.617 38 21.859 1 97.62 5 MET B C 1
ATOM 2786 O O . MET B 1 5 ? -9.711 38.219 21.344 1 97.62 5 MET B O 1
ATOM 2790 N N . ARG B 1 6 ? -7.414 38.281 21.297 1 97.88 6 ARG B N 1
ATOM 2791 C CA . ARG B 1 6 ? -7.32 38.719 19.922 1 97.88 6 ARG B CA 1
ATOM 2792 C C . ARG B 1 6 ? -7.328 37.531 18.969 1 97.88 6 ARG B C 1
ATOM 2794 O O . ARG B 1 6 ? -6.688 36.531 19.219 1 97.88 6 ARG B O 1
ATOM 2801 N N . VAL B 1 7 ? -8.109 37.688 17.891 1 98.31 7 VAL B N 1
ATOM 2802 C CA . VAL B 1 7 ? -8.156 36.656 16.859 1 98.31 7 VAL B CA 1
ATOM 2803 C C . VAL B 1 7 ? -8.164 37.312 15.484 1 98.31 7 VAL B C 1
ATOM 2805 O O . VAL B 1 7 ? -8.539 38.469 15.344 1 98.31 7 VAL B O 1
ATOM 2808 N N . ALA B 1 8 ? -7.617 36.656 14.523 1 98.38 8 ALA B N 1
ATOM 2809 C CA . ALA B 1 8 ? -7.855 36.969 13.109 1 98.38 8 ALA B CA 1
ATOM 2810 C C . ALA B 1 8 ? -8.969 36.094 12.539 1 98.38 8 ALA B C 1
ATOM 2812 O O . ALA B 1 8 ? -8.852 34.875 12.516 1 98.38 8 ALA B O 1
ATOM 2813 N N . ARG B 1 9 ? -10.086 36.688 12.039 1 98 9 ARG B N 1
ATOM 2814 C CA . ARG B 1 9 ? -11.234 35.938 11.555 1 98 9 ARG B CA 1
ATOM 2815 C C . ARG B 1 9 ? -11.516 36.25 10.086 1 98 9 ARG B C 1
ATOM 2817 O O . ARG B 1 9 ? -11.414 37.406 9.664 1 98 9 ARG B O 1
ATOM 2824 N N . LEU B 1 10 ? -11.719 35.219 9.352 1 98 10 LEU B N 1
ATOM 2825 C CA . LEU B 1 10 ? -12.203 35.375 7.98 1 98 10 LEU B CA 1
ATOM 2826 C C . LEU B 1 10 ? -13.719 35.531 7.961 1 98 10 LEU B C 1
ATOM 2828 O O . LEU B 1 10 ? -14.445 34.656 8.438 1 98 10 LEU B O 1
ATOM 2832 N N . HIS B 1 11 ? -14.219 36.594 7.383 1 98.19 11 HIS B N 1
ATOM 2833 C CA . HIS B 1 11 ? -15.656 36.875 7.324 1 98.19 11 HIS B CA 1
ATOM 2834 C C . HIS B 1 11 ? -16.219 36.531 5.953 1 98.19 11 HIS B C 1
ATOM 2836 O O . HIS B 1 11 ? -17.391 36.156 5.828 1 98.19 11 HIS B O 1
ATOM 2842 N N . GLU B 1 12 ? -15.359 36.719 4.973 1 96.88 12 GLU B N 1
ATOM 2843 C CA . GLU B 1 12 ? -15.727 36.469 3.58 1 96.88 12 GLU B CA 1
ATOM 2844 C C . GLU B 1 12 ? -14.57 35.844 2.809 1 96.88 12 GLU B C 1
ATOM 2846 O O . GLU B 1 12 ? -13.422 36.25 2.941 1 96.88 12 GLU B O 1
ATOM 2851 N N . ILE B 1 13 ? -14.945 34.875 2.021 1 95.12 13 ILE B N 1
ATOM 2852 C CA . ILE B 1 13 ? -13.945 34.156 1.236 1 95.12 13 ILE B CA 1
ATOM 2853 C C . ILE B 1 13 ? -13.18 35.125 0.362 1 95.12 13 ILE B C 1
ATOM 2855 O O . ILE B 1 13 ? -13.766 36.031 -0.238 1 95.12 13 ILE B O 1
ATOM 2859 N N . ASN B 1 14 ? -11.922 34.938 0.327 1 94.25 14 ASN B N 1
ATOM 2860 C CA . ASN B 1 14 ? -11.016 35.719 -0.528 1 94.25 14 ASN B CA 1
ATOM 2861 C C . ASN B 1 14 ? -10.977 37.188 -0.131 1 94.25 14 ASN B C 1
ATOM 2863 O O . ASN B 1 14 ? -10.828 38.062 -0.986 1 94.25 14 ASN B O 1
ATOM 2867 N N . GLN B 1 15 ? -11.219 37.5 1.097 1 95.62 15 GLN B N 1
ATOM 2868 C CA . GLN B 1 15 ? -11.07 38.844 1.691 1 95.62 15 GLN B CA 1
ATOM 2869 C C . GLN B 1 15 ? -10.094 38.812 2.863 1 95.62 15 GLN B C 1
ATOM 2871 O O . GLN B 1 15 ? -9.836 37.75 3.439 1 95.62 15 GLN B O 1
ATOM 2876 N N . PRO B 1 16 ? -9.492 39.938 3.172 1 95.94 16 PRO B N 1
ATOM 2877 C CA . PRO B 1 16 ? -8.602 39.969 4.336 1 95.94 16 PRO B CA 1
ATOM 2878 C C . PRO B 1 16 ? -9.312 39.594 5.629 1 95.94 16 PRO B C 1
ATOM 2880 O O . PRO B 1 16 ? -10.5 39.875 5.797 1 95.94 16 PRO B O 1
ATOM 2883 N N . MET B 1 17 ? -8.555 39.031 6.473 1 97.5 17 MET B N 1
ATOM 2884 C CA . MET B 1 17 ? -9.086 38.688 7.797 1 97.5 17 MET B CA 1
ATOM 2885 C C . MET B 1 17 ? -9.227 39.969 8.648 1 97.5 17 MET B C 1
ATOM 2887 O O . MET B 1 17 ? -8.531 40.938 8.414 1 97.5 17 MET B O 1
ATOM 2891 N N . LYS B 1 18 ? -10.094 39.875 9.617 1 98.38 18 LYS B N 1
ATOM 2892 C CA . LYS B 1 18 ? -10.281 40.969 10.555 1 98.38 18 LYS B CA 1
ATOM 2893 C C . LYS B 1 18 ? -9.75 40.594 11.945 1 98.38 18 LYS B C 1
ATOM 2895 O O . LYS B 1 18 ? -10.023 39.531 12.445 1 98.38 18 LYS B O 1
ATOM 2900 N N . ILE B 1 19 ? -8.961 41.531 12.508 1 98.19 19 ILE B N 1
ATOM 2901 C CA . ILE B 1 19 ? -8.523 41.375 13.891 1 98.19 19 ILE B CA 1
ATOM 2902 C C . ILE B 1 19 ? -9.648 41.781 14.836 1 98.19 19 ILE B C 1
ATOM 2904 O O . ILE B 1 19 ? -10.133 42.906 14.773 1 98.19 19 ILE B O 1
ATOM 2908 N N . GLU B 1 20 ? -10.016 40.844 15.727 1 98 20 GLU B N 1
ATOM 2909 C CA . GLU B 1 20 ? -11.156 41.062 16.609 1 98 20 GLU B CA 1
ATOM 2910 C C . GLU B 1 20 ? -10.859 40.562 18.016 1 98 20 GLU B C 1
ATOM 2912 O O . GLU B 1 20 ? -9.898 39.812 18.234 1 98 20 GLU B O 1
ATOM 2917 N N . GLU B 1 21 ? -11.695 41.062 18.891 1 97.75 21 GLU B N 1
ATOM 2918 C CA . GLU B 1 21 ? -11.672 40.594 20.266 1 97.75 21 GLU B CA 1
ATOM 2919 C C . GLU B 1 21 ? -12.836 39.656 20.547 1 97.75 21 GLU B C 1
ATOM 2921 O O . GLU B 1 21 ? -13.984 39.969 20.25 1 97.75 21 GLU B O 1
ATOM 2926 N N . LEU B 1 22 ? -12.492 38.469 21.094 1 97.75 22 LEU B N 1
ATOM 2927 C CA . LEU B 1 22 ? -13.484 37.469 21.5 1 97.75 22 LEU B CA 1
ATOM 2928 C C . LEU B 1 22 ? -13.266 37.062 22.953 1 97.75 22 LEU B C 1
ATOM 2930 O O . LEU B 1 22 ? -12.148 37.188 23.469 1 97.75 22 LEU B O 1
ATOM 2934 N N . PRO B 1 23 ? -14.328 36.625 23.609 1 97.75 23 PRO B N 1
ATOM 2935 C CA . PRO B 1 23 ? -14.094 36.031 24.938 1 97.75 23 PRO B CA 1
ATOM 2936 C C . PRO B 1 23 ? -13.141 34.844 24.906 1 97.75 23 PRO B C 1
ATOM 2938 O O . PRO B 1 23 ? -13.188 34.031 23.969 1 97.75 23 PRO B O 1
ATOM 2941 N N . ILE B 1 24 ? -12.305 34.75 25.891 1 98.25 24 ILE B N 1
ATOM 2942 C CA . ILE B 1 24 ? -11.469 33.562 26.031 1 98.25 24 ILE B CA 1
ATOM 2943 C C . ILE B 1 24 ? -12.336 32.375 26.391 1 98.25 24 ILE B C 1
ATOM 2945 O O . ILE B 1 24 ? -13.125 32.406 27.344 1 98.25 24 ILE B O 1
ATOM 2949 N N . PRO B 1 25 ? -12.258 31.281 25.625 1 97.38 25 PRO B N 1
ATOM 2950 C CA . PRO B 1 25 ? -13.109 30.141 25.922 1 97.38 25 PRO B CA 1
ATOM 2951 C C . PRO B 1 25 ? -12.625 29.344 27.141 1 97.38 25 PRO B C 1
ATOM 2953 O O . PRO B 1 25 ? -11.438 29.391 27.469 1 97.38 25 PRO B O 1
ATOM 2956 N N . GLU B 1 26 ? -13.547 28.688 27.75 1 97 26 GLU B N 1
ATOM 2957 C CA . GLU B 1 26 ? -13.227 27.703 28.781 1 97 26 GLU B CA 1
ATOM 2958 C C . GLU B 1 26 ? -13.141 26.297 28.188 1 97 26 GLU B C 1
ATOM 2960 O O . GLU B 1 26 ? -13.938 25.938 27.312 1 97 26 GLU B O 1
ATOM 2965 N N . PRO B 1 27 ? -12.148 25.531 28.641 1 97.88 27 PRO B N 1
ATOM 2966 C CA . PRO B 1 27 ? -12.086 24.172 28.109 1 97.88 27 PRO B CA 1
ATOM 2967 C C . PRO B 1 27 ? -13.188 23.266 28.672 1 97.88 27 PRO B C 1
ATOM 2969 O O . PRO B 1 27 ? -13.57 23.406 29.828 1 97.88 27 PRO B O 1
ATOM 2972 N N . ARG B 1 28 ? -13.734 22.328 27.844 1 96.62 28 ARG B N 1
ATOM 2973 C CA . ARG B 1 28 ? -14.617 21.266 28.297 1 96.62 28 ARG B CA 1
ATOM 2974 C C . ARG B 1 28 ? -13.883 20.297 29.219 1 96.62 28 ARG B C 1
ATOM 2976 O O . ARG B 1 28 ? -12.656 20.391 29.375 1 96.62 28 ARG B O 1
ATOM 2983 N N . ALA B 1 29 ? -14.547 19.328 29.75 1 97.75 29 ALA B N 1
ATOM 2984 C CA . ALA B 1 29 ? -14.039 18.469 30.812 1 97.75 29 ALA B CA 1
ATOM 2985 C C . ALA B 1 29 ? -12.812 17.688 30.344 1 97.75 29 ALA B C 1
ATOM 2987 O O . ALA B 1 29 ? -11.898 17.422 31.141 1 97.75 29 ALA B O 1
ATOM 2988 N N . THR B 1 30 ? -12.758 17.359 29.078 1 97.69 30 THR B N 1
ATOM 2989 C CA . THR B 1 30 ? -11.641 16.547 28.609 1 97.69 30 THR B CA 1
ATOM 2990 C C . THR B 1 30 ? -10.727 17.359 27.703 1 97.69 30 THR B C 1
ATOM 2992 O O . THR B 1 30 ? -9.867 16.812 27.016 1 97.69 30 THR B O 1
ATOM 2995 N N . ASP B 1 31 ? -10.938 18.688 27.656 1 98.56 31 ASP B N 1
ATOM 2996 C CA . ASP B 1 31 ? -10.203 19.578 26.766 1 98.56 31 ASP B CA 1
ATOM 2997 C C . ASP B 1 31 ? -9.211 20.438 27.547 1 98.56 31 ASP B C 1
ATOM 2999 O O . ASP B 1 31 ? -9.219 20.422 28.781 1 98.56 31 ASP B O 1
ATOM 3003 N N . VAL B 1 32 ? -8.398 21.125 26.828 1 98.69 32 VAL B N 1
ATOM 3004 C CA . VAL B 1 32 ? -7.461 22.094 27.391 1 98.69 32 VAL B CA 1
ATOM 3005 C C . VAL B 1 32 ? -7.586 23.422 26.656 1 98.69 32 VAL B C 1
ATOM 3007 O O . VAL B 1 32 ? -8.125 23.484 25.547 1 98.69 32 VAL B O 1
ATOM 3010 N N . LEU B 1 33 ? -7.227 24.422 27.359 1 98.75 33 LEU B N 1
ATOM 3011 C CA . LEU B 1 33 ? -7 25.734 26.75 1 98.75 33 LEU B CA 1
ATOM 3012 C C . LEU B 1 33 ? -5.512 25.984 26.531 1 98.75 33 LEU B C 1
ATOM 3014 O O . LEU B 1 33 ? -4.711 25.844 27.453 1 98.75 33 LEU B O 1
ATOM 3018 N N . VAL B 1 34 ? -5.148 26.297 25.344 1 98.88 34 VAL B N 1
ATOM 3019 C CA . VAL B 1 34 ? -3.746 26.547 25.016 1 98.88 34 VAL B CA 1
ATOM 3020 C C . VAL B 1 34 ? -3.551 28.016 24.641 1 98.88 34 VAL B C 1
ATOM 3022 O O . VAL B 1 34 ? -4.289 28.547 23.812 1 98.88 34 VAL B O 1
ATOM 3025 N N . GLN B 1 35 ? -2.664 28.656 25.297 1 98.88 35 GLN B N 1
ATOM 3026 C CA . GLN B 1 35 ? -2.188 29.953 24.828 1 98.88 35 GLN B CA 1
ATOM 3027 C C . GLN B 1 35 ? -1.207 29.797 23.672 1 98.88 35 GLN B C 1
ATOM 3029 O O . GLN B 1 35 ? -0.1 29.281 23.844 1 98.88 35 GLN B O 1
ATOM 3034 N N . VAL B 1 36 ? -1.586 30.281 22.531 1 98.88 36 VAL B N 1
ATOM 3035 C CA . VAL B 1 36 ? -0.793 30.078 21.328 1 98.88 36 VAL B CA 1
ATOM 3036 C C . VAL B 1 36 ? 0.45 30.969 21.359 1 98.88 36 VAL B C 1
ATOM 3038 O O . VAL B 1 36 ? 0.351 32.188 21.578 1 98.88 36 VAL B O 1
ATOM 3041 N N . LYS B 1 37 ? 1.571 30.312 21.188 1 98.81 37 LYS B N 1
ATOM 3042 C CA . LYS B 1 37 ? 2.834 31.031 21.141 1 98.81 37 LYS B CA 1
ATOM 3043 C C . LYS B 1 37 ? 3.377 31.094 19.719 1 98.81 37 LYS B C 1
ATOM 3045 O O . LYS B 1 37 ? 4.156 32 19.375 1 98.81 37 LYS B O 1
ATOM 3050 N N . ALA B 1 38 ? 3.01 30.188 18.906 1 98.69 38 ALA B N 1
ATOM 3051 C CA . ALA B 1 38 ? 3.432 30.109 17.5 1 98.69 38 ALA B CA 1
ATOM 3052 C C . ALA B 1 38 ? 2.389 29.391 16.656 1 98.69 38 ALA B C 1
ATOM 3054 O O . ALA B 1 38 ? 1.867 28.359 17.047 1 98.69 38 ALA B O 1
ATOM 3055 N N . CYS B 1 39 ? 2.012 29.953 15.547 1 98.06 39 CYS B N 1
ATOM 3056 C CA . CYS B 1 39 ? 1.189 29.312 14.523 1 98.06 39 CYS B CA 1
ATOM 3057 C C . CYS B 1 39 ? 1.854 29.406 13.156 1 98.06 39 CYS B C 1
ATOM 3059 O O . CYS B 1 39 ? 2.047 30.5 12.625 1 98.06 39 CYS B O 1
ATOM 3061 N N . ASN B 1 40 ? 2.172 28.234 12.625 1 95.75 40 ASN B N 1
ATOM 3062 C CA . ASN B 1 40 ? 2.822 28.188 11.32 1 95.75 40 ASN B CA 1
ATOM 3063 C C . ASN B 1 40 ? 1.859 28.578 10.203 1 95.75 40 ASN B C 1
ATOM 3065 O O . ASN B 1 40 ? 0.737 28.062 10.141 1 95.75 40 ASN B O 1
ATOM 3069 N N . VAL B 1 41 ? 2.307 29.5 9.391 1 92.88 41 VAL B N 1
ATOM 3070 C CA . VAL B 1 41 ? 1.556 29.859 8.195 1 92.88 41 VAL B CA 1
ATOM 3071 C C . VAL B 1 41 ? 2.021 29.016 7.016 1 92.88 41 VAL B C 1
ATOM 3073 O O . VAL B 1 41 ? 3.002 29.344 6.348 1 92.88 41 VAL B O 1
ATOM 3076 N N . VAL B 1 42 ? 1.238 28 6.75 1 86.31 42 VAL B N 1
ATOM 3077 C CA . VAL B 1 42 ? 1.637 27.031 5.738 1 86.31 42 VAL B CA 1
ATOM 3078 C C . VAL B 1 42 ? 1.355 27.594 4.348 1 86.31 42 VAL B C 1
ATOM 3080 O O . VAL B 1 42 ? 0.457 28.422 4.172 1 86.31 42 VAL B O 1
ATOM 3083 N N . PRO B 1 43 ? 2.121 27.094 3.299 1 82.94 43 PRO B N 1
ATOM 3084 C CA . PRO B 1 43 ? 2.016 27.656 1.949 1 82.94 43 PRO B CA 1
ATOM 3085 C C . PRO B 1 43 ? 0.603 27.547 1.378 1 82.94 43 PRO B C 1
ATOM 3087 O O . PRO B 1 43 ? 0.206 28.375 0.554 1 82.94 43 PRO B O 1
ATOM 3090 N N . ASN B 1 44 ? -0.138 26.641 1.817 1 86.25 44 ASN B N 1
ATOM 3091 C CA . ASN B 1 44 ? -1.443 26.391 1.215 1 86.25 44 ASN B CA 1
ATOM 3092 C C . ASN B 1 44 ? -2.529 27.25 1.848 1 86.25 44 ASN B C 1
ATOM 3094 O O . ASN B 1 44 ? -3.672 27.266 1.386 1 86.25 44 ASN B O 1
ATOM 3098 N N . LEU B 1 45 ? -2.287 28.031 2.842 1 90.31 45 LEU B N 1
ATOM 3099 C CA . LEU B 1 45 ? -3.309 28.766 3.578 1 90.31 45 LEU B CA 1
ATOM 3100 C C . LEU B 1 45 ? -4.02 29.781 2.672 1 90.31 45 LEU B C 1
ATOM 3102 O O . LEU B 1 45 ? -5.25 29.859 2.676 1 90.31 45 LEU B O 1
ATOM 3106 N N . SER B 1 46 ? -3.25 30.453 1.885 1 89.12 46 SER B N 1
ATOM 3107 C CA . SER B 1 46 ? -3.857 31.453 1 1 89.12 46 SER B CA 1
ATOM 3108 C C . SER B 1 46 ? -4.867 30.797 0.059 1 89.12 46 SER B C 1
ATOM 3110 O O . SER B 1 46 ? -5.957 31.344 -0.158 1 89.12 46 SER B O 1
ATOM 3112 N N . ASN B 1 47 ? -4.473 29.641 -0.435 1 88.38 47 ASN B N 1
ATOM 3113 C CA . ASN B 1 47 ? -5.383 28.922 -1.314 1 88.38 47 ASN B CA 1
ATOM 3114 C C . ASN B 1 47 ? -6.645 28.484 -0.578 1 88.38 47 ASN B C 1
ATOM 3116 O O . ASN B 1 47 ? -7.746 28.562 -1.125 1 88.38 47 ASN B O 1
ATOM 3120 N N . VAL B 1 48 ? -6.488 28.062 0.592 1 91.94 48 VAL B N 1
ATOM 3121 C CA . VAL B 1 48 ? -7.617 27.609 1.397 1 91.94 48 VAL B CA 1
ATOM 3122 C C . VAL B 1 48 ? -8.586 28.766 1.636 1 91.94 48 VAL B C 1
ATOM 3124 O O . VAL B 1 48 ? -9.797 28.625 1.447 1 91.94 48 VAL B O 1
ATOM 3127 N N . LEU B 1 49 ? -8.102 29.922 1.898 1 93.25 49 LEU B N 1
ATOM 3128 C CA . LEU B 1 49 ? -8.914 31.094 2.242 1 93.25 49 LEU B CA 1
ATOM 3129 C C . LEU B 1 49 ? -9.586 31.672 1.004 1 93.25 49 LEU B C 1
ATOM 3131 O O . LEU B 1 49 ? -10.648 32.281 1.103 1 93.25 49 LEU B O 1
ATOM 3135 N N . ALA B 1 50 ? -9 31.344 -0.135 1 91.5 50 ALA B N 1
ATOM 3136 C CA . ALA B 1 50 ? -9.445 32.062 -1.319 1 91.5 50 ALA B CA 1
ATOM 3137 C C . ALA B 1 50 ? -10.195 31.156 -2.277 1 91.5 50 ALA B C 1
ATOM 3139 O O . ALA B 1 50 ? -11.172 31.562 -2.912 1 91.5 50 ALA B O 1
ATOM 3140 N N . THR B 1 51 ? -9.75 29.828 -2.355 1 89.06 51 THR B N 1
ATOM 3141 C CA . THR B 1 51 ? -10.188 29.125 -3.553 1 89.06 51 THR B CA 1
ATOM 3142 C C . THR B 1 51 ? -10.734 27.75 -3.195 1 89.06 51 THR B C 1
ATOM 3144 O O . THR B 1 51 ? -11.391 27.094 -4.012 1 89.06 51 THR B O 1
ATOM 3147 N N . TYR B 1 52 ? -10.516 27.188 -2.082 1 87.69 52 TYR B N 1
ATOM 3148 C CA . TYR B 1 52 ? -10.867 25.812 -1.769 1 87.69 52 TYR B CA 1
ATOM 3149 C C . TYR B 1 52 ? -12.367 25.578 -1.896 1 87.69 52 TYR B C 1
ATOM 3151 O O . TYR B 1 52 ? -12.812 24.531 -2.352 1 87.69 52 TYR B O 1
ATOM 3159 N N . SER B 1 53 ? -13.102 26.516 -1.526 1 86.44 53 SER B N 1
ATOM 3160 C CA . SER B 1 53 ? -14.547 26.375 -1.581 1 86.44 53 SER B CA 1
ATOM 3161 C C . SER B 1 53 ? -15.023 26.078 -3.002 1 86.44 53 SER B C 1
ATOM 3163 O O . SER B 1 53 ? -16.016 25.375 -3.203 1 86.44 53 SER B O 1
ATOM 3165 N N . GLU B 1 54 ? -14.312 26.578 -3.926 1 86.81 54 GLU B N 1
ATOM 3166 C CA . GLU B 1 54 ? -14.68 26.391 -5.328 1 86.81 54 GLU B CA 1
ATOM 3167 C C . GLU B 1 54 ? -13.984 25.172 -5.918 1 86.81 54 GLU B C 1
ATOM 3169 O O . GLU B 1 54 ? -14.617 24.344 -6.59 1 86.81 54 GLU B O 1
ATOM 3174 N N . TRP B 1 55 ? -12.742 25.016 -5.598 1 82.81 55 TRP B N 1
ATOM 3175 C CA . TRP B 1 55 ? -11.938 23.969 -6.234 1 82.81 55 TRP B CA 1
ATOM 3176 C C . TRP B 1 55 ? -12.25 22.609 -5.633 1 82.81 55 TRP B C 1
ATOM 3178 O O . TRP B 1 55 ? -12.242 21.594 -6.34 1 82.81 55 TRP B O 1
ATOM 3188 N N . PHE B 1 56 ? -12.508 22.609 -4.32 1 87.19 56 PHE B N 1
ATOM 3189 C CA . PHE B 1 56 ? -12.68 21.344 -3.615 1 87.19 56 PHE B CA 1
ATOM 3190 C C . PHE B 1 56 ? -13.898 21.406 -2.697 1 87.19 56 PHE B C 1
ATOM 3192 O O . PHE B 1 56 ? -13.773 21.266 -1.479 1 87.19 56 PHE B O 1
ATOM 3199 N N . PRO B 1 57 ? -15.023 21.422 -3.297 1 85.5 57 PRO B N 1
ATOM 3200 C CA . PRO B 1 57 ? -16.234 21.531 -2.475 1 85.5 57 PRO B CA 1
ATOM 3201 C C . PRO B 1 57 ? -16.406 20.344 -1.534 1 85.5 57 PRO B C 1
ATOM 3203 O O . PRO B 1 57 ? -17.125 20.438 -0.537 1 85.5 57 PRO B O 1
ATOM 3206 N N . TYR B 1 58 ? -15.703 19.281 -1.782 1 86.06 58 TYR B N 1
ATOM 3207 C CA . TYR B 1 58 ? -15.812 18.094 -0.951 1 86.06 58 TYR B CA 1
ATOM 3208 C C . TYR B 1 58 ? -14.898 18.188 0.266 1 86.06 58 TYR B C 1
ATOM 3210 O O . TYR B 1 58 ? -14.891 17.297 1.113 1 86.06 58 TYR B O 1
ATOM 3218 N N . LEU B 1 59 ? -14.156 19.266 0.349 1 92.38 59 LEU B N 1
ATOM 3219 C CA . LEU B 1 59 ? -13.391 19.641 1.527 1 92.38 59 LEU B CA 1
ATOM 3220 C C . LEU B 1 59 ? -13.93 20.938 2.139 1 92.38 59 LEU B C 1
ATOM 3222 O O . LEU B 1 59 ? -13.32 22 1.99 1 92.38 59 LEU B O 1
ATOM 3226 N N . PRO B 1 60 ? -14.938 20.844 2.871 1 93.94 60 PRO B N 1
ATOM 3227 C CA . PRO B 1 60 ? -15.656 22.062 3.266 1 93.94 60 PRO B CA 1
ATOM 3228 C C . PRO B 1 60 ? -14.906 22.875 4.324 1 93.94 60 PRO B C 1
ATOM 3230 O O . PRO B 1 60 ? -14.281 22.297 5.219 1 93.94 60 PRO B O 1
ATOM 3233 N N . LEU B 1 61 ? -15.055 24.188 4.191 1 96.19 61 LEU B N 1
ATOM 3234 C CA . LEU B 1 61 ? -14.578 25.125 5.199 1 96.19 61 LEU B CA 1
ATOM 3235 C C . LEU B 1 61 ? -15.594 25.281 6.316 1 96.19 61 LEU B C 1
ATOM 3237 O O . LEU B 1 61 ? -16.766 24.922 6.156 1 96.19 61 LEU B O 1
ATOM 3241 N N . PRO B 1 62 ? -15.141 25.797 7.441 1 96.81 62 PRO B N 1
ATOM 3242 C CA . PRO B 1 62 ? -16.125 26.156 8.469 1 96.81 62 PRO B CA 1
ATOM 3243 C C . PRO B 1 62 ? -17.031 27.312 8.039 1 96.81 62 PRO B C 1
ATOM 3245 O O . PRO B 1 62 ? -16.641 28.141 7.219 1 96.81 62 PRO B O 1
ATOM 3248 N N . GLU B 1 63 ? -18.234 27.266 8.602 1 96.75 63 GLU B N 1
ATOM 3249 C CA . GLU B 1 63 ? -19.109 28.438 8.406 1 96.75 63 GLU B CA 1
ATOM 3250 C C . GLU B 1 63 ? -18.406 29.719 8.867 1 96.75 63 GLU B C 1
ATOM 3252 O O . GLU B 1 63 ? -17.75 29.734 9.906 1 96.75 63 GLU B O 1
ATOM 3257 N N . LEU B 1 64 ? -18.5 30.766 8.125 1 96.94 64 LEU B N 1
ATOM 3258 C CA . LEU B 1 64 ? -17.875 32.031 8.422 1 96.94 64 LEU B CA 1
ATOM 3259 C C . LEU B 1 64 ? -18.797 32.906 9.258 1 96.94 64 LEU B C 1
ATOM 3261 O O . LEU B 1 64 ? -20.031 32.812 9.156 1 96.94 64 LEU B O 1
ATOM 3265 N N . PRO B 1 65 ? -18.266 33.812 10.055 1 98.12 65 PRO B N 1
ATOM 3266 C CA . PRO B 1 65 ? -16.844 34.062 10.266 1 98.12 65 PRO B CA 1
ATOM 3267 C C . PRO B 1 65 ? -16.156 32.938 11.055 1 98.12 65 PRO B C 1
ATOM 3269 O O . PRO B 1 65 ? -16.781 32.312 11.914 1 98.12 65 PRO B O 1
ATOM 3272 N N . ALA B 1 66 ? -14.891 32.688 10.734 1 98.19 66 ALA B N 1
ATOM 3273 C CA . ALA B 1 66 ? -14.164 31.594 11.375 1 98.19 66 ALA B CA 1
ATOM 3274 C C . ALA B 1 66 ? -12.703 31.969 11.617 1 98.19 66 ALA B C 1
ATOM 3276 O O . ALA B 1 66 ? -12.156 32.844 10.922 1 98.19 66 ALA B O 1
ATOM 3277 N N . ILE B 1 67 ? -12.078 31.375 12.656 1 98.38 67 ILE B N 1
ATOM 3278 C CA . ILE B 1 67 ? -10.664 31.531 12.977 1 98.38 67 ILE B CA 1
ATOM 3279 C C . ILE B 1 67 ? -9.867 30.391 12.352 1 98.38 67 ILE B C 1
ATOM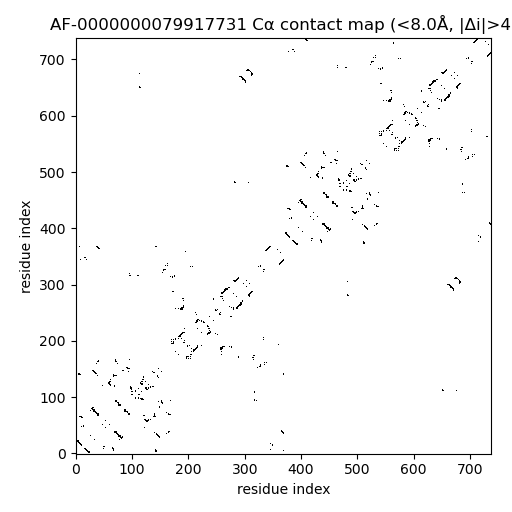 3281 O O . ILE B 1 67 ? -10.117 29.219 12.648 1 98.38 67 ILE B O 1
ATOM 3285 N N . PHE B 1 68 ? -8.875 30.703 11.484 1 97.69 68 PHE B N 1
ATOM 3286 C CA . PHE B 1 68 ? -8.047 29.703 10.82 1 97.69 68 PHE B CA 1
ATOM 3287 C C . PHE B 1 68 ? -6.707 29.562 11.523 1 97.69 68 PHE B C 1
ATOM 3289 O O . PHE B 1 68 ? -6.484 30.156 12.578 1 97.69 68 PHE B O 1
ATOM 3296 N N . GLY B 1 69 ? -5.852 28.719 10.945 1 96.75 69 GLY B N 1
ATOM 3297 C CA . GLY B 1 69 ? -4.57 28.359 11.523 1 96.75 69 GLY B CA 1
ATOM 3298 C C . GLY B 1 69 ? -4.48 26.891 11.898 1 96.75 69 GLY B C 1
ATOM 3299 O O . GLY B 1 69 ? -5.16 26.438 12.82 1 96.75 69 GLY B O 1
ATOM 3300 N N . LEU B 1 70 ? -3.58 26.203 11.297 1 94.12 70 LEU B N 1
ATOM 3301 C CA . LEU B 1 70 ? -3.555 24.75 11.328 1 94.12 70 LEU B CA 1
ATOM 3302 C C . LEU B 1 70 ? -2.514 24.25 12.32 1 94.12 70 LEU B C 1
ATOM 3304 O O . LEU B 1 70 ? -2.791 23.344 13.109 1 94.12 70 LEU B O 1
ATOM 3308 N N . ASP B 1 71 ? -1.355 24.75 12.375 1 95.25 71 ASP B N 1
ATOM 3309 C CA . ASP B 1 71 ? -0.197 24.234 13.094 1 95.25 71 ASP B CA 1
ATOM 3310 C C . ASP B 1 71 ? 0.207 25.156 14.234 1 95.25 71 ASP B C 1
ATOM 3312 O O . ASP B 1 71 ? 0.957 26.109 14.031 1 95.25 71 ASP B O 1
ATOM 3316 N N . SER B 1 72 ? -0.195 24.719 15.453 1 98.06 72 SER B N 1
ATOM 3317 C CA . SER B 1 72 ? 0.007 25.609 16.578 1 98.06 72 SER B CA 1
ATOM 3318 C C . SER B 1 72 ? 0.822 24.938 17.688 1 98.06 72 SER B C 1
ATOM 3320 O O . SER B 1 72 ? 0.69 23.734 17.906 1 98.06 72 SER B O 1
ATOM 3322 N N . ALA B 1 73 ? 1.633 25.688 18.297 1 98.81 73 ALA B N 1
ATOM 3323 C CA . ALA B 1 73 ? 2.338 25.344 19.516 1 98.81 73 ALA B CA 1
ATOM 3324 C C . ALA B 1 73 ? 2.162 26.422 20.578 1 98.81 73 ALA B C 1
ATOM 3326 O O . ALA B 1 73 ? 2.008 27.594 20.25 1 98.81 73 ALA B O 1
ATOM 3327 N N . GLY B 1 74 ? 2.123 26 21.844 1 98.81 74 GLY B N 1
ATOM 3328 C CA . GLY B 1 74 ? 1.906 26.969 22.906 1 98.81 74 GLY B CA 1
ATOM 3329 C C . GLY B 1 74 ? 2.014 26.375 24.297 1 98.81 74 GLY B C 1
ATOM 3330 O O . GLY B 1 74 ? 2.707 25.375 24.5 1 98.81 74 GLY B O 1
ATOM 3331 N N . VAL B 1 75 ? 1.376 27.109 25.203 1 98.88 75 VAL B N 1
ATOM 3332 C CA . VAL B 1 75 ? 1.421 26.734 26.609 1 98.88 75 VAL B CA 1
ATOM 3333 C C . VAL B 1 75 ? 0.007 26.453 27.109 1 98.88 75 VAL B C 1
ATOM 3335 O O . VAL B 1 75 ? -0.914 27.234 26.844 1 98.88 75 VAL B O 1
ATOM 3338 N N . VAL B 1 76 ? -0.116 25.344 27.812 1 98.88 76 VAL B N 1
ATOM 3339 C CA . VAL B 1 76 ? -1.413 25.031 28.406 1 98.88 76 VAL B CA 1
ATOM 3340 C C . VAL B 1 76 ? -1.76 26.094 29.453 1 98.88 76 VAL B C 1
ATOM 3342 O O . VAL B 1 76 ? -1.006 26.297 30.406 1 98.88 76 VAL B O 1
ATOM 3345 N N . ALA B 1 77 ? -2.916 26.719 29.312 1 98.69 77 ALA B N 1
ATOM 3346 C CA . ALA B 1 77 ? -3.332 27.812 30.188 1 98.69 77 ALA B CA 1
ATOM 3347 C C . ALA B 1 77 ? -4.383 27.344 31.188 1 98.69 77 ALA B C 1
ATOM 3349 O O . ALA B 1 77 ? -4.484 27.891 32.281 1 98.69 77 ALA B O 1
ATOM 3350 N N . ALA B 1 78 ? -5.172 26.391 30.797 1 98.62 78 ALA B N 1
ATOM 3351 C CA . ALA B 1 78 ? -6.195 25.797 31.641 1 98.62 78 ALA B CA 1
ATOM 3352 C C . ALA B 1 78 ? -6.5 24.359 31.203 1 98.62 78 ALA B C 1
ATOM 3354 O O . ALA B 1 78 ? -6.242 23.984 30.047 1 98.62 78 ALA B O 1
ATOM 3355 N N . VAL B 1 79 ? -6.961 23.578 32.156 1 98.5 79 VAL B N 1
ATOM 3356 C CA . VAL B 1 79 ? -7.312 22.188 31.875 1 98.5 79 VAL B CA 1
ATOM 3357 C C . VAL B 1 79 ? -8.734 21.906 32.344 1 98.5 79 VAL B C 1
ATOM 3359 O O . VAL B 1 79 ? -9.18 22.469 33.375 1 98.5 79 VAL B O 1
ATOM 3362 N N . GLY B 1 80 ? -9.406 21.016 31.594 1 98.25 80 GLY B N 1
ATOM 3363 C CA . GLY B 1 80 ? -10.703 20.547 32.031 1 98.25 80 GLY B CA 1
ATOM 3364 C C . GLY B 1 80 ? -10.617 19.625 33.25 1 98.25 80 GLY B C 1
ATOM 3365 O O . GLY B 1 80 ? -9.539 19.109 33.562 1 98.25 80 GLY B O 1
ATOM 3366 N N . SER B 1 81 ? -11.773 19.312 33.812 1 97.94 81 SER B N 1
ATOM 3367 C CA . SER B 1 81 ? -11.844 18.609 35.094 1 97.94 81 SER B CA 1
ATOM 3368 C C . SER B 1 81 ? -11.445 17.156 34.938 1 97.94 81 SER B C 1
ATOM 3370 O O . SER B 1 81 ? -11.102 16.5 35.938 1 97.94 81 SER B O 1
ATOM 3372 N N . HIS B 1 82 ? -11.438 16.594 33.688 1 97.56 82 HIS B N 1
ATOM 3373 C CA . HIS B 1 82 ? -11.117 15.18 33.5 1 97.56 82 HIS B CA 1
ATOM 3374 C C . HIS B 1 82 ? -9.812 15.008 32.75 1 97.56 82 HIS B C 1
ATOM 3376 O O . HIS B 1 82 ? -9.508 13.906 32.25 1 97.56 82 HIS B O 1
ATOM 3382 N N . VAL B 1 83 ? -9.094 16.078 32.594 1 97.69 83 VAL B N 1
ATOM 3383 C CA . VAL B 1 83 ? -7.781 16.016 31.953 1 97.69 83 VAL B CA 1
ATOM 3384 C C . VAL B 1 83 ? -6.777 15.398 32.938 1 97.69 83 VAL B C 1
ATOM 3386 O O . VAL B 1 83 ? -6.758 15.734 34.125 1 97.69 83 VAL B O 1
ATOM 3389 N N . THR B 1 84 ? -5.91 14.398 32.469 1 94.31 84 THR B N 1
ATOM 3390 C CA . THR B 1 84 ? -5.059 13.68 33.406 1 94.31 84 THR B CA 1
ATOM 3391 C C . THR B 1 84 ? -3.59 13.797 33 1 94.31 84 THR B C 1
ATOM 3393 O O . THR B 1 84 ? -2.707 13.836 33.875 1 94.31 84 THR B O 1
ATOM 3396 N N . ASP B 1 85 ? -3.191 13.93 31.781 1 91.69 85 ASP B N 1
ATOM 3397 C CA . ASP B 1 85 ? -1.801 13.742 31.375 1 91.69 85 ASP B CA 1
ATOM 3398 C C . ASP B 1 85 ? -1.198 15.047 30.875 1 91.69 85 ASP B C 1
ATOM 3400 O O . ASP B 1 85 ? -0.1 15.055 30.312 1 91.69 85 ASP B O 1
ATOM 3404 N N . VAL B 1 86 ? -1.905 16.156 31 1 96.31 86 VAL B N 1
ATOM 3405 C CA . VAL B 1 86 ? -1.426 17.484 30.656 1 96.31 86 VAL B CA 1
ATOM 3406 C C . VAL B 1 86 ? -1.792 18.484 31.766 1 96.31 86 VAL B C 1
ATOM 3408 O O . VAL B 1 86 ? -2.859 18.375 32.375 1 96.31 86 VAL B O 1
ATOM 3411 N N . ALA B 1 87 ? -0.816 19.406 32.031 1 97.94 87 ALA B N 1
ATOM 3412 C CA . ALA B 1 87 ? -1.027 20.391 33.094 1 97.94 87 ALA B CA 1
ATOM 3413 C C . ALA B 1 87 ? -0.778 21.812 32.625 1 97.94 87 ALA B C 1
ATOM 3415 O O . ALA B 1 87 ? -0.115 22.016 31.594 1 97.94 87 ALA B O 1
ATOM 3416 N N . VAL B 1 88 ? -1.31 22.734 33.406 1 98.56 88 VAL B N 1
ATOM 3417 C CA . VAL B 1 88 ? -1.053 24.141 33.125 1 98.56 88 VAL B CA 1
ATOM 3418 C C . VAL B 1 88 ? 0.451 24.406 33.125 1 98.56 88 VAL B C 1
ATOM 3420 O O . VAL B 1 88 ? 1.166 23.938 34.031 1 98.56 88 VAL B O 1
ATOM 3423 N N . GLY B 1 89 ? 0.942 25.047 32.094 1 98.69 89 GLY B N 1
ATOM 3424 C CA . GLY B 1 89 ? 2.361 25.344 31.984 1 98.69 89 GLY B CA 1
ATOM 3425 C C . GLY B 1 89 ? 3.094 24.453 31 1 98.69 89 GLY B C 1
ATOM 3426 O O . GLY B 1 89 ? 4.199 24.766 30.562 1 98.69 89 GLY B O 1
ATOM 3427 N N . ASP B 1 90 ? 2.518 23.328 30.703 1 98.75 90 ASP B N 1
ATOM 3428 C CA . ASP B 1 90 ? 3.146 22.422 29.734 1 98.75 90 ASP B CA 1
ATOM 3429 C C . ASP B 1 90 ? 3.266 23.094 28.359 1 98.75 90 ASP B C 1
ATOM 3431 O O . ASP B 1 90 ? 2.334 23.75 27.906 1 98.75 90 ASP B O 1
ATOM 3435 N N . ARG B 1 91 ? 4.438 22.984 27.688 1 98.88 91 ARG B N 1
ATOM 3436 C CA . ARG B 1 91 ? 4.641 23.375 26.297 1 98.88 91 ARG B CA 1
ATOM 3437 C C . ARG B 1 91 ? 4.156 22.281 25.344 1 98.88 91 ARG B C 1
ATOM 3439 O O . ARG B 1 91 ? 4.578 21.125 25.453 1 98.88 91 ARG B O 1
ATOM 3446 N N . VAL B 1 92 ? 3.266 22.641 24.406 1 98.88 92 VAL B N 1
ATOM 3447 C CA . VAL B 1 92 ? 2.637 21.562 23.641 1 98.88 92 VAL B CA 1
ATOM 3448 C C . VAL B 1 92 ? 2.541 21.953 22.172 1 98.88 92 VAL B C 1
ATOM 3450 O O . VAL B 1 92 ? 2.549 23.141 21.844 1 98.88 92 VAL B O 1
ATOM 3453 N N . TYR B 1 93 ? 2.631 21 21.312 1 98.75 93 TYR B N 1
ATOM 3454 C CA . TYR B 1 93 ? 2.092 21.031 19.953 1 98.75 93 TYR B CA 1
ATOM 3455 C C . TYR B 1 93 ? 0.656 20.516 19.922 1 98.75 93 TYR B C 1
ATOM 3457 O O . TYR B 1 93 ? 0.322 19.547 20.609 1 98.75 93 TYR B O 1
ATOM 3465 N N . VAL B 1 94 ? -0.194 21.203 19.109 1 98.69 94 VAL B N 1
ATOM 3466 C CA . VAL B 1 94 ? -1.589 20.797 18.969 1 98.69 94 VAL B CA 1
ATOM 3467 C C . VAL B 1 94 ? -1.812 20.188 17.578 1 98.69 94 VAL B C 1
ATOM 3469 O O . VAL B 1 94 ? -1.801 20.906 16.578 1 98.69 94 VAL B O 1
ATOM 3472 N N . ASN B 1 95 ? -2.01 18.891 17.5 1 98.62 95 ASN B N 1
ATOM 3473 C CA . ASN B 1 95 ? -2.426 18.266 16.234 1 98.62 95 ASN B CA 1
ATOM 3474 C C . ASN B 1 95 ? -3.85 18.672 15.867 1 98.62 95 ASN B C 1
ATOM 3476 O O . ASN B 1 95 ? -4.789 18.422 16.609 1 98.62 95 ASN B O 1
ATOM 3480 N N . PRO B 1 96 ? -4.039 19.25 14.734 1 98.19 96 PRO B N 1
ATOM 3481 C CA . PRO B 1 96 ? -5.348 19.797 14.391 1 98.19 96 PRO B CA 1
ATOM 3482 C C . PRO B 1 96 ? -6.363 18.734 14 1 98.19 96 PRO B C 1
ATOM 3484 O O . PRO B 1 96 ? -7.559 19.016 13.898 1 98.19 96 PRO B O 1
ATOM 3487 N N . GLY B 1 97 ? -5.93 17.531 13.727 1 98 97 GLY B N 1
ATOM 3488 C CA . GLY B 1 97 ? -6.836 16.5 13.258 1 98 97 GLY B CA 1
ATOM 3489 C C . GLY B 1 97 ? -7.777 16 14.336 1 98 97 GLY B C 1
ATOM 3490 O O . GLY B 1 97 ? -7.332 15.516 15.383 1 98 97 GLY B O 1
ATOM 3491 N N . ILE B 1 98 ? -9.094 16.156 14.031 1 97.62 98 ILE B N 1
ATOM 3492 C CA . ILE B 1 98 ? -10.125 15.719 14.969 1 97.62 98 ILE B CA 1
ATOM 3493 C C . ILE B 1 98 ? -11.047 14.703 14.289 1 97.62 98 ILE B C 1
ATOM 3495 O O . ILE B 1 98 ? -11.523 14.945 13.18 1 97.62 98 ILE B O 1
ATOM 3499 N N . SER B 1 99 ? -11.219 13.547 14.914 1 96.62 99 SER B N 1
ATOM 3500 C CA . SER B 1 99 ? -12.172 12.539 14.461 1 96.62 99 SER B CA 1
ATOM 3501 C C . SER B 1 99 ? -13.383 12.469 15.391 1 96.62 99 SER B C 1
ATOM 3503 O O . SER B 1 99 ? -13.422 13.148 16.422 1 96.62 99 SER B O 1
ATOM 3505 N N . CYS B 1 100 ? -14.406 11.625 15.094 1 94.44 100 CYS B N 1
ATOM 3506 C CA . CYS B 1 100 ? -15.617 11.547 15.891 1 94.44 100 CYS B CA 1
ATOM 3507 C C . CYS B 1 100 ? -15.375 10.773 17.188 1 94.44 100 CYS B C 1
ATOM 3509 O O . CYS B 1 100 ? -16.156 10.875 18.125 1 94.44 100 CYS B O 1
ATOM 3511 N N . GLY B 1 101 ? -14.375 9.922 17.188 1 93.62 101 GLY B N 1
ATOM 3512 C CA . GLY B 1 101 ? -13.961 9.211 18.391 1 93.62 101 GLY B CA 1
ATOM 3513 C C . GLY B 1 101 ? -14.758 7.941 18.625 1 93.62 101 GLY B C 1
ATOM 3514 O O . GLY B 1 101 ? -14.422 7.16 19.516 1 93.62 101 GLY B O 1
ATOM 3515 N N . GLY B 1 102 ? -15.766 7.664 17.766 1 93.5 102 GLY B N 1
ATOM 3516 C CA . GLY B 1 102 ? -16.641 6.555 18.125 1 93.5 102 GLY B CA 1
ATOM 3517 C C . GLY B 1 102 ? -16.906 5.609 16.969 1 93.5 102 GLY B C 1
ATOM 3518 O O . GLY B 1 102 ? -17.516 4.555 17.141 1 93.5 102 GLY B O 1
ATOM 3519 N N . CYS B 1 103 ? -16.5 5.98 15.82 1 93.75 103 CYS B N 1
ATOM 3520 C CA . CYS B 1 103 ? -16.75 5.098 14.688 1 93.75 103 CYS B CA 1
ATOM 3521 C C . CYS B 1 103 ? -15.711 3.984 14.625 1 93.75 103 CYS B C 1
ATOM 3523 O O . CYS B 1 103 ? -14.812 3.924 15.461 1 93.75 103 CYS B O 1
ATOM 3525 N N . ARG B 1 104 ? -15.828 3.105 13.672 1 93.19 104 ARG B N 1
ATOM 3526 C CA . ARG B 1 104 ? -14.977 1.922 13.594 1 93.19 104 ARG B CA 1
ATOM 3527 C C . ARG B 1 104 ? -13.508 2.311 13.414 1 93.19 104 ARG B C 1
ATOM 3529 O O . ARG B 1 104 ? -12.648 1.869 14.18 1 93.19 104 ARG B O 1
ATOM 3536 N N . PRO B 1 105 ? -13.156 3.184 12.477 1 95 105 PRO B N 1
ATOM 3537 C CA . PRO B 1 105 ? -11.75 3.588 12.375 1 95 105 PRO B CA 1
ATOM 3538 C C . PRO B 1 105 ? -11.227 4.238 13.648 1 95 105 PRO B C 1
ATOM 3540 O O . PRO B 1 105 ? -10.078 4.02 14.031 1 95 105 PRO B O 1
ATOM 3543 N N . CYS B 1 106 ? -12.008 5.02 14.281 1 95.88 106 CYS B N 1
ATOM 3544 C CA . CYS B 1 106 ? -11.586 5.664 15.516 1 95.88 106 CYS B CA 1
ATOM 3545 C C . CYS B 1 106 ? -11.273 4.629 16.594 1 95.88 106 CYS B C 1
ATOM 3547 O O . CYS B 1 106 ? -10.266 4.734 17.281 1 95.88 106 CYS B O 1
ATOM 3549 N N . ARG B 1 107 ? -12.094 3.609 16.656 1 94.56 107 ARG B N 1
ATOM 3550 C CA . ARG B 1 107 ? -11.875 2.57 17.656 1 94.56 107 ARG B CA 1
ATOM 3551 C C . ARG B 1 107 ? -10.617 1.771 17.359 1 94.56 107 ARG B C 1
ATOM 3553 O O . ARG B 1 107 ? -10.023 1.163 18.25 1 94.56 107 ARG B O 1
ATOM 3560 N N . GLN B 1 108 ? -10.258 1.825 16.094 1 92.81 108 GLN B N 1
ATOM 3561 C CA . GLN B 1 108 ? -9.07 1.084 15.68 1 92.81 108 GLN B CA 1
ATOM 3562 C C . GLN B 1 108 ? -7.82 1.952 15.758 1 92.81 108 GLN B C 1
ATOM 3564 O O . GLN B 1 108 ? -6.723 1.5 15.43 1 92.81 108 GLN B O 1
ATOM 3569 N N . GLY B 1 109 ? -7.949 3.178 16.109 1 93.56 109 GLY B N 1
ATOM 3570 C CA . GLY B 1 109 ? -6.824 4.09 16.234 1 93.56 109 GLY B CA 1
ATOM 3571 C C . GLY B 1 109 ? -6.422 4.719 14.914 1 93.56 109 GLY B C 1
ATOM 3572 O O . GLY B 1 109 ? -5.312 5.242 14.781 1 93.56 109 GLY B O 1
ATOM 3573 N N . HIS B 1 110 ? -7.281 4.57 13.922 1 96 110 HIS B N 1
ATOM 3574 C CA . HIS B 1 110 ? -7.023 5.168 12.617 1 96 110 HIS B CA 1
ATOM 3575 C C . HIS B 1 110 ? -7.898 6.395 12.391 1 96 110 HIS B C 1
ATOM 3577 O O . HIS B 1 110 ? -8.664 6.449 11.422 1 96 110 HIS B O 1
ATOM 3583 N N . ASP B 1 111 ? -7.652 7.453 13.125 1 96.56 111 ASP B N 1
ATOM 3584 C CA . ASP B 1 111 ? -8.5 8.641 13.156 1 96.56 111 ASP B CA 1
ATOM 3585 C C . ASP B 1 111 ? -8.609 9.281 11.773 1 96.56 111 ASP B C 1
ATOM 3587 O O . ASP B 1 111 ? -9.672 9.789 11.398 1 96.56 111 ASP B O 1
ATOM 3591 N N . GLN B 1 112 ? -7.559 9.25 11.031 1 97.31 112 GLN B N 1
ATOM 3592 C CA . GLN B 1 112 ? -7.531 9.891 9.727 1 97.31 112 GLN B CA 1
ATOM 3593 C C . GLN B 1 112 ? -8.523 9.242 8.773 1 97.31 112 GLN B C 1
ATOM 3595 O O . GLN B 1 112 ? -8.867 9.812 7.73 1 97.31 112 GLN B O 1
ATOM 3600 N N . ASN B 1 113 ? -8.93 8.016 9.125 1 97.56 113 ASN B N 1
ATOM 3601 C CA . ASN B 1 113 ? -9.844 7.285 8.258 1 97.56 113 ASN B CA 1
ATOM 3602 C C . ASN B 1 113 ? -11.297 7.488 8.672 1 97.56 113 ASN B C 1
ATOM 3604 O O . ASN B 1 113 ? -12.195 6.828 8.148 1 97.56 113 ASN B O 1
ATOM 3608 N N . CYS B 1 114 ? -11.586 8.398 9.625 1 96.69 114 CYS B N 1
ATOM 3609 C CA . CYS B 1 114 ? -12.938 8.781 10.023 1 96.69 114 CYS B CA 1
ATOM 3610 C C . CYS B 1 114 ? -13.594 9.641 8.953 1 96.69 114 CYS B C 1
ATOM 3612 O O . CYS B 1 114 ? -12.977 10.562 8.414 1 96.69 114 CYS B O 1
ATOM 3614 N N . ASP B 1 115 ? -14.859 9.383 8.625 1 94.75 115 ASP B N 1
ATOM 3615 C CA . ASP B 1 115 ? -15.586 10.156 7.625 1 94.75 115 ASP B CA 1
ATOM 3616 C C . ASP B 1 115 ? -15.82 11.586 8.094 1 94.75 115 ASP B C 1
ATOM 3618 O O . ASP B 1 115 ? -16.172 12.461 7.301 1 94.75 115 ASP B O 1
ATOM 3622 N N . LYS B 1 116 ? -15.562 11.82 9.367 1 95.31 116 LYS B N 1
ATOM 3623 C CA . LYS B 1 116 ? -15.75 13.156 9.922 1 95.31 116 LYS B CA 1
ATOM 3624 C C . LYS B 1 116 ? -14.414 13.82 10.219 1 95.31 116 LYS B C 1
ATOM 3626 O O . LYS B 1 116 ? -14.367 14.867 10.867 1 95.31 116 LYS B O 1
ATOM 3631 N N . TYR B 1 117 ? -13.367 13.219 9.789 1 97.69 117 TYR B N 1
ATOM 3632 C CA . TYR B 1 117 ? -12.047 13.758 10.094 1 97.69 117 TYR B CA 1
ATOM 3633 C C . TYR B 1 117 ? -11.93 15.203 9.625 1 97.69 117 TYR B C 1
ATOM 3635 O O . TYR B 1 117 ? -12.258 15.523 8.484 1 97.69 117 TYR B O 1
ATOM 3643 N N . THR B 1 118 ? -11.539 16.094 10.555 1 97.94 118 THR B N 1
ATOM 3644 C CA . THR B 1 118 ? -11.547 17.531 10.32 1 97.94 118 THR B CA 1
ATOM 3645 C C . THR B 1 118 ? -10.312 18.188 10.945 1 97.94 118 THR B C 1
ATOM 3647 O O . THR B 1 118 ? -9.922 17.844 12.062 1 97.94 118 THR B O 1
ATOM 3650 N N . PHE B 1 119 ? -9.711 19.047 10.141 1 97.69 119 PHE B N 1
ATOM 3651 C CA . PHE B 1 119 ? -8.672 19.906 10.703 1 97.69 119 PHE B CA 1
ATOM 3652 C C . PHE B 1 119 ? -9.273 21.109 11.398 1 97.69 119 PHE B C 1
ATOM 3654 O O . PHE B 1 119 ? -9.859 21.984 10.75 1 97.69 119 PHE B O 1
ATOM 3661 N N . MET B 1 120 ? -9.094 21.172 12.711 1 95.81 120 MET B N 1
ATOM 3662 C CA . MET B 1 120 ? -9.5 22.391 13.406 1 95.81 120 MET B CA 1
ATOM 3663 C C . MET B 1 120 ? -8.75 23.594 12.859 1 95.81 120 MET B C 1
ATOM 3665 O O . MET B 1 120 ? -7.535 23.547 12.688 1 95.81 120 MET B O 1
ATOM 3669 N N . GLY B 1 121 ? -9.547 24.672 12.578 1 95.81 121 GLY B N 1
ATOM 3670 C CA . GLY B 1 121 ? -8.953 25.906 12.07 1 95.81 121 GLY B CA 1
ATOM 3671 C C . GLY B 1 121 ? -8.555 25.812 10.602 1 95.81 121 GLY B C 1
ATOM 3672 O O . GLY B 1 121 ? -7.691 26.562 10.148 1 95.81 121 GLY B O 1
ATOM 3673 N N . TYR B 1 122 ? -9.156 24.859 9.844 1 96.62 122 TYR B N 1
ATOM 3674 C CA . TYR B 1 122 ? -8.758 24.734 8.445 1 96.62 122 TYR B CA 1
ATOM 3675 C C . TYR B 1 122 ? -9.906 24.203 7.598 1 96.62 122 TYR B C 1
ATOM 3677 O O . TYR B 1 122 ? -10.875 24.922 7.332 1 96.62 122 TYR B O 1
ATOM 3685 N N . PHE B 1 123 ? -9.977 22.938 7.148 1 96.62 123 PHE B N 1
ATOM 3686 C CA . PHE B 1 123 ? -11.086 22.359 6.387 1 96.62 123 PHE B CA 1
ATOM 3687 C C . PHE B 1 123 ? -11.344 20.922 6.82 1 96.62 123 PHE B C 1
ATOM 3689 O O . PHE B 1 123 ? -10.562 20.344 7.578 1 96.62 123 PHE B O 1
ATOM 3696 N N . SER B 1 124 ? -12.477 20.438 6.406 1 96.94 124 SER B N 1
ATOM 3697 C CA . SER B 1 124 ? -12.875 19.062 6.734 1 96.94 124 SER B CA 1
ATOM 3698 C C . SER B 1 124 ? -12.648 18.125 5.555 1 96.94 124 SER B C 1
ATOM 3700 O O . SER B 1 124 ? -12.656 18.562 4.398 1 96.94 124 SER B O 1
ATOM 3702 N N . PHE B 1 125 ? -12.383 16.797 5.875 1 96 125 PHE B N 1
ATOM 3703 C CA . PHE B 1 125 ? -12.227 15.781 4.84 1 96 125 PHE B CA 1
ATOM 3704 C C . PHE B 1 125 ? -13.531 15.031 4.609 1 96 125 PHE B C 1
ATOM 3706 O O . PHE B 1 125 ? -13.594 14.109 3.789 1 96 125 PHE B O 1
ATOM 3713 N N . GLY B 1 126 ? -14.586 15.43 5.336 1 89.38 126 GLY B N 1
ATOM 3714 C CA . GLY B 1 126 ? -15.906 14.852 5.172 1 89.38 126 GLY B CA 1
ATOM 3715 C C . GLY B 1 126 ? -17 15.898 5.07 1 89.38 126 GLY B C 1
ATOM 3716 O O . GLY B 1 126 ? -16.797 17.062 5.438 1 89.38 126 GLY B O 1
ATOM 3717 N N . ALA B 1 127 ? -18.156 15.438 4.672 1 87.25 127 ALA B N 1
ATOM 3718 C CA . ALA B 1 127 ? -19.281 16.344 4.414 1 87.25 127 ALA B CA 1
ATOM 3719 C C . ALA B 1 127 ? -19.859 16.875 5.723 1 87.25 127 ALA B C 1
ATOM 3721 O O . ALA B 1 127 ? -20.438 17.969 5.754 1 87.25 127 ALA B O 1
ATOM 3722 N N . ASP B 1 128 ? -19.609 16.219 6.812 1 88.44 128 ASP B N 1
ATOM 3723 C CA . ASP B 1 128 ? -20.25 16.594 8.078 1 88.44 128 ASP B CA 1
ATOM 3724 C C . ASP B 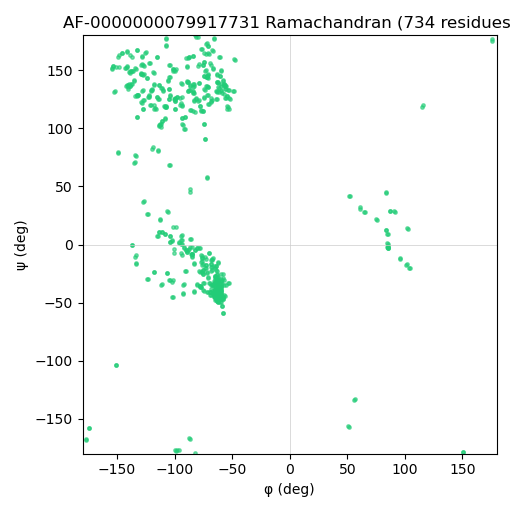1 128 ? -19.25 17.281 9.008 1 88.44 128 ASP B C 1
ATOM 3726 O O . ASP B 1 128 ? -19.422 17.25 10.227 1 88.44 128 ASP B O 1
ATOM 3730 N N . GLY B 1 129 ? -18.297 17.922 8.492 1 93.25 129 GLY B N 1
ATOM 3731 C CA . GLY B 1 129 ? -17.219 18.531 9.266 1 93.25 129 GLY B CA 1
ATOM 3732 C C . GLY B 1 129 ? -17.672 19.703 10.109 1 93.25 129 GLY B C 1
ATOM 3733 O O . GLY B 1 129 ? -17.016 20.062 11.086 1 93.25 129 GLY B O 1
ATOM 3734 N N . GLN B 1 130 ? -18.859 20.297 9.836 1 95.75 130 GLN B N 1
ATOM 3735 C CA . GLN B 1 130 ? -19.312 21.484 10.555 1 95.75 130 GLN B CA 1
ATOM 3736 C C . GLN B 1 130 ? -19.547 21.172 12.031 1 95.75 130 GLN B C 1
ATOM 3738 O O . GLN B 1 130 ? -19.312 22.031 12.891 1 95.75 130 GLN B O 1
ATOM 3743 N N . GLU B 1 131 ? -19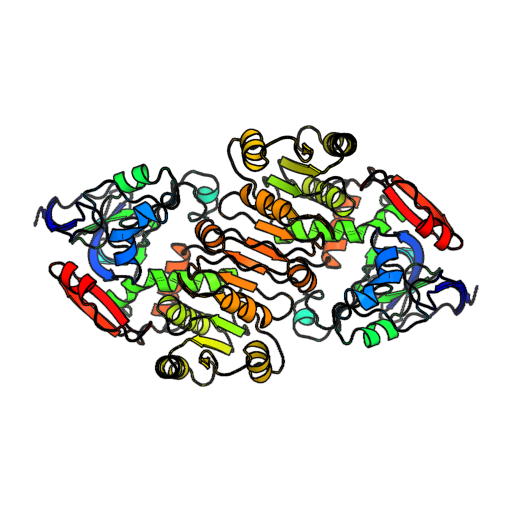.984 19.953 12.289 1 95.56 131 GLU B N 1
ATOM 3744 C CA . GLU B 1 131 ? -20.188 19.562 13.68 1 95.56 131 GLU B CA 1
ATOM 3745 C C . GLU B 1 131 ? -18.875 19.641 14.461 1 95.56 131 GLU B C 1
ATOM 3747 O O . GLU B 1 131 ? -18.875 20.047 15.633 1 95.56 131 GLU B O 1
ATOM 3752 N N . ILE B 1 132 ? -17.812 19.297 13.805 1 96.38 132 ILE B N 1
ATOM 3753 C CA . ILE B 1 132 ? -16.5 19.328 14.438 1 96.38 132 ILE B CA 1
ATOM 3754 C C . ILE B 1 132 ? -16.031 20.781 14.57 1 96.38 132 ILE B C 1
ATOM 3756 O O . ILE B 1 132 ? -15.492 21.172 15.609 1 96.38 132 ILE B O 1
ATOM 3760 N N . PHE B 1 133 ? -16.281 21.578 13.578 1 97.25 133 PHE B N 1
ATOM 3761 C CA . PHE B 1 133 ? -15.93 22.984 13.641 1 97.25 133 PHE B CA 1
ATOM 3762 C C . PHE B 1 133 ? -16.672 23.672 14.789 1 97.25 133 PHE B C 1
ATOM 3764 O O . PHE B 1 133 ? -16.094 24.516 15.484 1 97.25 133 PHE B O 1
ATOM 3771 N N . ASP B 1 134 ? -17.906 23.297 14.969 1 97.12 134 ASP B N 1
ATOM 3772 C CA . ASP B 1 134 ? -18.703 23.891 16.047 1 97.12 134 ASP B CA 1
ATOM 3773 C C . ASP B 1 134 ? -18.156 23.5 17.406 1 97.12 134 ASP B C 1
ATOM 3775 O O . ASP B 1 134 ? -18.188 24.297 18.359 1 97.12 134 ASP B O 1
ATOM 3779 N N . ALA B 1 135 ? -17.672 22.328 17.469 1 96.38 135 ALA B N 1
ATOM 3780 C CA . ALA B 1 135 ? -17.141 21.844 18.734 1 96.38 135 ALA B CA 1
ATOM 3781 C C . ALA B 1 135 ? -15.781 22.484 19.016 1 96.38 135 ALA B C 1
ATOM 3783 O O . ALA B 1 135 ? -15.43 22.703 20.188 1 96.38 135 ALA B O 1
ATOM 3784 N N . TYR B 1 136 ? -15.023 22.75 18.031 1 97.62 136 TYR B N 1
ATOM 3785 C CA . TYR B 1 136 ? -13.688 23.328 18.156 1 97.62 136 TYR B CA 1
ATOM 3786 C C . TYR B 1 136 ? -13.5 24.484 17.172 1 97.62 136 TYR B C 1
ATOM 3788 O O . TYR B 1 136 ? -12.727 24.359 16.219 1 97.62 136 TYR B O 1
ATOM 3796 N N . PRO B 1 137 ? -14.062 25.594 17.469 1 97.62 137 PRO B N 1
ATOM 3797 C CA . PRO B 1 137 ? -14.117 26.688 16.5 1 97.62 137 PRO B CA 1
ATOM 3798 C C . PRO B 1 137 ? -12.867 27.562 16.531 1 97.62 137 PRO B C 1
ATOM 3800 O O . PRO B 1 137 ? -12.797 28.578 15.82 1 97.62 137 PRO B O 1
ATOM 3803 N N . TYR B 1 138 ? -11.867 27.203 17.312 1 97.44 138 TYR B N 1
ATOM 3804 C CA . TYR B 1 138 ? -10.711 28.094 17.5 1 97.44 138 TYR B CA 1
ATOM 3805 C C . TYR B 1 138 ? -9.484 27.531 16.797 1 97.44 138 TYR B C 1
ATOM 3807 O O . TYR B 1 138 ? -8.992 26.453 17.141 1 97.44 138 TYR B O 1
ATOM 3815 N N . GLY B 1 139 ? -8.914 28.312 15.797 1 97.44 139 GLY B N 1
ATOM 3816 C CA . GLY B 1 139 ? -7.664 28 15.133 1 97.44 139 GLY B CA 1
ATOM 3817 C C . GLY B 1 139 ? -6.469 28.719 15.734 1 97.44 139 GLY B C 1
ATOM 3818 O O . GLY B 1 139 ? -6.605 29.438 16.719 1 97.44 139 GLY B O 1
ATOM 3819 N N . GLY B 1 140 ? -5.363 28.516 15.141 1 98.06 140 GLY B N 1
ATOM 3820 C CA . GLY B 1 140 ? -4.105 29.031 15.672 1 98.06 140 GLY B CA 1
ATOM 3821 C C . GLY B 1 140 ? -3.922 30.516 15.438 1 98.06 140 GLY B C 1
ATOM 3822 O O . GLY B 1 140 ? -3.041 31.141 16.031 1 98.06 140 GLY B O 1
ATOM 3823 N N . LEU B 1 141 ? -4.75 31.109 14.609 1 98.38 141 LEU B N 1
ATOM 3824 C CA . LEU B 1 141 ? -4.676 32.562 14.406 1 98.38 141 LEU B CA 1
ATOM 3825 C C . LEU B 1 141 ? -5.504 33.281 15.445 1 98.38 141 LEU B C 1
ATOM 3827 O O . LEU B 1 141 ? -6.32 34.156 15.102 1 98.38 141 LEU B O 1
ATOM 3831 N N . GLY B 1 142 ? -5.359 32.938 16.625 1 98.38 142 GLY B N 1
ATOM 3832 C CA . GLY B 1 142 ? -5.891 33.5 17.844 1 98.38 142 GLY B CA 1
ATOM 3833 C C . GLY B 1 142 ? -4.977 33.312 19.047 1 98.38 142 GLY B C 1
ATOM 3834 O O . GLY B 1 142 ? -4.086 32.469 19.016 1 98.38 142 GLY B O 1
ATOM 3835 N N . GLU B 1 143 ? -5.211 34.094 20.062 1 98.69 143 GLU B N 1
ATOM 3836 C CA . GLU B 1 143 ? -4.336 34.031 21.234 1 98.69 143 GLU B CA 1
ATOM 3837 C C . GLU B 1 143 ? -4.543 32.75 22.016 1 98.69 143 GLU B C 1
ATOM 3839 O O . GLU B 1 143 ? -3.629 32.281 22.688 1 98.69 143 GLU B O 1
ATOM 3844 N N . TYR B 1 144 ? -5.773 32.219 21.922 1 98.69 144 TYR B N 1
ATOM 3845 C CA . TYR B 1 144 ? -6.09 30.969 22.625 1 98.69 144 TYR B CA 1
ATOM 3846 C C . TYR B 1 144 ? -6.887 30.031 21.719 1 98.69 144 TYR B C 1
ATOM 3848 O O . TYR B 1 144 ? -7.652 30.469 20.875 1 98.69 144 TYR B O 1
ATOM 3856 N N . LEU B 1 145 ? -6.711 28.766 21.922 1 98.56 145 LEU B N 1
ATOM 3857 C CA . LEU B 1 145 ? -7.559 27.75 21.312 1 98.56 145 LEU B CA 1
ATOM 3858 C C . LEU B 1 145 ? -7.832 26.609 22.281 1 98.56 145 LEU B C 1
ATOM 3860 O O . LEU B 1 145 ? -7.07 26.391 23.234 1 98.56 145 LEU B O 1
ATOM 3864 N N . THR B 1 146 ? -8.938 25.938 22.109 1 98.69 146 THR B N 1
ATOM 3865 C CA . THR B 1 146 ? -9.227 24.719 22.859 1 98.69 146 THR B CA 1
ATOM 3866 C C . THR B 1 146 ? -8.961 23.484 22 1 98.69 146 THR B C 1
ATOM 3868 O O . THR B 1 146 ? -9.086 23.531 20.781 1 98.69 146 THR B O 1
ATOM 3871 N N . ALA B 1 147 ? -8.578 22.406 22.672 1 98.38 147 ALA B N 1
ATOM 3872 C CA . ALA B 1 147 ? -8.328 21.125 22 1 98.38 147 ALA B CA 1
ATOM 3873 C C . ALA B 1 147 ? -8.531 19.953 22.969 1 98.38 147 ALA B C 1
ATOM 3875 O O . ALA B 1 147 ? -8.352 20.109 24.188 1 98.38 147 ALA B O 1
ATOM 3876 N N . PRO B 1 148 ? -8.93 18.766 22.375 1 97.81 148 PRO B N 1
ATOM 3877 C CA . PRO B 1 148 ? -8.906 17.578 23.234 1 97.81 148 PRO B CA 1
ATOM 3878 C C . PRO B 1 148 ? -7.508 17.281 23.766 1 97.81 148 PRO B C 1
ATOM 3880 O O . PRO B 1 148 ? -6.516 17.438 23.047 1 97.81 148 PRO B O 1
ATOM 3883 N N . GLN B 1 149 ? -7.426 16.781 24.984 1 97.56 149 GLN B N 1
ATOM 3884 C CA . GLN B 1 149 ? -6.133 16.438 25.578 1 97.56 149 GLN B CA 1
ATOM 3885 C C . GLN B 1 149 ? -5.383 15.438 24.703 1 97.56 149 GLN B C 1
ATOM 3887 O O . GLN B 1 149 ? -4.156 15.477 24.625 1 97.56 149 GLN B O 1
ATOM 3892 N N . ARG B 1 150 ? -6.098 14.555 23.953 1 96.56 150 ARG B N 1
ATOM 3893 C CA . ARG B 1 150 ? -5.484 13.492 23.156 1 96.56 150 ARG B CA 1
ATOM 3894 C C . ARG B 1 150 ? -4.793 14.062 21.922 1 96.56 150 ARG B C 1
ATOM 3896 O O . ARG B 1 150 ? -4.023 13.367 21.25 1 96.56 150 ARG B O 1
ATOM 3903 N N . ASN B 1 151 ? -5.051 15.32 21.609 1 97.88 151 ASN B N 1
ATOM 3904 C CA . ASN B 1 151 ? -4.469 15.945 20.422 1 97.88 151 ASN B CA 1
ATOM 3905 C C . ASN B 1 151 ? -3.168 16.672 20.766 1 97.88 151 ASN B C 1
ATOM 3907 O O . ASN B 1 151 ? -2.539 17.266 19.875 1 97.88 151 ASN B O 1
ATOM 3911 N N . LEU B 1 152 ? -2.715 16.578 22 1 98.19 152 LEU B N 1
ATOM 3912 C CA . LEU B 1 152 ? -1.537 17.328 22.438 1 98.19 152 LEU B CA 1
ATOM 3913 C C . LEU B 1 152 ? -0.323 16.406 22.547 1 98.19 152 LEU B C 1
ATOM 3915 O O . LEU B 1 152 ? -0.448 15.266 22.969 1 98.19 152 LEU B O 1
ATOM 3919 N N . VAL B 1 153 ? 0.781 17 22.188 1 98.38 153 VAL B N 1
ATOM 3920 C CA . VAL B 1 153 ? 2.074 16.406 22.5 1 98.38 153 VAL B CA 1
ATOM 3921 C C . VAL B 1 153 ? 2.957 17.438 23.203 1 98.38 153 VAL B C 1
ATOM 3923 O O . VAL B 1 153 ? 3.043 18.594 22.766 1 98.38 153 VAL B O 1
ATOM 3926 N N . LYS B 1 154 ? 3.555 16.984 24.297 1 98.56 154 LYS B N 1
ATOM 3927 C CA . LYS B 1 154 ? 4.469 17.875 25.016 1 98.56 154 LYS B CA 1
ATOM 3928 C C . LYS B 1 154 ? 5.754 18.094 24.219 1 98.56 154 LYS B C 1
ATOM 3930 O O . LYS B 1 154 ? 6.305 17.141 23.656 1 98.56 154 LYS B O 1
ATOM 3935 N N . LEU B 1 155 ? 6.148 19.297 24.172 1 98.62 155 LEU B N 1
ATOM 3936 C CA . LEU B 1 155 ? 7.402 19.625 23.5 1 98.62 155 LEU B CA 1
ATOM 3937 C C . LEU B 1 155 ? 8.578 19.531 24.469 1 98.62 155 LEU B C 1
ATOM 3939 O O . LEU B 1 155 ? 8.531 20.078 25.578 1 98.62 155 LEU B O 1
ATOM 3943 N N . PRO B 1 156 ? 9.641 18.859 24.031 1 98.19 156 PRO B N 1
ATOM 3944 C CA . PRO B 1 156 ? 10.859 18.891 24.844 1 98.19 156 PRO B CA 1
ATOM 3945 C C . PRO B 1 156 ? 11.422 20.297 25 1 98.19 156 PRO B C 1
ATOM 3947 O O . PRO B 1 156 ? 11.141 21.172 24.172 1 98.19 156 PRO B O 1
ATOM 3950 N N . ASP B 1 157 ? 12.258 20.469 25.984 1 97.5 157 ASP B N 1
ATOM 3951 C CA . ASP B 1 157 ? 12.836 21.781 26.266 1 97.5 157 ASP B CA 1
ATOM 3952 C C . ASP B 1 157 ? 13.703 22.25 25.094 1 97.5 157 ASP B C 1
ATOM 3954 O O . ASP B 1 157 ? 13.812 23.469 24.859 1 97.5 157 ASP B O 1
ATOM 3958 N N . SER B 1 158 ? 14.188 21.297 24.375 1 97.62 158 SER B N 1
ATOM 3959 C CA . SER B 1 158 ? 15.117 21.641 23.312 1 97.62 158 SER B CA 1
ATOM 3960 C C . SER B 1 158 ? 14.383 22.078 22.047 1 97.62 158 SER B C 1
ATOM 3962 O O . SER B 1 158 ? 15 22.562 21.094 1 97.62 158 SER B O 1
ATOM 3964 N N . VAL B 1 159 ? 13.078 22 22.031 1 98.25 159 VAL B N 1
ATOM 3965 C CA . VAL B 1 159 ? 12.281 22.344 20.859 1 98.25 159 VAL B CA 1
ATOM 3966 C C . VAL B 1 159 ? 11.547 23.672 21.109 1 98.25 159 VAL B C 1
ATOM 3968 O O . VAL B 1 159 ? 10.734 23.766 22.016 1 98.25 159 VAL B O 1
ATOM 3971 N N . SER B 1 160 ? 11.852 24.672 20.297 1 98.5 160 SER B N 1
ATOM 3972 C CA . SER B 1 160 ? 11.172 25.969 20.422 1 98.5 160 SER B CA 1
ATOM 3973 C C . SER B 1 160 ? 9.727 25.859 19.953 1 98.5 160 SER B C 1
ATOM 3975 O O . SER B 1 160 ? 9.344 24.891 19.297 1 98.5 160 SER B O 1
ATOM 3977 N N . PHE B 1 161 ? 8.938 26.859 20.312 1 98.69 161 PHE B N 1
ATOM 3978 C CA . PHE B 1 161 ? 7.562 26.906 19.844 1 98.69 161 PHE B CA 1
ATOM 3979 C C . PHE B 1 161 ? 7.52 27.016 18.328 1 98.69 161 PHE B C 1
ATOM 3981 O O . PHE B 1 161 ? 6.66 26.406 17.672 1 98.69 161 PHE B O 1
ATOM 3988 N N . ASP B 1 162 ? 8.453 27.781 17.719 1 98.06 162 ASP B N 1
ATOM 3989 C CA . ASP B 1 162 ? 8.523 27.922 16.266 1 98.06 162 ASP B CA 1
ATOM 3990 C C . ASP B 1 162 ? 8.781 26.578 15.602 1 98.06 162 ASP B C 1
ATOM 3992 O O . ASP B 1 162 ? 8.141 26.234 14.609 1 98.06 162 ASP B O 1
ATOM 3996 N N . GLU B 1 163 ? 9.688 25.812 16.188 1 97.94 163 GLU B N 1
ATOM 3997 C CA . GLU B 1 163 ? 9.969 24.469 15.68 1 97.94 163 GLU B CA 1
ATOM 3998 C C . GLU B 1 163 ? 8.766 23.547 15.852 1 97.94 163 GLU B C 1
ATOM 4000 O O . GLU B 1 163 ? 8.422 22.797 14.945 1 97.94 163 GLU B O 1
ATOM 4005 N N . GLY B 1 164 ? 8.133 23.656 17 1 98.06 164 GLY B N 1
ATOM 4006 C CA . GLY B 1 164 ? 6.949 22.859 17.266 1 98.06 164 GLY B CA 1
ATOM 4007 C C . GLY B 1 164 ? 5.82 23.125 16.281 1 98.06 164 GLY B C 1
ATOM 4008 O O . GLY B 1 164 ? 5.129 22.188 15.859 1 98.06 164 GLY B O 1
ATOM 4009 N N . ALA B 1 165 ? 5.656 24.344 15.867 1 97.31 165 ALA B N 1
ATOM 4010 C CA . ALA B 1 165 ? 4.574 24.734 14.961 1 97.31 165 ALA B CA 1
ATOM 4011 C C . ALA B 1 165 ? 4.797 24.172 13.562 1 97.31 165 ALA B C 1
ATOM 4013 O O . ALA B 1 165 ? 3.902 24.219 12.719 1 97.31 165 ALA B O 1
ATOM 4014 N N . ARG B 1 166 ? 5.965 23.562 13.328 1 96.25 166 ARG B N 1
ATOM 4015 C CA . ARG B 1 166 ? 6.289 22.953 12.039 1 96.25 166 ARG B CA 1
ATOM 4016 C C . ARG B 1 166 ? 5.953 21.469 12.023 1 96.25 166 ARG B C 1
ATOM 4018 O O . ARG B 1 166 ? 6.125 20.797 11.008 1 96.25 166 ARG B O 1
ATOM 4025 N N . PHE B 1 167 ? 5.434 20.891 13.07 1 97.69 167 PHE B N 1
ATOM 4026 C CA . PHE B 1 167 ? 5.23 19.453 13.203 1 97.69 167 PHE B CA 1
ATOM 4027 C C . PHE B 1 167 ? 4.219 18.953 12.18 1 97.69 167 PHE B C 1
ATOM 4029 O O . PHE B 1 167 ? 4.32 17.828 11.703 1 97.69 167 PHE B O 1
ATOM 4036 N N . GLY B 1 168 ? 3.334 19.781 11.789 1 95.56 168 GLY B N 1
ATOM 4037 C CA . GLY B 1 168 ? 2.318 19.344 10.844 1 95.56 168 GLY B CA 1
ATOM 4038 C C . GLY B 1 168 ? 2.9 18.812 9.547 1 95.56 168 GLY B C 1
ATOM 4039 O O . GLY B 1 168 ? 2.693 17.641 9.195 1 95.56 168 GLY B O 1
ATOM 4040 N N . TYR B 1 169 ? 3.637 19.578 8.852 1 91.81 169 TYR B N 1
ATOM 4041 C CA . TYR B 1 169 ? 4.199 19.156 7.57 1 91.81 169 TYR B CA 1
ATOM 4042 C C . TYR B 1 169 ? 5.363 18.203 7.773 1 91.81 169 TYR B C 1
ATOM 4044 O O . TYR B 1 169 ? 5.648 17.359 6.914 1 91.81 169 TYR B O 1
ATOM 4052 N N . LEU B 1 170 ? 6 18.328 8.969 1 96.69 170 LEU B N 1
ATOM 4053 C CA . LEU B 1 170 ? 6.977 17.297 9.32 1 96.69 170 LEU B CA 1
ATOM 4054 C C . LEU B 1 170 ? 6.301 15.945 9.492 1 96.69 170 LEU B C 1
ATOM 4056 O O . LEU B 1 170 ? 6.785 14.938 8.977 1 96.69 170 LEU B O 1
ATOM 4060 N N . GLY B 1 171 ? 5.219 16.016 10.18 1 98.38 171 GLY B N 1
ATOM 4061 C CA . GLY B 1 171 ? 4.496 14.789 10.484 1 98.38 171 GLY B CA 1
ATOM 4062 C C . GLY B 1 171 ? 3.914 14.117 9.258 1 98.38 171 GLY B C 1
ATOM 4063 O O . GLY B 1 171 ? 3.842 12.891 9.188 1 98.38 171 GLY B O 1
ATOM 4064 N N . THR B 1 172 ? 3.514 14.891 8.297 1 98 172 THR B N 1
ATOM 4065 C CA . THR B 1 172 ? 3.004 14.352 7.035 1 98 172 THR B CA 1
ATOM 4066 C C . THR B 1 172 ? 4.055 13.477 6.359 1 98 172 THR B C 1
ATOM 4068 O O . THR B 1 172 ? 3.76 12.352 5.945 1 98 172 THR B O 1
ATOM 4071 N N . GLY B 1 173 ? 5.285 13.984 6.305 1 98.62 173 GLY B N 1
ATOM 4072 C CA . GLY B 1 173 ? 6.375 13.211 5.734 1 98.62 173 GLY B CA 1
ATOM 4073 C C . GLY B 1 173 ? 6.77 12.023 6.59 1 98.62 173 GLY B C 1
ATOM 4074 O O . GLY B 1 173 ? 7.047 10.938 6.07 1 98.62 173 GLY B O 1
ATOM 4075 N N . TYR B 1 174 ? 6.805 12.227 7.91 1 98.81 174 TYR B N 1
ATOM 4076 C CA . TYR B 1 174 ? 7.141 11.164 8.844 1 98.81 174 TYR B CA 1
ATOM 4077 C C . TYR B 1 174 ? 6.184 9.984 8.695 1 98.81 174 TYR B C 1
ATOM 4079 O O . TYR B 1 174 ? 6.621 8.828 8.609 1 98.81 174 TYR B O 1
ATOM 4087 N N . SER B 1 175 ? 4.934 10.289 8.648 1 98.81 175 SER B N 1
ATOM 4088 C CA . SER B 1 175 ? 3.926 9.242 8.523 1 98.81 175 SER B CA 1
ATOM 4089 C C . SER B 1 175 ? 4.082 8.477 7.215 1 98.81 175 SER B C 1
ATOM 4091 O O . SER B 1 175 ? 3.967 7.254 7.188 1 98.81 175 SER B O 1
ATOM 4093 N N . ALA B 1 176 ? 4.316 9.195 6.148 1 98.81 176 ALA B N 1
ATOM 4094 C CA . ALA B 1 176 ? 4.516 8.562 4.848 1 98.81 176 ALA B CA 1
ATOM 4095 C C . ALA B 1 176 ? 5.676 7.57 4.891 1 98.81 176 ALA B C 1
ATOM 4097 O O . ALA B 1 176 ? 5.559 6.445 4.398 1 98.81 176 ALA B O 1
ATOM 4098 N N . LEU B 1 177 ? 6.777 8.008 5.508 1 98.88 177 LEU B N 1
ATOM 4099 C CA . LEU B 1 177 ? 7.957 7.152 5.617 1 98.88 177 LEU B CA 1
ATOM 4100 C C . LEU B 1 177 ? 7.66 5.918 6.457 1 98.88 177 LEU B C 1
ATOM 4102 O O . LEU B 1 177 ? 8.055 4.805 6.098 1 98.88 177 LEU B O 1
ATOM 4106 N N . ARG B 1 178 ? 6.938 6.09 7.531 1 98.56 178 ARG B N 1
ATOM 4107 C CA . ARG B 1 178 ? 6.586 4.961 8.383 1 98.56 178 ARG B CA 1
ATOM 4108 C C . ARG B 1 178 ? 5.703 3.965 7.637 1 98.56 178 ARG B C 1
ATOM 4110 O O . ARG B 1 178 ? 5.922 2.754 7.715 1 98.56 178 ARG B O 1
ATOM 4117 N N . LYS B 1 179 ? 4.73 4.469 6.945 1 98.19 179 LYS B N 1
ATOM 4118 C CA . LYS B 1 179 ? 3.824 3.605 6.188 1 98.19 179 LYS B CA 1
ATOM 4119 C C . LYS B 1 179 ? 4.574 2.828 5.113 1 98.19 179 LYS B C 1
ATOM 4121 O O . LYS B 1 179 ? 4.195 1.708 4.77 1 98.19 179 LYS B O 1
ATOM 4126 N N . ALA B 1 180 ? 5.668 3.434 4.633 1 98.56 180 ALA B N 1
ATOM 4127 C CA . ALA B 1 180 ? 6.457 2.793 3.582 1 98.56 180 ALA B CA 1
ATOM 4128 C C . ALA B 1 180 ? 7.531 1.885 4.18 1 98.56 180 ALA B C 1
ATOM 4130 O O . ALA B 1 180 ? 8.273 1.231 3.447 1 98.56 180 ALA B O 1
ATOM 4131 N N . GLY B 1 181 ? 7.719 1.88 5.477 1 9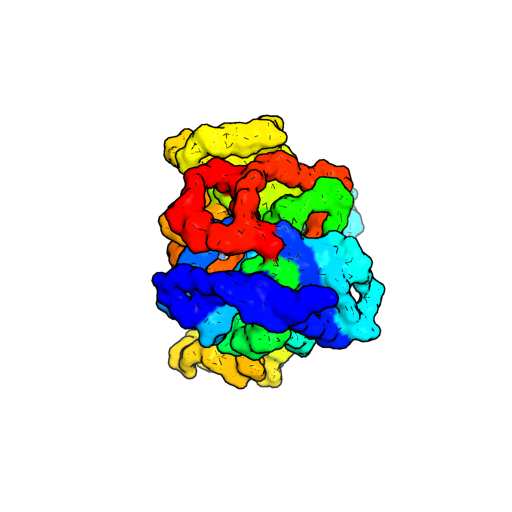7.56 181 GLY B N 1
ATOM 4132 C CA . GLY B 1 181 ? 8.648 0.988 6.148 1 97.56 181 GLY B CA 1
ATOM 4133 C C . GLY B 1 181 ? 10.062 1.537 6.211 1 97.56 181 GLY B C 1
ATOM 4134 O O . GLY B 1 181 ? 11.031 0.773 6.223 1 97.56 181 GLY B O 1
ATOM 4135 N N . ALA B 1 182 ? 10.219 2.814 6.234 1 98.31 182 ALA B N 1
ATOM 4136 C CA . ALA B 1 182 ? 11.547 3.42 6.312 1 98.31 182 ALA B CA 1
ATOM 4137 C C . ALA B 1 182 ? 12.242 3.039 7.617 1 98.31 182 ALA B C 1
ATOM 4139 O O . ALA B 1 182 ? 11.609 2.998 8.68 1 98.31 182 ALA B O 1
ATOM 4140 N N . GLY B 1 183 ? 13.492 2.768 7.555 1 96.88 183 GLY B N 1
ATOM 4141 C CA . GLY B 1 183 ? 14.352 2.402 8.672 1 96.88 183 GLY B CA 1
ATOM 4142 C C . GLY B 1 183 ? 15.805 2.207 8.258 1 96.88 183 GLY B C 1
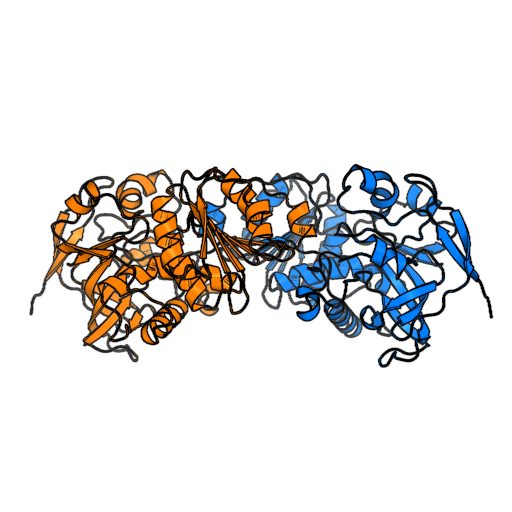ATOM 4143 O O . GLY B 1 183 ? 16.203 2.588 7.156 1 96.88 183 GLY B O 1
ATOM 4144 N N . PRO B 1 184 ? 16.516 1.647 9.172 1 94.88 184 PRO B N 1
ATOM 4145 C CA . PRO B 1 184 ? 17.922 1.401 8.844 1 94.88 184 PRO B CA 1
ATOM 4146 C C . PRO B 1 184 ? 18.094 0.597 7.555 1 94.88 184 PRO B C 1
ATOM 4148 O O . PRO B 1 184 ? 17.422 -0.426 7.367 1 94.88 184 PRO B O 1
ATOM 4151 N N . GLY B 1 185 ? 18.922 1.167 6.68 1 92.44 185 GLY B N 1
ATOM 4152 C CA . GLY B 1 185 ? 19.219 0.458 5.449 1 92.44 185 GLY B CA 1
ATOM 4153 C C . GLY B 1 185 ? 18.344 0.878 4.285 1 92.44 185 GLY B C 1
ATOM 4154 O O . GLY B 1 185 ? 18.656 0.594 3.127 1 92.44 185 GLY B O 1
ATOM 4155 N N . SER B 1 186 ? 17.297 1.609 4.543 1 97.06 186 SER B N 1
ATOM 4156 C CA . SER B 1 186 ? 16.391 2.014 3.475 1 97.06 186 SER B CA 1
ATOM 4157 C C . SER B 1 186 ? 17.031 3.076 2.584 1 97.06 186 SER B C 1
ATOM 4159 O O . SER B 1 186 ? 17.781 3.92 3.061 1 97.06 186 SER B O 1
ATOM 4161 N N . THR B 1 187 ? 16.703 2.992 1.33 1 98.75 187 THR B N 1
ATOM 4162 C CA . THR B 1 187 ? 17 4.059 0.38 1 98.75 187 THR B CA 1
ATOM 4163 C C . THR B 1 187 ? 15.711 4.746 -0.081 1 98.75 187 THR B C 1
ATOM 4165 O O . THR B 1 187 ? 14.711 4.082 -0.341 1 98.75 187 THR B O 1
ATOM 4168 N N . VAL B 1 188 ? 15.758 6.113 -0.105 1 98.94 188 VAL B N 1
ATOM 4169 C CA . VAL B 1 188 ? 14.539 6.883 -0.304 1 98.94 188 VAL B CA 1
ATOM 4170 C C . VAL B 1 188 ? 14.766 7.941 -1.383 1 98.94 188 VAL B C 1
ATOM 4172 O O . VAL B 1 188 ? 15.781 8.641 -1.373 1 98.94 188 VAL B O 1
ATOM 4175 N N . LEU B 1 189 ? 13.883 7.984 -2.359 1 98.94 189 LEU B N 1
ATOM 4176 C CA . LEU B 1 189 ? 13.812 9.125 -3.27 1 98.94 189 LEU B CA 1
ATOM 4177 C C . LEU B 1 189 ? 12.68 10.07 -2.871 1 98.94 189 LEU B C 1
ATOM 4179 O O . LEU B 1 189 ? 11.531 9.641 -2.723 1 98.94 189 LEU B O 1
ATOM 4183 N N . ILE B 1 190 ? 12.984 11.289 -2.672 1 98.88 190 ILE B N 1
ATOM 4184 C CA . ILE B 1 190 ? 12.008 12.328 -2.363 1 98.88 190 ILE B CA 1
ATOM 4185 C C . ILE B 1 190 ? 11.883 13.289 -3.541 1 98.88 190 ILE B C 1
ATOM 4187 O O . ILE B 1 190 ? 12.789 14.094 -3.787 1 98.88 190 ILE B O 1
ATOM 4191 N N . ASP B 1 191 ? 10.773 13.172 -4.254 1 98.12 191 ASP B N 1
ATOM 4192 C CA . ASP B 1 191 ? 10.469 14.102 -5.336 1 98.12 191 ASP B CA 1
ATOM 4193 C C . ASP B 1 191 ? 9.945 15.43 -4.797 1 98.12 191 ASP B C 1
ATOM 4195 O O . ASP B 1 191 ? 8.914 15.469 -4.129 1 98.12 191 ASP B O 1
ATOM 4199 N N . GLY B 1 192 ? 10.656 16.531 -5.074 1 97.38 192 GLY B N 1
ATOM 4200 C CA . GLY B 1 192 ? 10.375 17.812 -4.441 1 97.38 192 GLY B CA 1
ATOM 4201 C C . GLY B 1 192 ? 11.023 17.969 -3.082 1 97.38 192 GLY B C 1
ATOM 4202 O O . GLY B 1 192 ? 10.406 18.484 -2.146 1 97.38 192 GLY B O 1
ATOM 4203 N N . ILE B 1 193 ? 12.25 17.609 -2.936 1 98.44 193 ILE B N 1
ATOM 4204 C CA . ILE B 1 193 ? 12.906 17.484 -1.639 1 98.44 193 ILE B CA 1
ATOM 4205 C C . ILE B 1 193 ? 13.156 18.859 -1.049 1 98.44 193 ILE B C 1
ATOM 4207 O O . ILE B 1 193 ? 13.258 19.016 0.17 1 98.44 193 ILE B O 1
ATOM 4211 N N . SER B 1 194 ? 13.234 19.875 -1.881 1 97.44 194 SER B N 1
ATOM 4212 C CA . SER B 1 194 ? 13.633 21.188 -1.398 1 97.44 194 SER B CA 1
ATOM 4213 C C . SER B 1 194 ? 12.422 22 -0.954 1 97.44 194 SER B C 1
ATOM 4215 O O . SER B 1 194 ? 12.562 23.109 -0.425 1 97.44 194 SER B O 1
ATOM 4217 N N . GLY B 1 195 ? 11.227 21.422 -1.176 1 95.19 195 GLY B N 1
ATOM 4218 C CA . GLY B 1 195 ? 10.016 22.125 -0.756 1 95.19 195 GLY B CA 1
ATOM 4219 C C . GLY B 1 195 ? 9.695 21.938 0.714 1 95.19 195 GLY B C 1
ATOM 4220 O O . GLY B 1 195 ? 10.445 21.266 1.435 1 95.19 195 GLY B O 1
ATOM 4221 N N . THR B 1 196 ? 8.594 22.547 1.108 1 93.62 196 THR B N 1
ATOM 4222 C CA . THR B 1 196 ? 8.195 22.531 2.512 1 93.62 196 THR B CA 1
ATOM 4223 C C . THR B 1 196 ? 7.965 21.094 2.986 1 93.62 196 THR B C 1
ATOM 4225 O O . THR B 1 196 ? 8.5 20.688 4.02 1 93.62 196 THR B O 1
ATOM 4228 N N . LEU B 1 197 ? 7.215 20.344 2.256 1 95.94 197 LEU B N 1
ATOM 4229 C CA . LEU B 1 197 ? 6.957 18.953 2.611 1 95.94 197 LEU B CA 1
ATOM 4230 C C . LEU B 1 197 ? 8.203 18.094 2.41 1 95.94 197 LEU B C 1
ATOM 4232 O O . LEU B 1 197 ? 8.547 17.281 3.266 1 95.94 197 LEU B O 1
ATOM 4236 N N . GLY B 1 198 ? 8.891 18.344 1.342 1 97.94 198 GLY B N 1
ATOM 4237 C CA . GLY B 1 198 ? 10.047 17.547 0.981 1 97.94 198 GLY B CA 1
ATOM 4238 C C . GLY B 1 198 ? 11.18 17.641 1.989 1 97.94 198 GLY B C 1
ATOM 4239 O O . GLY B 1 198 ? 11.75 16.625 2.389 1 97.94 198 GLY B O 1
ATOM 4240 N N . LEU B 1 199 ? 11.492 18.828 2.395 1 98.19 199 LEU B N 1
ATOM 4241 C CA . LEU B 1 199 ? 12.586 19.016 3.342 1 98.19 199 LEU B CA 1
ATOM 4242 C C . LEU B 1 199 ? 12.281 18.328 4.672 1 98.19 199 LEU B C 1
ATOM 4244 O O . LEU B 1 199 ? 13.141 17.656 5.238 1 98.19 199 LEU B O 1
ATOM 4248 N N . GLY B 1 200 ? 11.055 18.516 5.098 1 97.81 200 GLY B N 1
ATOM 4249 C CA . GLY B 1 200 ? 10.656 17.828 6.312 1 97.81 200 GLY B CA 1
ATOM 4250 C C . GLY B 1 200 ? 10.758 16.312 6.191 1 97.81 200 GLY B C 1
ATOM 4251 O O . GLY B 1 200 ? 11.18 15.641 7.129 1 97.81 200 GLY B O 1
ATOM 4252 N N . THR B 1 201 ? 10.383 15.773 5.059 1 98.75 201 THR B N 1
ATOM 4253 C CA . THR B 1 201 ? 10.484 14.344 4.793 1 98.75 201 THR B CA 1
ATOM 4254 C C . THR B 1 201 ? 11.945 13.891 4.824 1 98.75 201 THR B C 1
ATOM 4256 O O . THR B 1 201 ? 12.258 12.844 5.387 1 98.75 201 THR B O 1
ATOM 4259 N N . CYS B 1 202 ? 12.789 14.727 4.293 1 98.81 202 CYS B N 1
ATOM 4260 C CA . CYS B 1 202 ? 14.219 14.43 4.273 1 98.81 202 CYS B CA 1
ATOM 4261 C C . CYS B 1 202 ? 14.773 14.328 5.691 1 98.81 202 CYS B C 1
ATOM 4263 O O . CYS B 1 202 ? 15.477 13.375 6.02 1 98.81 202 CYS B O 1
ATOM 4265 N N . LEU B 1 203 ? 14.438 15.273 6.508 1 98.75 203 LEU B N 1
ATOM 4266 C CA . LEU B 1 203 ? 14.898 15.266 7.895 1 98.75 203 LEU B CA 1
ATOM 4267 C C . LEU B 1 203 ? 14.398 14.023 8.625 1 98.75 203 LEU B C 1
ATOM 4269 O O . LEU B 1 203 ? 15.141 13.391 9.375 1 98.75 203 LEU B O 1
ATOM 4273 N N . SER B 1 204 ? 13.148 13.688 8.383 1 98.81 204 SER B N 1
ATOM 4274 C CA . SER B 1 204 ? 12.57 12.492 9 1 98.81 204 SER B CA 1
ATOM 4275 C C . SER B 1 204 ? 13.266 11.227 8.5 1 98.81 204 SER B C 1
ATOM 4277 O O . SER B 1 204 ? 13.5 10.297 9.273 1 98.81 204 SER B O 1
ATOM 4279 N N . ALA B 1 205 ? 13.562 11.172 7.199 1 98.81 205 ALA B N 1
ATOM 4280 C CA . ALA B 1 205 ? 14.258 10.016 6.648 1 98.81 205 ALA B CA 1
ATOM 4281 C C . ALA B 1 205 ? 15.617 9.82 7.312 1 98.81 205 ALA B C 1
ATOM 4283 O O . ALA B 1 205 ? 15.992 8.703 7.664 1 98.81 205 ALA B O 1
ATOM 4284 N N . LEU B 1 206 ? 16.359 10.922 7.492 1 98.62 206 LEU B N 1
ATOM 4285 C CA . LEU B 1 206 ? 17.641 10.867 8.211 1 98.62 206 LEU B CA 1
ATOM 4286 C C . LEU B 1 206 ? 17.438 10.336 9.625 1 98.62 206 LEU B C 1
ATOM 4288 O O . LEU B 1 206 ? 18.172 9.438 10.055 1 98.62 206 LEU B O 1
ATOM 4292 N N . ALA B 1 207 ? 16.469 10.828 10.25 1 98.44 207 ALA B N 1
ATOM 4293 C CA . ALA B 1 207 ? 16.203 10.469 11.648 1 98.44 207 ALA B CA 1
ATOM 4294 C C . ALA B 1 207 ? 15.836 9 11.773 1 98.44 207 ALA B C 1
ATOM 4296 O O . ALA B 1 207 ? 16.172 8.344 12.766 1 98.44 207 ALA B O 1
ATOM 4297 N N . LEU B 1 208 ? 15.18 8.461 10.75 1 98.31 208 LEU B N 1
ATOM 4298 C CA . LEU B 1 208 ? 14.711 7.082 10.789 1 98.31 208 LEU B CA 1
ATOM 4299 C C . LEU B 1 208 ? 15.805 6.117 10.359 1 98.31 208 LEU B C 1
ATOM 4301 O O . LEU B 1 208 ? 15.625 4.898 10.406 1 98.31 208 LEU B O 1
ATOM 4305 N N . GLY B 1 209 ? 16.922 6.656 9.875 1 97.62 209 GLY B N 1
ATOM 4306 C CA . GLY B 1 209 ? 18.078 5.801 9.633 1 97.62 209 GLY B CA 1
ATOM 4307 C C . GLY B 1 209 ? 18.25 5.449 8.164 1 97.62 209 GLY B C 1
ATOM 4308 O O . GLY B 1 209 ? 19 4.527 7.828 1 97.62 209 GLY B O 1
ATOM 4309 N N . ALA B 1 210 ? 17.562 6.141 7.273 1 97.88 210 ALA B N 1
ATOM 4310 C CA . ALA B 1 210 ? 17.797 5.895 5.852 1 97.88 210 ALA B CA 1
ATOM 4311 C C . ALA B 1 210 ? 19.266 6.008 5.504 1 97.88 210 ALA B C 1
ATOM 4313 O O . ALA B 1 210 ? 19.938 6.965 5.91 1 97.88 210 ALA B O 1
ATOM 4314 N N . SER B 1 211 ? 19.781 5.051 4.762 1 97.25 211 SER B N 1
ATOM 4315 C CA . SER B 1 211 ? 21.203 5.012 4.438 1 97.25 211 SER B CA 1
ATOM 4316 C C . SER B 1 211 ? 21.531 5.957 3.287 1 97.25 211 SER B C 1
ATOM 4318 O O . SER B 1 211 ? 22.641 6.492 3.213 1 97.25 211 SER B O 1
ATOM 4320 N N . ARG B 1 212 ? 20.625 6.09 2.367 1 98.12 212 ARG B N 1
ATOM 4321 C CA . ARG B 1 212 ? 20.766 6.992 1.229 1 98.12 212 ARG B CA 1
ATOM 4322 C C . ARG B 1 212 ? 19.453 7.703 0.919 1 98.12 212 ARG B C 1
ATOM 4324 O O . ARG B 1 212 ? 18.391 7.094 0.966 1 98.12 212 ARG B O 1
ATOM 4331 N N . ILE B 1 213 ? 19.562 8.953 0.635 1 98.94 213 ILE B N 1
ATOM 4332 C CA . ILE B 1 213 ? 18.422 9.789 0.279 1 98.94 213 ILE B CA 1
ATOM 4333 C C . ILE B 1 213 ? 18.703 10.508 -1.044 1 98.94 213 ILE B C 1
ATOM 4335 O O . ILE B 1 213 ? 19.734 11.141 -1.207 1 98.94 213 ILE B O 1
ATOM 4339 N N . PHE B 1 214 ? 17.812 10.312 -1.968 1 98.88 214 PHE B N 1
ATOM 4340 C CA . PHE B 1 214 ? 17.844 10.992 -3.26 1 98.88 214 PHE B CA 1
ATOM 4341 C C . PHE B 1 214 ? 16.781 12.07 -3.338 1 98.88 214 PHE B C 1
ATOM 4343 O O . PHE B 1 214 ? 15.68 11.898 -2.809 1 98.88 214 PHE B O 1
ATOM 4350 N N . GLY B 1 215 ? 17.062 13.195 -3.936 1 98.69 215 GLY B N 1
ATOM 4351 C CA . GLY B 1 215 ? 16.109 14.289 -4.035 1 98.69 215 GLY B CA 1
ATOM 4352 C C . GLY B 1 215 ? 16.109 14.953 -5.398 1 98.69 215 GLY B C 1
ATOM 4353 O O . GLY B 1 215 ? 17.156 15.133 -6.012 1 98.69 215 GLY B O 1
ATOM 4354 N N . THR B 1 216 ? 14.914 15.25 -5.859 1 98.06 216 THR B N 1
ATOM 4355 C CA . THR B 1 216 ? 14.758 16.047 -7.074 1 98.06 216 THR B CA 1
ATOM 4356 C C . THR B 1 216 ? 14.086 17.375 -6.766 1 98.06 216 THR B C 1
ATOM 4358 O O . THR B 1 216 ? 13.5 17.547 -5.695 1 98.06 216 THR B O 1
ATOM 4361 N N . GLY B 1 217 ? 14.195 18.344 -7.625 1 96.56 217 GLY B N 1
ATOM 4362 C CA . GLY B 1 217 ? 13.617 19.688 -7.582 1 96.56 217 GLY B CA 1
ATOM 4363 C C . GLY B 1 217 ? 14.062 20.562 -8.734 1 96.56 217 GLY B C 1
ATOM 4364 O O . GLY B 1 217 ? 14.891 20.156 -9.555 1 96.56 217 GLY B O 1
ATOM 4365 N N . ARG B 1 218 ? 13.531 21.688 -8.805 1 94.25 218 ARG B N 1
ATOM 4366 C CA . ARG B 1 218 ? 13.797 22.562 -9.938 1 94.25 218 ARG B CA 1
ATOM 4367 C C . ARG B 1 218 ? 14.977 23.5 -9.656 1 94.25 218 ARG B C 1
ATOM 4369 O O . ARG B 1 218 ? 15.727 23.844 -10.57 1 94.25 218 ARG B O 1
ATOM 4376 N N . ASN B 1 219 ? 15.156 23.953 -8.391 1 95.69 219 ASN B N 1
ATOM 4377 C CA . ASN B 1 219 ? 16.156 24.938 -8.016 1 95.69 219 ASN B CA 1
ATOM 4378 C C . ASN B 1 219 ? 17.453 24.281 -7.555 1 95.69 219 ASN B C 1
ATOM 4380 O O . ASN B 1 219 ? 17.531 23.766 -6.438 1 95.69 219 ASN B O 1
ATOM 4384 N N . ALA B 1 220 ? 18.469 24.391 -8.375 1 97 220 ALA B N 1
ATOM 4385 C CA . ALA B 1 220 ? 19.734 23.703 -8.117 1 97 220 ALA B CA 1
ATOM 4386 C C . ALA B 1 220 ? 20.406 24.219 -6.848 1 97 220 ALA B C 1
ATOM 4388 O O . ALA B 1 220 ? 20.984 23.453 -6.082 1 97 220 ALA B O 1
ATOM 4389 N N . ASP B 1 221 ? 20.297 25.484 -6.645 1 96.94 221 ASP B N 1
ATOM 4390 C CA . ASP B 1 221 ? 20.938 26.078 -5.461 1 96.94 221 ASP B CA 1
ATOM 4391 C C . ASP B 1 221 ? 20.266 25.578 -4.18 1 96.94 221 ASP B C 1
ATOM 4393 O O . ASP B 1 221 ? 20.953 25.234 -3.213 1 96.94 221 ASP B O 1
ATOM 4397 N N . LEU B 1 222 ? 18.984 25.5 -4.191 1 96.69 222 LEU B N 1
ATOM 4398 C CA . LEU B 1 222 ? 18.25 24.984 -3.039 1 96.69 222 LEU B CA 1
ATOM 4399 C C . LEU B 1 222 ? 18.578 23.516 -2.799 1 96.69 222 LEU B C 1
ATOM 4401 O O . LEU B 1 222 ? 18.672 23.078 -1.651 1 96.69 222 LEU B O 1
ATOM 4405 N N . LEU B 1 223 ? 18.703 22.812 -3.855 1 98.5 223 LEU B N 1
ATOM 4406 C CA . LEU B 1 223 ? 19.047 21.406 -3.742 1 98.5 223 LEU B CA 1
ATOM 4407 C C . LEU B 1 223 ? 20.422 21.219 -3.092 1 98.5 223 LEU B C 1
ATOM 4409 O O . LEU B 1 223 ? 20.609 20.312 -2.277 1 98.5 223 LEU B O 1
ATOM 4413 N N . GLU B 1 224 ? 21.297 22.078 -3.441 1 98.38 224 GLU B N 1
ATOM 4414 C CA . GLU B 1 224 ? 22.625 22.016 -2.826 1 98.38 224 GLU B CA 1
ATOM 4415 C C . GLU B 1 224 ? 22.547 22.312 -1.332 1 98.38 224 GLU B C 1
ATOM 4417 O O . GLU B 1 224 ? 23.281 21.719 -0.539 1 98.38 224 GLU B O 1
ATOM 4422 N N . ASP B 1 225 ? 21.719 23.219 -0.99 1 98.5 225 ASP B N 1
ATOM 4423 C CA . ASP B 1 225 ? 21.5 23.484 0.43 1 98.5 225 ASP B CA 1
ATOM 4424 C C . ASP B 1 225 ? 20.984 22.25 1.148 1 98.5 225 ASP B C 1
ATOM 4426 O O . ASP B 1 225 ? 21.422 21.938 2.266 1 98.5 225 ASP B O 1
ATOM 4430 N N . VAL B 1 226 ? 20.078 21.516 0.522 1 98.75 226 VAL B N 1
ATOM 4431 C CA . VAL B 1 226 ? 19.547 20.281 1.108 1 98.75 226 VAL B CA 1
ATOM 4432 C C . VAL B 1 226 ? 20.656 19.25 1.23 1 98.75 226 VAL B C 1
ATOM 4434 O O . VAL B 1 226 ? 20.797 18.609 2.279 1 98.75 226 VAL B O 1
ATOM 4437 N N . ARG B 1 227 ? 21.438 19.047 0.159 1 98.75 227 ARG B N 1
ATOM 4438 C CA . ARG B 1 227 ? 22.531 18.094 0.172 1 98.75 227 ARG B CA 1
ATOM 4439 C C . ARG B 1 227 ? 23.5 18.375 1.317 1 98.75 227 ARG B C 1
ATOM 4441 O O . ARG B 1 227 ? 24.031 17.453 1.939 1 98.75 227 ARG B O 1
ATOM 4448 N N . SER B 1 228 ? 23.703 19.625 1.636 1 98.56 228 SER B N 1
ATOM 4449 C CA . SER B 1 228 ? 24.688 20.047 2.625 1 98.56 228 SER B CA 1
ATOM 4450 C C . SER B 1 228 ? 24.281 19.609 4.027 1 98.56 228 SER B C 1
ATOM 4452 O O . SER B 1 228 ? 25.109 19.594 4.938 1 98.56 228 SER B O 1
ATOM 4454 N N . ILE B 1 229 ? 23.047 19.312 4.215 1 98.44 229 ILE B N 1
ATOM 4455 C CA . ILE B 1 229 ? 22.594 18.844 5.523 1 98.44 229 ILE B CA 1
ATOM 4456 C C . ILE B 1 229 ? 23.312 17.547 5.895 1 98.44 229 ILE B C 1
ATOM 4458 O O . ILE B 1 229 ? 23.719 17.375 7.043 1 98.44 229 ILE B O 1
ATOM 4462 N N . ALA B 1 230 ? 23.438 16.656 4.957 1 98.38 230 ALA B N 1
ATOM 4463 C CA . ALA B 1 230 ? 24.156 15.383 5.109 1 98.38 230 ALA B CA 1
ATOM 4464 C C . ALA B 1 230 ? 24.766 14.938 3.787 1 98.38 230 ALA B C 1
ATOM 4466 O O . ALA B 1 230 ? 24.281 13.984 3.164 1 98.38 230 ALA B O 1
ATOM 4467 N N . PRO B 1 231 ? 25.859 15.477 3.371 1 98.12 231 PRO B N 1
ATOM 4468 C CA . PRO B 1 231 ? 26.406 15.312 2.023 1 98.12 231 PRO B CA 1
ATOM 4469 C C . PRO B 1 231 ? 26.797 13.859 1.716 1 98.12 231 PRO B C 1
ATOM 4471 O O . PRO B 1 231 ? 26.828 13.461 0.549 1 98.12 231 PRO B O 1
ATOM 4474 N N . ASP B 1 232 ? 27.031 13.039 2.729 1 97.19 232 ASP B N 1
ATOM 4475 C CA . ASP B 1 232 ? 27.422 11.656 2.504 1 97.19 232 ASP B CA 1
ATOM 4476 C C . ASP B 1 232 ? 26.219 10.766 2.244 1 97.19 232 ASP B C 1
ATOM 4478 O O . ASP B 1 232 ? 26.359 9.648 1.739 1 97.19 232 ASP B O 1
ATOM 4482 N N . ARG B 1 233 ? 24.984 11.289 2.598 1 97.94 233 ARG B N 1
ATOM 4483 C CA . ARG B 1 233 ? 23.797 10.445 2.514 1 97.94 233 ARG B CA 1
ATOM 4484 C C . ARG B 1 233 ? 22.797 11.016 1.52 1 97.94 233 ARG B C 1
ATOM 4486 O O . ARG B 1 233 ? 21.953 10.281 0.996 1 97.94 233 ARG B O 1
ATOM 4493 N N . ILE B 1 234 ? 22.891 12.336 1.282 1 98.81 234 ILE B N 1
ATOM 4494 C CA . ILE B 1 234 ? 21.891 12.984 0.433 1 98.81 234 ILE B CA 1
ATOM 4495 C C . ILE B 1 234 ? 22.5 13.266 -0.942 1 98.81 234 ILE B C 1
ATOM 4497 O O . ILE B 1 234 ? 23.516 13.945 -1.052 1 98.81 234 ILE B O 1
ATOM 4501 N N . HIS B 1 235 ? 21.844 12.789 -1.943 1 98.81 235 HIS B N 1
ATOM 4502 C CA . HIS B 1 235 ? 22.172 13.047 -3.34 1 98.81 235 HIS B CA 1
ATOM 4503 C C . HIS B 1 235 ? 21.031 13.773 -4.051 1 98.81 235 HIS B C 1
ATOM 4505 O O . HIS B 1 235 ? 19.859 13.453 -3.842 1 98.81 235 HIS B O 1
ATOM 4511 N N . VAL B 1 236 ? 21.391 14.766 -4.883 1 98.75 236 VAL B N 1
ATOM 4512 C CA . VAL B 1 236 ? 20.312 15.562 -5.48 1 98.75 236 VAL B CA 1
ATOM 4513 C C . VAL B 1 236 ? 20.516 15.641 -6.992 1 98.75 236 VAL B C 1
ATOM 4515 O O . VAL B 1 236 ? 21.656 15.609 -7.477 1 98.75 236 VAL B O 1
ATOM 4518 N N . LEU B 1 237 ? 19.406 15.695 -7.703 1 98.38 237 LEU B N 1
ATOM 4519 C CA . LEU B 1 237 ? 19.375 15.852 -9.148 1 98.38 237 LEU B CA 1
ATOM 4520 C C . LEU B 1 237 ? 18.375 16.922 -9.555 1 98.38 237 LEU B C 1
ATOM 4522 O O . LEU B 1 237 ? 17.156 16.75 -9.398 1 98.38 237 LEU B O 1
ATOM 4526 N N . PRO B 1 238 ? 18.859 18.094 -10.047 1 96.94 238 PRO B N 1
ATOM 4527 C CA . PRO B 1 238 ? 17.906 19.094 -10.539 1 96.94 238 PRO B CA 1
ATOM 4528 C C . PRO B 1 238 ? 17.109 18.609 -11.734 1 96.94 238 PRO B C 1
ATOM 4530 O O . PRO B 1 238 ? 17.609 17.828 -12.555 1 96.94 238 PRO B O 1
ATOM 4533 N N . ALA B 1 239 ? 15.852 19.094 -11.75 1 89.44 239 ALA B N 1
ATOM 4534 C CA . ALA B 1 239 ? 15.023 18.766 -12.906 1 89.44 239 ALA B CA 1
ATOM 4535 C C . ALA B 1 239 ? 15.766 19.031 -14.211 1 89.44 239 ALA B C 1
ATOM 4537 O O . ALA B 1 239 ? 16.391 20.078 -14.375 1 89.44 239 ALA B O 1
ATOM 4538 N N . GLY B 1 240 ? 15.727 18.031 -15.133 1 88.44 240 GLY B N 1
ATOM 4539 C CA . GLY B 1 240 ? 16.406 18.188 -16.406 1 88.44 240 GLY B CA 1
ATOM 4540 C C . GLY B 1 240 ? 17.875 17.797 -16.344 1 88.44 240 GLY B C 1
ATOM 4541 O O . GLY B 1 240 ? 18.562 17.812 -17.375 1 88.44 240 GLY B O 1
ATOM 4542 N N . GLY B 1 241 ? 18.375 17.406 -15.18 1 91.94 241 GLY B N 1
ATOM 4543 C CA . GLY B 1 241 ? 19.781 17.109 -15 1 91.94 241 GLY B CA 1
ATOM 4544 C C . GLY B 1 241 ? 20.156 15.734 -15.523 1 91.94 241 GLY B C 1
ATOM 4545 O O . GLY B 1 241 ? 21.344 15.367 -15.523 1 91.94 241 GLY B O 1
ATOM 4546 N N . GLY B 1 242 ? 19.188 14.938 -16.016 1 93.69 242 GLY B N 1
ATOM 4547 C CA . GLY B 1 242 ? 19.453 13.602 -16.516 1 93.69 242 GLY B CA 1
ATOM 4548 C C . GLY B 1 242 ? 18.266 12.656 -16.359 1 93.69 242 GLY B C 1
ATOM 4549 O O . GLY B 1 242 ? 17.203 13.07 -15.883 1 93.69 242 GLY B O 1
ATOM 4550 N N . ASP B 1 243 ? 18.547 11.406 -16.797 1 96.75 243 ASP B N 1
ATOM 4551 C CA . ASP B 1 243 ? 17.562 10.352 -16.609 1 96.75 243 ASP B CA 1
ATOM 4552 C C . ASP B 1 243 ? 17.516 9.883 -15.164 1 96.75 243 ASP B C 1
ATOM 4554 O O . ASP B 1 243 ? 18.5 9.336 -14.656 1 96.75 243 ASP B O 1
ATOM 4558 N N . LEU B 1 244 ? 16.422 10.109 -14.516 1 97.94 244 LEU B N 1
ATOM 4559 C CA . LEU B 1 244 ? 16.312 9.906 -13.078 1 97.94 244 LEU B CA 1
ATOM 4560 C C . LEU B 1 244 ? 16.578 8.453 -12.711 1 97.94 244 LEU B C 1
ATOM 4562 O O . LEU B 1 244 ? 17.312 8.172 -11.758 1 97.94 244 LEU B O 1
ATOM 4566 N N . ARG B 1 245 ? 16 7.516 -13.422 1 97.88 245 ARG B N 1
ATOM 4567 C CA . ARG B 1 245 ? 16.172 6.094 -13.133 1 97.88 245 ARG B CA 1
ATOM 4568 C C . ARG B 1 245 ? 17.641 5.691 -13.195 1 97.88 245 ARG B C 1
ATOM 4570 O O . ARG B 1 245 ? 18.156 5.066 -12.266 1 97.88 245 ARG B O 1
ATOM 4577 N N . SER B 1 246 ? 18.281 6 -14.281 1 98 246 SER B N 1
ATOM 4578 C CA . SER B 1 246 ? 19.703 5.668 -14.461 1 98 246 SER B CA 1
ATOM 4579 C C . SER B 1 246 ? 20.562 6.336 -13.398 1 98 246 SER B C 1
ATOM 4581 O O . SER B 1 246 ? 21.469 5.715 -12.852 1 98 246 SER B O 1
ATOM 4583 N N . TRP B 1 247 ? 20.266 7.602 -13.117 1 98.38 247 TRP B N 1
ATOM 4584 C CA . TRP B 1 247 ? 21.031 8.359 -12.133 1 98.38 247 TRP B CA 1
ATOM 4585 C C . TRP B 1 247 ? 20.938 7.715 -10.758 1 98.38 247 TRP B C 1
ATOM 4587 O O . TRP B 1 247 ? 21.938 7.555 -10.062 1 98.38 247 TRP B O 1
ATOM 4597 N N . VAL B 1 248 ? 19.719 7.305 -10.344 1 98.5 248 VAL B N 1
ATOM 4598 C CA . VAL B 1 248 ? 19.516 6.672 -9.047 1 98.5 248 VAL B CA 1
ATOM 4599 C C . VAL B 1 248 ? 20.297 5.363 -8.977 1 98.5 248 VAL B C 1
ATOM 4601 O O . VAL B 1 248 ? 21 5.105 -8 1 98.5 248 VAL B O 1
ATOM 4604 N N . ARG B 1 249 ? 20.219 4.535 -9.992 1 97.62 249 ARG B N 1
ATOM 4605 C CA . ARG B 1 249 ? 20.906 3.246 -10 1 97.62 249 ARG B CA 1
ATOM 4606 C C . ARG B 1 249 ? 22.422 3.432 -9.922 1 97.62 249 ARG B C 1
ATOM 4608 O O . ARG B 1 249 ? 23.109 2.689 -9.219 1 97.62 249 ARG B O 1
ATOM 4615 N N . GLU B 1 250 ? 22.891 4.406 -10.664 1 97.62 250 GLU B N 1
ATOM 4616 C CA . GLU B 1 250 ? 24.312 4.707 -10.648 1 97.62 250 GLU B CA 1
ATOM 4617 C C . GLU B 1 250 ? 24.797 5.066 -9.242 1 97.62 250 GLU B C 1
ATOM 4619 O O . GLU B 1 250 ? 25.906 4.715 -8.852 1 97.62 250 GLU B O 1
ATOM 4624 N N . HIS B 1 251 ? 23.969 5.703 -8.469 1 97.69 251 HIS B N 1
ATOM 4625 C CA . HIS B 1 251 ? 24.375 6.203 -7.16 1 97.69 251 HIS B CA 1
ATOM 4626 C C . HIS B 1 251 ? 23.859 5.293 -6.043 1 97.69 251 HIS B C 1
ATOM 4628 O O . HIS B 1 251 ? 24.031 5.602 -4.859 1 97.69 251 HIS B O 1
ATOM 4634 N N . ASN B 1 252 ? 23.219 4.215 -6.359 1 97.75 252 ASN B N 1
ATOM 4635 C CA . ASN B 1 252 ? 22.672 3.279 -5.387 1 97.75 252 ASN B CA 1
ATOM 4636 C C . ASN B 1 252 ? 23.141 1.853 -5.648 1 97.75 252 ASN B C 1
ATOM 4638 O O . ASN B 1 252 ? 22.344 0.909 -5.562 1 97.75 252 ASN B O 1
ATOM 4642 N N . ASN B 1 253 ? 24.375 1.717 -6.066 1 95.06 253 ASN B N 1
ATOM 4643 C CA . ASN B 1 253 ? 25.016 0.425 -6.262 1 95.06 253 ASN B CA 1
ATOM 4644 C C . ASN B 1 253 ? 24.297 -0.417 -7.305 1 95.06 253 ASN B C 1
ATOM 4646 O O . ASN B 1 253 ? 24.172 -1.633 -7.152 1 95.06 253 ASN B O 1
ATOM 4650 N N . GLY B 1 254 ? 23.688 0.256 -8.258 1 95.06 254 GLY B N 1
ATOM 4651 C CA . GLY B 1 254 ? 23.016 -0.422 -9.352 1 95.06 254 GLY B CA 1
ATOM 4652 C C . GLY B 1 254 ? 21.594 -0.82 -9.031 1 95.06 254 GLY B C 1
ATOM 4653 O O . GLY B 1 254 ? 20.906 -1.401 -9.867 1 95.06 254 GLY B O 1
ATOM 4654 N N . GLU B 1 255 ? 21.125 -0.508 -7.844 1 95.69 255 GLU B N 1
ATOM 4655 C CA . GLU B 1 255 ? 19.812 -0.939 -7.379 1 95.69 255 GLU B CA 1
ATOM 4656 C C . GLU B 1 255 ? 18.812 0.21 -7.418 1 95.69 255 GLU B C 1
ATOM 4658 O O . GLU B 1 255 ? 19.188 1.38 -7.383 1 95.69 255 GLU B O 1
ATOM 4663 N N . GLY B 1 256 ? 17.531 -0.13 -7.543 1 97.75 256 GLY B N 1
ATOM 4664 C CA . GLY B 1 256 ? 16.484 0.849 -7.301 1 97.75 256 GLY B CA 1
ATOM 4665 C C . GLY B 1 256 ? 16.312 1.192 -5.836 1 97.75 256 GLY B C 1
ATOM 4666 O O . GLY B 1 256 ? 16.938 0.561 -4.969 1 97.75 256 GLY B O 1
ATOM 4667 N N . VAL B 1 257 ? 15.484 2.178 -5.609 1 98.75 257 VAL B N 1
ATOM 4668 C CA . VAL B 1 257 ? 15.258 2.592 -4.227 1 98.75 257 VAL B CA 1
ATOM 4669 C C . VAL B 1 257 ? 14.117 1.782 -3.623 1 98.75 257 VAL B C 1
ATOM 4671 O O . VAL B 1 257 ? 13.289 1.227 -4.352 1 98.75 257 VAL B O 1
ATOM 4674 N N . ASP B 1 258 ? 14.055 1.76 -2.271 1 98.62 258 ASP B N 1
ATOM 4675 C CA . ASP B 1 258 ? 12.992 1.081 -1.535 1 98.62 258 ASP B CA 1
ATOM 4676 C C . ASP B 1 258 ? 11.703 1.9 -1.551 1 98.62 258 ASP B C 1
ATOM 4678 O O . ASP B 1 258 ? 10.609 1.342 -1.62 1 98.62 258 ASP B O 1
ATOM 4682 N N . ILE B 1 259 ? 11.914 3.248 -1.482 1 98.94 259 ILE B N 1
ATOM 4683 C CA . ILE B 1 259 ? 10.773 4.125 -1.209 1 98.94 259 ILE B CA 1
ATOM 4684 C C . ILE B 1 259 ? 10.859 5.367 -2.094 1 98.94 259 ILE B C 1
ATOM 4686 O O . ILE B 1 259 ? 11.938 5.941 -2.273 1 98.94 259 ILE B O 1
ATOM 4690 N N . VAL B 1 260 ? 9.75 5.727 -2.641 1 98.88 260 VAL B N 1
ATOM 4691 C CA . VAL B 1 260 ? 9.555 7.027 -3.271 1 98.88 260 VAL B CA 1
ATOM 4692 C C . VAL B 1 260 ? 8.508 7.828 -2.502 1 98.88 260 VAL B C 1
ATOM 4694 O O . VAL B 1 260 ? 7.43 7.316 -2.199 1 98.88 260 VAL B O 1
ATOM 4697 N N . ILE B 1 261 ? 8.852 9.039 -2.115 1 98.88 261 ILE B N 1
ATOM 4698 C CA . ILE B 1 261 ? 7.887 9.984 -1.568 1 98.88 261 ILE B CA 1
ATOM 4699 C C . ILE B 1 261 ? 7.625 11.094 -2.578 1 98.88 261 ILE B C 1
ATOM 4701 O O . ILE B 1 261 ? 8.555 11.797 -2.986 1 98.88 261 ILE B O 1
ATOM 4705 N N . ASP B 1 262 ? 6.414 11.195 -2.99 1 98.25 262 ASP B N 1
ATOM 4706 C CA . ASP B 1 262 ? 6.016 12.297 -3.859 1 98.25 262 ASP B CA 1
ATOM 4707 C C . ASP B 1 262 ? 5.523 13.484 -3.043 1 98.25 262 ASP B C 1
ATOM 4709 O O . ASP B 1 262 ? 4.418 13.453 -2.498 1 98.25 262 ASP B O 1
ATOM 4713 N N . SER B 1 263 ? 6.301 14.516 -3.031 1 97 263 SER B N 1
ATOM 4714 C CA . SER B 1 263 ? 5.957 15.711 -2.26 1 97 263 SER B CA 1
ATOM 4715 C C . SER B 1 263 ? 5.66 16.891 -3.174 1 97 263 SER B C 1
ATOM 4717 O O . SER B 1 263 ? 5.789 18.047 -2.764 1 97 263 SER B O 1
ATOM 4719 N N . LEU B 1 264 ? 5.312 16.578 -4.398 1 93.44 264 LEU B N 1
ATOM 4720 C CA . LEU B 1 264 ? 5.012 17.641 -5.348 1 93.44 264 LEU B CA 1
ATOM 4721 C C . LEU B 1 264 ? 3.566 18.109 -5.203 1 93.44 264 LEU B C 1
ATOM 4723 O O . LEU B 1 264 ? 2.666 17.297 -4.984 1 93.44 264 LEU B O 1
ATOM 4727 N N . GLY B 1 265 ? 3.414 19.391 -5.273 1 90 265 GLY B N 1
ATOM 4728 C CA . GLY B 1 265 ? 2.105 19.984 -5.066 1 90 265 GLY B CA 1
ATOM 4729 C C . GLY B 1 265 ? 1.275 20.062 -6.332 1 90 265 GLY B C 1
ATOM 4730 O O . GLY B 1 265 ? 1.593 19.406 -7.328 1 90 265 GLY B O 1
ATOM 4731 N N . PRO B 1 266 ? 0.189 20.875 -6.188 1 85.12 266 PRO B N 1
ATOM 4732 C CA . PRO B 1 266 ? -0.675 21.078 -7.352 1 85.12 266 PRO B CA 1
ATOM 4733 C C . PRO B 1 266 ? 0.068 21.688 -8.539 1 85.12 266 PRO B C 1
ATOM 4735 O O . PRO B 1 266 ? 0.928 22.547 -8.359 1 85.12 266 PRO B O 1
ATOM 4738 N N . GLY B 1 267 ? -0.134 21.234 -9.695 1 86.25 267 GLY B N 1
ATOM 4739 C CA . GLY B 1 267 ? 0.488 21.766 -10.906 1 86.25 267 GLY B CA 1
ATOM 4740 C C . GLY B 1 267 ? 1.65 20.922 -11.391 1 86.25 267 GLY B C 1
ATOM 4741 O O . GLY B 1 267 ? 2.117 21.094 -12.523 1 86.25 267 GLY B O 1
ATOM 4742 N N . ALA B 1 268 ? 2.148 20.062 -10.469 1 89.25 268 ALA B N 1
ATOM 4743 C CA . ALA B 1 268 ? 3.209 19.156 -10.898 1 89.25 268 ALA B CA 1
ATOM 4744 C C . ALA B 1 268 ? 2.715 18.219 -11.992 1 89.25 268 ALA B C 1
ATOM 4746 O O . ALA B 1 268 ? 1.586 17.734 -11.938 1 89.25 268 ALA B O 1
ATOM 4747 N N . PRO B 1 269 ? 3.545 17.984 -12.977 1 91.31 269 PRO B N 1
ATOM 4748 C CA . PRO B 1 269 ? 3.123 17.094 -14.062 1 91.31 269 PRO B CA 1
ATOM 4749 C C . PRO B 1 269 ? 3.084 15.625 -13.648 1 91.31 269 PRO B C 1
ATOM 4751 O O . PRO B 1 269 ? 3.896 15.188 -12.828 1 91.31 269 PRO B O 1
ATOM 4754 N N . ALA B 1 270 ? 2.205 14.898 -14.281 1 93.44 270 ALA B N 1
ATOM 4755 C CA . ALA B 1 270 ? 2.061 13.461 -14.031 1 93.44 270 ALA B CA 1
ATOM 4756 C C . ALA B 1 270 ? 3.355 12.719 -14.336 1 93.44 270 ALA B C 1
ATOM 4758 O O . ALA B 1 270 ? 3.688 11.734 -13.672 1 93.44 270 ALA B O 1
ATOM 4759 N N . GLU B 1 271 ? 4.094 13.203 -15.266 1 93.56 271 GLU B N 1
ATOM 4760 C CA . GLU B 1 271 ? 5.316 12.547 -15.734 1 93.56 271 GLU B CA 1
ATOM 4761 C C . GLU B 1 271 ? 6.355 12.469 -14.617 1 93.56 271 GLU B C 1
ATOM 4763 O O . GLU B 1 271 ? 7.137 11.516 -14.555 1 93.56 271 GLU B O 1
ATOM 4768 N N . SER B 1 272 ? 6.352 13.438 -13.797 1 93.38 272 SER B N 1
ATOM 4769 C CA . SER B 1 272 ? 7.309 13.422 -12.695 1 93.38 272 SER B CA 1
ATOM 4770 C C . SER B 1 272 ? 7.082 12.227 -11.781 1 93.38 272 SER B C 1
ATOM 4772 O O . SER B 1 272 ? 8.031 11.539 -11.406 1 93.38 272 SER B O 1
ATOM 4774 N N . PHE B 1 273 ? 5.871 11.984 -11.516 1 95.19 273 PHE B N 1
ATOM 4775 C CA . PHE B 1 273 ? 5.531 10.852 -10.664 1 95.19 273 PHE B CA 1
ATOM 4776 C C . PHE B 1 273 ? 5.828 9.531 -11.367 1 95.19 273 PHE B C 1
ATOM 4778 O O . PHE B 1 273 ? 6.371 8.609 -10.758 1 95.19 273 PHE B O 1
ATOM 4785 N N . LEU B 1 274 ? 5.465 9.469 -12.602 1 96.44 274 LEU B N 1
ATOM 4786 C CA . LEU B 1 274 ? 5.711 8.258 -13.383 1 96.44 274 LEU B CA 1
ATOM 4787 C C . LEU B 1 274 ? 7.203 7.961 -13.469 1 96.44 274 LEU B C 1
ATOM 4789 O O . LEU B 1 274 ? 7.617 6.805 -13.336 1 96.44 274 LEU B O 1
ATOM 4793 N N . ASP B 1 275 ? 7.992 8.969 -13.617 1 96.38 275 ASP B N 1
ATOM 4794 C CA . ASP B 1 275 ? 9.438 8.805 -13.633 1 96.38 275 ASP B CA 1
ATOM 4795 C C . ASP B 1 275 ? 9.953 8.305 -12.289 1 96.38 275 ASP B C 1
ATOM 4797 O O . ASP B 1 275 ? 10.805 7.418 -12.234 1 96.38 275 ASP B O 1
ATOM 4801 N N . ALA B 1 276 ? 9.445 8.891 -11.25 1 97.44 276 ALA B N 1
ATOM 4802 C CA . ALA B 1 276 ? 9.875 8.508 -9.906 1 97.44 276 ALA B CA 1
ATOM 4803 C C . ALA B 1 276 ? 9.586 7.039 -9.633 1 97.44 276 ALA B C 1
ATOM 4805 O O . ALA B 1 276 ? 10.406 6.332 -9.047 1 97.44 276 ALA B O 1
ATOM 4806 N N . ILE B 1 277 ? 8.492 6.559 -10.062 1 97.5 277 ILE B N 1
ATOM 4807 C CA . ILE B 1 277 ? 8.07 5.18 -9.836 1 97.5 277 ILE B CA 1
ATOM 4808 C C . ILE B 1 277 ? 9.062 4.227 -10.516 1 97.5 277 ILE B C 1
ATOM 4810 O O . ILE B 1 277 ? 9.344 3.146 -9.992 1 97.5 277 ILE B O 1
ATOM 4814 N N . THR B 1 278 ? 9.617 4.613 -11.648 1 97.44 278 THR B N 1
ATOM 4815 C CA . THR B 1 278 ? 10.531 3.746 -12.383 1 97.44 278 THR B CA 1
ATOM 4816 C C . THR B 1 278 ? 11.828 3.543 -11.609 1 97.44 278 THR B C 1
ATOM 4818 O O . THR B 1 278 ? 12.617 2.65 -11.938 1 97.44 278 THR B O 1
ATOM 4821 N N . THR B 1 279 ? 12.062 4.355 -10.586 1 98.56 279 THR B N 1
ATOM 4822 C CA . THR B 1 279 ? 13.305 4.258 -9.828 1 98.56 279 THR B CA 1
ATOM 4823 C C . THR B 1 279 ? 13.188 3.191 -8.742 1 98.56 279 THR B C 1
ATOM 4825 O O . THR B 1 279 ? 14.188 2.785 -8.148 1 98.56 279 THR B O 1
ATOM 4828 N N . LEU B 1 280 ? 12.031 2.715 -8.523 1 98.69 280 LEU B N 1
ATOM 4829 C CA . LEU B 1 280 ? 11.805 1.75 -7.453 1 98.69 280 LEU B CA 1
ATOM 4830 C C . LEU B 1 280 ? 12.398 0.392 -7.809 1 98.69 280 LEU B C 1
ATOM 4832 O O . LEU B 1 280 ? 12.352 -0.03 -8.961 1 98.69 280 LEU B O 1
ATOM 4836 N N . ARG B 1 281 ? 12.914 -0.273 -6.797 1 97.56 281 ARG B N 1
ATOM 4837 C CA . ARG B 1 281 ? 13.219 -1.693 -6.93 1 97.56 281 ARG B CA 1
ATOM 4838 C C . ARG B 1 281 ? 11.953 -2.537 -6.859 1 97.56 281 ARG B C 1
ATOM 4840 O O . ARG B 1 281 ? 10.898 -2.047 -6.457 1 97.56 281 ARG B O 1
ATOM 4847 N N . ARG B 1 282 ? 12.07 -3.85 -7.219 1 97.25 282 ARG B N 1
ATOM 4848 C CA . ARG B 1 282 ? 10.953 -4.762 -6.98 1 97.25 282 ARG B CA 1
ATOM 4849 C C . ARG B 1 282 ? 10.547 -4.754 -5.512 1 97.25 282 ARG B C 1
ATOM 4851 O O . ARG B 1 282 ? 11.398 -4.746 -4.625 1 97.25 282 ARG B O 1
ATOM 4858 N N . GLY B 1 283 ? 9.211 -4.66 -5.281 1 97.88 283 GLY B N 1
ATOM 4859 C CA . GLY B 1 283 ? 8.695 -4.602 -3.924 1 97.88 283 GLY B CA 1
ATOM 4860 C C . GLY B 1 283 ? 8.688 -3.199 -3.346 1 97.88 283 GLY B C 1
ATOM 4861 O O . GLY B 1 283 ? 8.25 -2.99 -2.215 1 97.88 283 GLY B O 1
ATOM 4862 N N . GLY B 1 284 ? 9.18 -2.223 -4.078 1 98.5 284 GLY B N 1
ATOM 4863 C CA . GLY B 1 284 ? 9.25 -0.854 -3.592 1 98.5 284 GLY B CA 1
ATOM 4864 C C . GLY B 1 284 ? 7.887 -0.218 -3.4 1 98.5 284 GLY B C 1
ATOM 4865 O O . GLY B 1 284 ? 6.879 -0.739 -3.883 1 98.5 284 GLY B O 1
ATOM 4866 N N . VAL B 1 285 ? 7.875 0.934 -2.695 1 98.75 285 VAL B N 1
ATOM 4867 C CA . VAL B 1 285 ? 6.633 1.606 -2.32 1 98.75 285 VAL B CA 1
ATOM 4868 C C . VAL B 1 285 ? 6.73 3.094 -2.652 1 98.75 285 VAL B C 1
ATOM 4870 O O . VAL B 1 285 ? 7.715 3.75 -2.301 1 98.75 285 VAL B O 1
ATOM 4873 N N . ALA B 1 286 ? 5.734 3.576 -3.369 1 98.75 286 ALA B N 1
ATOM 4874 C CA . ALA B 1 286 ? 5.582 5.012 -3.592 1 98.75 286 ALA B CA 1
ATOM 4875 C C . ALA B 1 286 ? 4.453 5.582 -2.738 1 98.75 286 ALA B C 1
ATOM 4877 O O . ALA B 1 286 ? 3.367 5 -2.662 1 98.75 286 ALA B O 1
ATOM 4878 N N . VAL B 1 287 ? 4.695 6.703 -2.078 1 98.75 287 VAL B N 1
ATOM 4879 C CA . VAL B 1 287 ? 3.688 7.352 -1.246 1 98.75 287 VAL B CA 1
ATOM 4880 C C . VAL B 1 287 ? 3.461 8.781 -1.73 1 98.75 287 VAL B C 1
ATOM 4882 O O . VAL B 1 287 ? 4.414 9.547 -1.909 1 98.75 287 VAL B O 1
ATOM 4885 N N . ASP B 1 288 ? 2.227 9.102 -1.951 1 97.69 288 ASP B N 1
ATOM 4886 C CA . ASP B 1 288 ? 1.873 10.461 -2.35 1 97.69 288 ASP B CA 1
ATOM 4887 C C . ASP B 1 288 ? 1.4 11.273 -1.15 1 97.69 288 ASP B C 1
ATOM 4889 O O . ASP B 1 288 ? 0.432 10.906 -0.483 1 97.69 288 ASP B O 1
ATOM 4893 N N . ILE B 1 289 ? 2.053 12.445 -0.982 1 97.19 289 ILE B N 1
ATOM 4894 C CA . ILE B 1 289 ? 1.656 13.32 0.115 1 97.19 289 ILE B CA 1
ATOM 4895 C C . ILE B 1 289 ? 1.604 14.766 -0.372 1 97.19 289 ILE B C 1
ATOM 4897 O O . ILE B 1 289 ? 1.283 15.68 0.396 1 97.19 289 ILE B O 1
ATOM 4901 N N . GLY B 1 290 ? 1.907 15.031 -1.618 1 93.12 290 GLY B N 1
ATOM 4902 C CA . GLY B 1 290 ? 2.105 16.391 -2.09 1 93.12 290 GLY B CA 1
ATOM 4903 C C . GLY B 1 290 ? 0.834 17.031 -2.611 1 93.12 290 GLY B C 1
ATOM 4904 O O . GLY B 1 290 ? 0.761 18.266 -2.746 1 93.12 290 GLY B O 1
ATOM 4905 N N . GLY B 1 291 ? -0.107 16.281 -3.002 1 87.5 291 GLY B N 1
ATOM 4906 C CA . GLY B 1 291 ? -1.371 16.828 -3.465 1 87.5 291 GLY B CA 1
ATOM 4907 C C . GLY B 1 291 ? -1.397 17.094 -4.961 1 87.5 291 GLY B C 1
ATOM 4908 O O . GLY B 1 291 ? -2.051 18.031 -5.422 1 87.5 291 GLY B O 1
ATOM 4909 N N . MET B 1 292 ? -0.658 16.359 -5.676 1 88.19 292 MET B N 1
ATOM 4910 C CA . MET B 1 292 ? -0.715 16.484 -7.129 1 88.19 292 MET B CA 1
ATOM 4911 C C . MET B 1 292 ? -2.133 16.25 -7.641 1 88.19 292 MET B C 1
ATOM 4913 O O . MET B 1 292 ? -2.828 15.352 -7.16 1 88.19 292 MET B O 1
ATOM 4917 N N . MET B 1 293 ? -2.539 17.078 -8.586 1 88.31 293 MET B N 1
ATOM 4918 C CA . MET B 1 293 ? -3.92 17 -9.055 1 88.31 293 MET B CA 1
ATOM 4919 C C . MET B 1 293 ? -4.012 16.25 -10.375 1 88.31 293 MET B C 1
ATOM 4921 O O . MET B 1 293 ? -5.105 15.945 -10.852 1 88.31 293 MET B O 1
ATOM 4925 N N . GLU B 1 294 ? -2.869 15.875 -10.914 1 89.69 294 GLU B N 1
ATOM 4926 C CA . GLU B 1 294 ? -2.861 15.086 -12.141 1 89.69 294 GLU B CA 1
ATOM 4927 C C . GLU B 1 294 ? -3.273 13.648 -11.875 1 89.69 294 GLU B C 1
ATOM 4929 O O . GLU B 1 294 ? -3.385 13.227 -10.719 1 89.69 294 GLU B O 1
ATOM 4934 N N . ARG B 1 295 ? -3.572 13.023 -12.938 1 94.75 295 ARG B N 1
ATOM 4935 C CA . ARG B 1 295 ? -3.984 11.625 -12.906 1 94.75 295 ARG B CA 1
ATOM 4936 C C . ARG B 1 295 ? -3.035 10.758 -13.719 1 94.75 295 ARG B C 1
ATOM 4938 O O . ARG B 1 295 ? -3.328 10.414 -14.867 1 94.75 295 ARG B O 1
ATOM 4945 N N . PRO B 1 296 ? -1.918 10.383 -13.078 1 95 296 PRO B N 1
ATOM 4946 C CA . PRO B 1 296 ? -0.965 9.57 -13.836 1 95 296 PRO B CA 1
ATOM 4947 C C . PRO B 1 296 ? -1.543 8.219 -14.25 1 95 296 PRO B C 1
ATOM 4949 O O . PRO B 1 296 ? -2.146 7.52 -13.43 1 95 296 PRO B O 1
ATOM 4952 N N . PRO B 1 297 ? -1.377 7.875 -15.516 1 95.56 297 PRO B N 1
ATOM 4953 C CA . PRO B 1 297 ? -1.76 6.527 -15.945 1 95.56 297 PRO B CA 1
ATOM 4954 C C . PRO B 1 297 ? -0.775 5.457 -15.477 1 95.56 297 PRO B C 1
ATOM 4956 O O . PRO B 1 297 ? 0.288 5.289 -16.078 1 95.56 297 PRO B O 1
ATOM 4959 N N . LEU B 1 298 ? -1.139 4.719 -14.484 1 94.38 298 LEU B N 1
ATOM 4960 C CA . LEU B 1 298 ? -0.226 3.736 -13.906 1 94.38 298 LEU B CA 1
ATOM 4961 C C . LEU B 1 298 ? -0.265 2.432 -14.695 1 94.38 298 LEU B C 1
ATOM 4963 O O . LEU B 1 298 ? -1.342 1.941 -15.039 1 94.38 298 LEU B O 1
ATOM 4967 N N . ASP B 1 299 ? 0.903 1.896 -15.039 1 94.19 299 ASP B N 1
ATOM 4968 C CA . ASP B 1 299 ? 1.025 0.577 -15.656 1 94.19 299 ASP B CA 1
ATOM 4969 C C . ASP B 1 299 ? 0.783 -0.529 -14.625 1 94.19 299 ASP B C 1
ATOM 4971 O O . ASP B 1 299 ? 1.729 -1.047 -14.031 1 94.19 299 ASP B O 1
ATOM 4975 N N . MET B 1 300 ? -0.492 -0.914 -14.547 1 94.25 300 MET B N 1
ATOM 4976 C CA . MET B 1 300 ? -0.886 -1.833 -13.484 1 94.25 300 MET B CA 1
ATOM 4977 C C . MET B 1 300 ? -0.21 -3.189 -13.664 1 94.25 300 MET B C 1
ATOM 4979 O O . MET B 1 300 ? 0.111 -3.859 -12.68 1 94.25 300 MET B O 1
ATOM 4983 N N . PHE B 1 301 ? 0.02 -3.615 -14.836 1 94.38 301 PHE B N 1
ATOM 4984 C CA . PHE B 1 301 ? 0.669 -4.895 -15.094 1 94.38 301 PHE B CA 1
ATOM 4985 C C . PHE B 1 301 ? 2.107 -4.883 -14.594 1 94.38 301 PHE B C 1
ATOM 4987 O O . PHE B 1 301 ? 2.541 -5.816 -13.914 1 94.38 301 PHE B O 1
ATOM 4994 N N . SER B 1 302 ? 2.795 -3.826 -14.898 1 93.88 302 SER B N 1
ATOM 4995 C CA . SER B 1 302 ? 4.176 -3.693 -14.445 1 93.88 302 SER B CA 1
ATOM 4996 C C . SER B 1 302 ? 4.25 -3.602 -12.922 1 93.88 302 SER B C 1
ATOM 4998 O O . SER B 1 302 ? 5.125 -4.207 -12.305 1 93.88 302 SER B O 1
ATOM 5000 N N . LEU B 1 303 ? 3.324 -2.838 -12.328 1 96.12 303 LEU B N 1
ATOM 5001 C CA . LEU B 1 303 ? 3.295 -2.721 -10.875 1 96.12 303 LEU B CA 1
ATOM 5002 C C . LEU B 1 303 ? 3.053 -4.082 -10.227 1 96.12 303 LEU B C 1
ATOM 5004 O O . LEU B 1 303 ? 3.721 -4.434 -9.258 1 96.12 303 LEU B O 1
ATOM 5008 N N . MET B 1 304 ? 2.186 -4.84 -10.758 1 96.69 304 MET B N 1
ATOM 5009 C CA . MET B 1 304 ? 1.887 -6.176 -10.242 1 96.69 304 MET B CA 1
ATOM 5010 C C . MET B 1 304 ? 3.107 -7.082 -10.344 1 96.69 304 MET B C 1
ATOM 5012 O O . MET B 1 304 ? 3.531 -7.676 -9.352 1 96.69 304 MET B O 1
ATOM 5016 N N . CYS B 1 305 ? 3.746 -7.125 -11.5 1 96.06 305 CYS B N 1
ATOM 5017 C CA . CYS B 1 305 ? 4.863 -8.031 -11.75 1 96.06 305 CYS B CA 1
ATOM 5018 C C . CYS B 1 305 ? 6.055 -7.688 -10.867 1 96.06 305 CYS B C 1
ATOM 5020 O O . CYS B 1 305 ? 6.848 -8.562 -10.523 1 96.06 305 CYS B O 1
ATOM 5022 N N . SER B 1 306 ? 6.129 -6.414 -10.484 1 96.5 306 SER B N 1
ATOM 5023 C CA . SER B 1 306 ? 7.254 -5.969 -9.664 1 96.5 306 SER B CA 1
ATOM 5024 C C . SER B 1 306 ? 6.844 -5.793 -8.211 1 96.5 306 SER B C 1
ATOM 5026 O O . SER B 1 306 ? 7.645 -5.344 -7.383 1 96.5 306 SER B O 1
ATOM 5028 N N . GLN B 1 307 ? 5.613 -6.094 -7.918 1 97.75 307 GLN B N 1
ATOM 5029 C CA . GLN B 1 307 ? 5.055 -5.922 -6.582 1 97.75 307 GLN B CA 1
ATOM 5030 C C . GLN B 1 307 ? 5.293 -4.508 -6.062 1 97.75 307 GLN B C 1
ATOM 5032 O O . GLN B 1 307 ? 5.715 -4.324 -4.918 1 97.75 307 GLN B O 1
ATOM 5037 N N . ILE B 1 308 ? 5.125 -3.553 -6.91 1 98.12 308 ILE B N 1
ATOM 5038 C CA . ILE B 1 308 ? 5.242 -2.152 -6.523 1 98.12 308 ILE B CA 1
ATOM 5039 C C . ILE B 1 308 ? 3.893 -1.639 -6.027 1 98.12 308 ILE B C 1
ATOM 5041 O O . ILE B 1 308 ? 2.852 -1.955 -6.605 1 98.12 308 ILE B O 1
ATOM 5045 N N . SER B 1 309 ? 3.938 -0.821 -4.945 1 98.5 309 SER B N 1
ATOM 5046 C CA . SER B 1 309 ? 2.725 -0.273 -4.348 1 98.5 309 SER B CA 1
ATOM 5047 C C . SER B 1 309 ? 2.719 1.251 -4.406 1 98.5 309 SER B C 1
ATOM 5049 O O . SER B 1 309 ? 3.775 1.884 -4.332 1 98.5 309 SER B O 1
ATOM 5051 N N . VAL B 1 310 ? 1.494 1.764 -4.527 1 98.25 310 VAL B N 1
ATOM 5052 C CA . VAL B 1 310 ? 1.244 3.201 -4.469 1 98.25 310 VAL B CA 1
ATOM 5053 C C . VAL B 1 310 ? 0.276 3.51 -3.33 1 98.25 310 VAL B C 1
ATOM 5055 O O . VAL B 1 310 ? -0.865 3.041 -3.332 1 98.25 310 VAL B O 1
ATOM 5058 N N . LEU B 1 311 ? 0.767 4.336 -2.402 1 98.38 311 LEU B N 1
ATOM 5059 C CA . LEU B 1 311 ? -0.027 4.621 -1.213 1 98.38 311 LEU B CA 1
ATOM 5060 C C . LEU B 1 311 ? -0.461 6.082 -1.189 1 98.38 311 LEU B C 1
ATOM 5062 O O . LEU B 1 311 ? 0.327 6.977 -1.516 1 98.38 311 LEU B O 1
ATOM 5066 N N . GLY B 1 312 ? -1.732 6.25 -0.823 1 97.5 312 GLY B N 1
ATOM 5067 C CA . GLY B 1 312 ? -2.131 7.555 -0.312 1 97.5 312 GLY B CA 1
ATOM 5068 C C . GLY B 1 312 ? -1.906 7.703 1.181 1 97.5 312 GLY B C 1
ATOM 5069 O O . GLY B 1 312 ? -2.166 6.773 1.949 1 97.5 312 GLY B O 1
ATOM 5070 N N . SER B 1 313 ? -1.395 8.836 1.534 1 98.06 313 SER B N 1
ATOM 5071 C CA . SER B 1 313 ? -1.156 9.117 2.947 1 98.06 313 SER B CA 1
ATOM 5072 C C . SER B 1 313 ? -1.668 10.5 3.334 1 98.06 313 SER B C 1
ATOM 5074 O O . SER B 1 313 ? -1.352 11.492 2.674 1 98.06 313 SER B O 1
ATOM 5076 N N . LEU B 1 314 ? -2.447 10.492 4.375 1 97.62 314 LEU B N 1
ATOM 5077 C CA . LEU B 1 314 ? -3.029 11.742 4.852 1 97.62 314 LEU B CA 1
ATOM 5078 C C . LEU B 1 314 ? -2.531 12.078 6.258 1 97.62 314 LEU B C 1
ATOM 5080 O O . LEU B 1 314 ? -2.775 11.32 7.199 1 97.62 314 LEU B O 1
ATOM 5084 N N . TRP B 1 315 ? -1.842 13.164 6.363 1 97.75 315 TRP B N 1
ATOM 5085 C CA . TRP B 1 315 ? -1.474 13.695 7.672 1 97.75 315 TRP B CA 1
ATOM 5086 C C . TRP B 1 315 ? -0.822 12.617 8.531 1 97.75 315 TRP B C 1
ATOM 5088 O O . TRP B 1 315 ? -0.04 11.805 8.039 1 97.75 315 TRP B O 1
ATOM 5098 N N . PHE B 1 316 ? -0.847 12.766 9.859 1 98.38 316 PHE B N 1
ATOM 5099 C CA . PHE B 1 316 ? -0.218 11.875 10.82 1 98.38 316 PHE B CA 1
ATOM 5100 C C . PHE B 1 316 ? -1.049 11.773 12.094 1 98.38 316 PHE B C 1
ATOM 5102 O O . PHE B 1 316 ? -1.979 12.562 12.297 1 98.38 316 PHE B O 1
ATOM 5109 N N . SER B 1 317 ? -0.772 10.812 12.867 1 97.94 317 SER B N 1
ATOM 5110 C CA . SER B 1 317 ? -1.457 10.625 14.148 1 97.94 317 SER B CA 1
ATOM 5111 C C . SER B 1 317 ? -0.762 11.398 15.266 1 97.94 317 SER B C 1
ATOM 5113 O O . SER B 1 317 ? 0.397 11.797 15.125 1 97.94 317 SER B O 1
ATOM 5115 N N . THR B 1 318 ? -1.49 11.609 16.344 1 97.94 318 THR B N 1
ATOM 5116 C CA . THR B 1 318 ? -0.868 12.234 17.5 1 97.94 318 THR B CA 1
ATOM 5117 C C . THR B 1 318 ? 0.226 11.336 18.078 1 97.94 318 THR B C 1
ATOM 5119 O O . THR B 1 318 ? 1.238 11.82 18.578 1 97.94 318 THR B O 1
ATOM 5122 N N . ALA B 1 319 ? 0.044 10.039 17.906 1 98.06 319 ALA B N 1
ATOM 5123 C CA . ALA B 1 319 ? 1.098 9.109 18.312 1 98.06 319 ALA B CA 1
ATOM 5124 C C . ALA B 1 319 ? 2.383 9.359 17.531 1 98.06 319 ALA B C 1
ATOM 5126 O O . ALA B 1 319 ? 3.48 9.312 18.094 1 98.06 319 ALA B O 1
ATOM 5127 N N . GLU B 1 320 ? 2.188 9.609 16.312 1 98.38 320 GLU B N 1
ATOM 5128 C CA . GLU B 1 320 ? 3.357 9.914 15.492 1 98.38 320 GLU B CA 1
ATOM 5129 C C . GLU B 1 320 ? 3.957 11.266 15.859 1 98.38 320 GLU B C 1
ATOM 5131 O O . GLU B 1 320 ? 5.176 11.445 15.797 1 98.38 320 GLU B O 1
ATOM 5136 N N . ALA B 1 321 ? 3.148 12.203 16.25 1 98.5 321 ALA B N 1
ATOM 5137 C CA . ALA B 1 321 ? 3.668 13.461 16.766 1 98.5 321 ALA B CA 1
ATOM 5138 C C . ALA B 1 321 ? 4.52 13.234 18.016 1 98.5 321 ALA B C 1
ATOM 5140 O O . ALA B 1 321 ? 5.559 13.867 18.188 1 98.5 321 ALA B O 1
ATOM 5141 N N . GLN B 1 322 ? 4.066 12.344 18.828 1 98.44 322 GLN B N 1
ATOM 5142 C CA . GLN B 1 322 ? 4.84 11.992 20.016 1 98.44 322 GLN B CA 1
ATOM 5143 C C . GLN B 1 322 ? 6.203 11.422 19.641 1 98.44 322 GLN B C 1
ATOM 5145 O O . GLN B 1 322 ? 7.223 11.797 20.219 1 98.44 322 GLN B O 1
ATOM 5150 N N . ASP B 1 323 ? 6.164 10.516 18.672 1 98.44 323 ASP B N 1
ATOM 5151 C CA . ASP B 1 323 ? 7.426 9.961 18.188 1 98.44 323 ASP B CA 1
ATOM 5152 C C . ASP B 1 323 ? 8.367 11.07 17.719 1 98.44 323 ASP B C 1
ATOM 5154 O O . ASP B 1 323 ? 9.562 11.055 18.047 1 98.44 323 ASP B O 1
ATOM 5158 N N . MET B 1 324 ? 7.844 12.031 16.984 1 98.56 324 MET B N 1
ATOM 5159 C CA . MET B 1 324 ? 8.664 13.117 16.469 1 98.56 324 MET B CA 1
ATOM 5160 C C . MET B 1 324 ? 9.211 13.984 17.594 1 98.56 324 MET B C 1
ATOM 5162 O O . MET B 1 324 ? 10.367 14.391 17.562 1 98.56 324 MET B O 1
ATOM 5166 N N . ALA B 1 325 ? 8.375 14.242 18.562 1 98.56 325 ALA B N 1
ATOM 5167 C CA . ALA B 1 325 ? 8.836 15 19.719 1 98.56 325 ALA B CA 1
ATOM 5168 C C . ALA B 1 325 ? 9.977 14.281 20.438 1 98.56 325 ALA B C 1
ATOM 5170 O O . ALA B 1 325 ? 10.977 14.898 20.812 1 98.56 325 ALA B O 1
ATOM 5171 N N . ASP B 1 326 ? 9.773 12.984 20.594 1 98.56 326 ASP B N 1
ATOM 5172 C CA . ASP B 1 326 ? 10.805 12.188 21.25 1 98.56 326 ASP B CA 1
ATOM 5173 C C . ASP B 1 326 ? 12.109 12.219 20.438 1 98.56 326 ASP B C 1
ATOM 5175 O O . ASP B 1 326 ? 13.188 12.383 21.016 1 98.56 326 ASP B O 1
ATOM 5179 N N . LEU B 1 327 ? 12.023 12.109 19.172 1 98.44 327 LEU B N 1
ATOM 5180 C CA . LEU B 1 327 ? 13.203 12.117 18.312 1 98.44 327 LEU B CA 1
ATOM 5181 C C . LEU B 1 327 ? 13.883 13.477 18.328 1 98.44 327 LEU B C 1
ATOM 5183 O O . LEU B 1 327 ? 15.117 13.562 18.375 1 98.44 327 LEU B O 1
ATOM 5187 N N . ALA B 1 328 ? 13.109 14.508 18.281 1 98.44 328 ALA B N 1
ATOM 5188 C CA . ALA B 1 328 ? 13.672 15.859 18.359 1 98.44 328 ALA B CA 1
ATOM 5189 C C . ALA B 1 328 ? 14.344 16.109 19.703 1 98.44 328 ALA B C 1
ATOM 5191 O O . ALA B 1 328 ? 15.43 16.688 19.75 1 98.44 328 ALA B O 1
ATOM 5192 N N . GLY B 1 329 ? 13.727 15.641 20.75 1 98.12 329 GLY B N 1
ATOM 5193 C CA . GLY B 1 329 ? 14.297 15.781 22.078 1 98.12 329 GLY B CA 1
ATOM 5194 C C . GLY B 1 329 ? 15.625 15.055 22.234 1 98.12 329 GLY B C 1
ATOM 5195 O O . GLY B 1 329 ? 16.516 15.523 22.938 1 98.12 329 GLY B O 1
ATOM 5196 N N . ALA B 1 330 ? 15.75 13.977 21.5 1 97.38 330 ALA B N 1
ATOM 5197 C CA . ALA B 1 330 ? 16.969 13.172 21.562 1 97.38 330 ALA B CA 1
ATOM 5198 C C . ALA B 1 330 ? 18.031 13.719 20.609 1 97.38 330 ALA B C 1
ATOM 5200 O O . ALA B 1 330 ? 19.156 13.234 20.594 1 97.38 330 ALA B O 1
ATOM 5201 N N . GLY B 1 331 ? 17.672 14.641 19.812 1 96.25 331 GLY B N 1
ATOM 5202 C CA . GLY B 1 331 ? 18.594 15.242 18.859 1 96.25 331 GLY B CA 1
ATOM 5203 C C . GLY B 1 331 ? 18.719 14.469 17.562 1 96.25 331 GLY B C 1
ATOM 5204 O O . GLY B 1 331 ? 19.547 14.805 16.719 1 96.25 331 GLY B O 1
ATOM 5205 N N . VAL B 1 332 ? 17.891 13.516 17.391 1 96.94 332 VAL B N 1
ATOM 5206 C CA . VAL B 1 332 ? 17.938 12.648 16.203 1 96.94 332 VAL B CA 1
ATOM 5207 C C . VAL B 1 332 ? 17.219 13.32 15.047 1 96.94 332 VAL B C 1
ATOM 5209 O O . VAL B 1 332 ? 17.656 13.227 13.898 1 96.94 332 VAL B O 1
ATOM 5212 N N . LEU B 1 333 ? 16.109 13.953 15.336 1 98.12 333 LEU B N 1
ATOM 5213 C CA . LEU B 1 333 ? 15.43 14.82 14.383 1 98.12 333 LEU B CA 1
ATOM 5214 C C . LEU B 1 333 ? 15.883 16.266 14.539 1 98.12 333 LEU B C 1
ATOM 5216 O O . LEU B 1 333 ? 15.453 16.953 15.469 1 98.12 333 LEU B O 1
ATOM 5220 N N . ASP B 1 334 ? 16.719 16.703 13.656 1 97.75 334 ASP B N 1
ATOM 5221 C CA . ASP B 1 334 ? 17.328 18.031 13.766 1 97.75 334 ASP B CA 1
ATOM 5222 C C . ASP B 1 334 ? 16.438 19.109 13.164 1 97.75 334 ASP B C 1
ATOM 5224 O O . ASP B 1 334 ? 16.266 19.156 11.938 1 97.75 334 ASP B O 1
ATOM 5228 N N . LEU B 1 335 ? 15.977 20 13.977 1 98 335 LEU B N 1
ATOM 5229 C CA . LEU B 1 335 ? 15.062 21.031 13.523 1 98 335 LEU B CA 1
ATOM 5230 C C . LEU B 1 335 ? 15.781 22.375 13.383 1 98 335 LEU B C 1
ATOM 5232 O O . LEU B 1 335 ? 15.156 23.391 13.07 1 98 335 LEU B O 1
ATOM 5236 N N . SER B 1 336 ? 17.078 22.344 13.531 1 96.94 336 SER B N 1
ATOM 5237 C CA . SER B 1 336 ? 17.844 23.594 13.555 1 96.94 336 SER B CA 1
ATOM 5238 C C . SER B 1 336 ? 18.016 24.172 12.156 1 96.94 336 SER B C 1
ATOM 5240 O O . SER B 1 336 ? 18.406 25.328 12 1 96.94 336 SER B O 1
ATOM 5242 N N . VAL B 1 337 ? 17.641 23.422 11.141 1 96.69 337 VAL B N 1
ATOM 5243 C CA . VAL B 1 337 ? 17.844 23.844 9.758 1 96.69 337 VAL B CA 1
ATOM 5244 C C . VAL B 1 337 ? 16.812 24.906 9.391 1 96.69 337 VAL B C 1
ATOM 5246 O O . VAL B 1 337 ? 16.984 25.625 8.406 1 96.69 337 VAL B O 1
ATOM 5249 N N . PHE B 1 338 ? 15.75 25.016 10.164 1 96.81 338 PHE B N 1
ATOM 5250 C CA . PHE B 1 338 ? 14.648 25.906 9.797 1 96.81 338 PHE B CA 1
ATOM 5251 C C . PHE B 1 338 ? 14.984 27.359 10.133 1 96.81 338 PHE B C 1
ATOM 5253 O O . PHE B 1 338 ? 15.586 27.641 11.172 1 96.81 338 PHE B O 1
ATOM 5260 N N . GLU B 1 339 ? 14.578 28.172 9.172 1 96.31 339 GLU B N 1
ATOM 5261 C CA . GLU B 1 339 ? 14.648 29.625 9.336 1 96.31 339 GLU B CA 1
ATOM 5262 C C . GLU B 1 339 ? 13.289 30.203 9.719 1 96.31 339 GLU B C 1
ATOM 5264 O O . GLU B 1 339 ? 12.352 30.188 8.906 1 96.31 339 GLU B O 1
ATOM 5269 N N . HIS B 1 340 ? 13.227 30.781 10.922 1 95.44 340 HIS B N 1
ATOM 5270 C CA . HIS B 1 340 ? 11.938 31.234 11.43 1 95.44 340 HIS B CA 1
ATOM 5271 C C . HIS B 1 340 ? 11.766 32.75 11.219 1 95.44 340 HIS B C 1
ATOM 5273 O O . HIS B 1 340 ? 12.633 33.531 11.594 1 95.44 340 HIS B O 1
ATOM 5279 N N . HIS B 1 341 ? 10.734 33.062 10.562 1 93.56 341 HIS B N 1
ATOM 5280 C CA . HIS B 1 341 ? 10.289 34.469 10.406 1 93.56 341 HIS B CA 1
ATOM 5281 C C . HIS B 1 341 ? 8.969 34.688 11.141 1 93.56 341 HIS B C 1
ATOM 5283 O O . HIS B 1 341 ? 7.895 34.375 10.609 1 93.56 341 HIS B O 1
ATOM 5289 N N . SER B 1 342 ? 9.086 35.312 12.25 1 94.81 342 SER B N 1
ATOM 5290 C CA . SER B 1 342 ? 7.906 35.531 13.078 1 94.81 342 SER B CA 1
ATOM 5291 C C . SER B 1 342 ? 7.336 36.938 12.898 1 94.81 342 SER B C 1
ATOM 5293 O O . SER B 1 342 ? 8.07 37.875 12.594 1 94.81 342 SER B O 1
ATOM 5295 N N . PHE B 1 343 ? 6.082 37.094 13.07 1 95.06 343 PHE B N 1
ATOM 5296 C CA . PHE B 1 343 ? 5.375 38.375 13.008 1 95.06 343 PHE B CA 1
ATOM 5297 C C . PHE B 1 343 ? 4.152 38.344 13.914 1 95.06 343 PHE B C 1
ATOM 5299 O O . PHE B 1 343 ? 3.602 37.281 14.211 1 95.06 343 PHE B O 1
ATOM 5306 N N . PRO B 1 344 ? 3.742 39.5 14.391 1 97.19 344 PRO B N 1
ATOM 5307 C CA . PRO B 1 344 ? 2.545 39.562 15.227 1 97.19 344 PRO B CA 1
ATOM 5308 C C . PRO B 1 344 ? 1.265 39.25 14.453 1 97.19 344 PRO B C 1
ATOM 5310 O O . PRO B 1 344 ? 1.211 39.469 13.242 1 97.19 344 PRO B O 1
ATOM 5313 N N . LEU B 1 345 ? 0.241 38.781 15.109 1 97.69 345 LEU B N 1
ATOM 5314 C CA . LEU B 1 345 ? -1.038 38.375 14.531 1 97.69 345 LEU B CA 1
ATOM 5315 C C . LEU B 1 345 ? -1.616 39.5 13.672 1 97.69 345 LEU B C 1
ATOM 5317 O O . LEU B 1 345 ? -2.203 39.25 12.625 1 97.69 345 LEU B O 1
ATOM 5321 N N . GLU B 1 346 ? -1.374 40.719 14.047 1 96.69 346 GLU B N 1
ATOM 5322 C CA . GLU B 1 346 ? -1.945 41.906 13.375 1 96.69 346 GLU B CA 1
ATOM 5323 C C . GLU B 1 346 ? -1.411 42.031 11.945 1 96.69 346 GLU B C 1
ATOM 5325 O O . GLU B 1 346 ? -2.014 42.688 11.109 1 96.69 346 GLU B O 1
ATOM 5330 N N . LYS B 1 347 ? -0.314 41.344 11.711 1 95.06 347 LYS B N 1
ATOM 5331 C CA . LYS B 1 347 ? 0.331 41.469 10.406 1 95.06 347 LYS B CA 1
ATOM 5332 C C . LYS B 1 347 ? 0.005 40.281 9.523 1 95.06 347 LYS B C 1
ATOM 5334 O O . LYS B 1 347 ? 0.638 40.062 8.484 1 95.06 347 LYS B O 1
ATOM 5339 N N . ILE B 1 348 ? -0.988 39.5 9.875 1 95.75 348 ILE B N 1
ATOM 5340 C CA . ILE B 1 348 ? -1.298 38.25 9.188 1 95.75 348 ILE B CA 1
ATOM 5341 C C . ILE B 1 348 ? -1.641 38.531 7.727 1 95.75 348 ILE B C 1
ATOM 5343 O O . ILE B 1 348 ? -1.175 37.844 6.824 1 95.75 348 ILE B O 1
ATOM 5347 N N . ASN B 1 349 ? -2.387 39.562 7.43 1 94.56 349 ASN B N 1
ATOM 5348 C CA . ASN B 1 349 ? -2.762 39.875 6.055 1 94.56 349 ASN B CA 1
ATOM 5349 C C . ASN B 1 349 ? -1.557 40.312 5.23 1 94.56 349 ASN B C 1
ATOM 5351 O O . ASN B 1 349 ? -1.415 39.938 4.07 1 94.56 349 ASN B O 1
ATOM 5355 N N . GLU B 1 350 ? -0.731 41.062 5.848 1 89.75 350 GLU B N 1
ATOM 5356 C CA . GLU B 1 350 ? 0.495 41.5 5.184 1 89.75 350 GLU B CA 1
ATOM 5357 C C . GLU B 1 350 ? 1.413 40.312 4.898 1 89.75 350 GLU B C 1
ATOM 5359 O O . GLU B 1 350 ? 2.018 40.219 3.826 1 89.75 350 GLU B O 1
ATOM 5364 N N . ALA B 1 351 ? 1.501 39.5 5.902 1 87.81 351 ALA B N 1
ATOM 5365 C CA . ALA B 1 351 ? 2.336 38.312 5.738 1 87.81 351 ALA B CA 1
ATOM 5366 C C . ALA B 1 351 ? 1.829 37.438 4.594 1 87.81 351 ALA B C 1
ATOM 5368 O O . ALA B 1 351 ? 2.617 36.938 3.781 1 87.81 351 ALA B O 1
ATOM 5369 N N . LEU B 1 352 ? 0.573 37.25 4.473 1 88.38 352 LEU B N 1
ATOM 5370 C CA . LEU B 1 352 ? -0.016 36.438 3.42 1 88.38 352 LEU B CA 1
ATOM 5371 C C . LEU B 1 352 ? 0.181 37.094 2.053 1 88.38 352 LEU B C 1
ATOM 5373 O O . LEU B 1 352 ? 0.374 36.375 1.054 1 88.38 352 LEU B O 1
ATOM 5377 N N . ALA B 1 353 ? 0.146 38.344 1.98 1 81.5 353 ALA B N 1
ATOM 5378 C CA . ALA B 1 353 ? 0.282 39.062 0.725 1 81.5 353 ALA B CA 1
ATOM 5379 C C . ALA B 1 353 ? 1.741 39.125 0.282 1 81.5 353 ALA B C 1
ATOM 5381 O O . ALA B 1 353 ? 2.033 39.125 -0.916 1 81.5 353 ALA B O 1
ATOM 5382 N N . ASP B 1 354 ? 2.59 39.25 1.286 1 67.62 354 ASP B N 1
ATOM 5383 C CA . ASP B 1 354 ? 3.969 39.594 0.96 1 67.62 354 ASP B CA 1
ATOM 5384 C C . ASP B 1 354 ? 4.945 38.562 1.503 1 67.62 354 ASP B C 1
ATOM 5386 O O . ASP B 1 354 ? 6.023 38.906 1.992 1 67.62 354 ASP B O 1
ATOM 5390 N N . LEU B 1 355 ? 4.516 37.5 1.637 1 63.94 355 LEU B N 1
ATOM 5391 C CA . LEU B 1 355 ? 5.543 36.562 2.109 1 63.94 355 LEU B CA 1
ATOM 5392 C C . LEU B 1 355 ? 6.77 36.625 1.204 1 63.94 355 LEU B C 1
ATOM 5394 O O . LEU B 1 355 ? 6.645 36.562 -0.022 1 63.94 355 LEU B O 1
ATOM 5398 N N . PRO B 1 356 ? 7.902 37.094 1.932 1 60.75 356 PRO 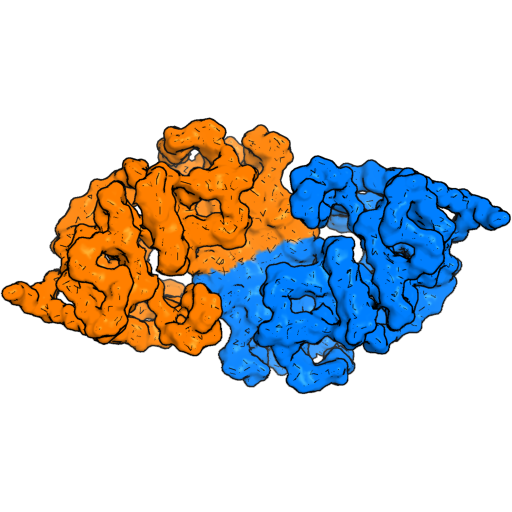B N 1
ATOM 5399 C CA . PRO B 1 356 ? 9.125 37.031 1.131 1 60.75 356 PRO B CA 1
ATOM 5400 C C . PRO B 1 356 ? 9.32 35.688 0.442 1 60.75 356 PRO B C 1
ATOM 5402 O O . PRO B 1 356 ? 8.648 34.719 0.782 1 60.75 356 PRO B O 1
ATOM 5405 N N . ALA B 1 357 ? 10.133 35.844 -0.524 1 72.88 357 ALA B N 1
ATOM 5406 C CA . ALA B 1 357 ? 10.484 34.594 -1.211 1 72.88 357 ALA B CA 1
ATOM 5407 C C . ALA B 1 357 ? 11.008 33.562 -0.229 1 72.88 357 ALA B C 1
ATOM 5409 O O . ALA B 1 357 ? 11.875 33.844 0.597 1 72.88 357 ALA B O 1
ATOM 5410 N N . ARG B 1 358 ? 10.344 32.469 -0.138 1 82.12 358 ARG B N 1
ATOM 5411 C CA . ARG B 1 358 ? 10.766 31.375 0.716 1 82.12 358 ARG B CA 1
ATOM 5412 C C . ARG B 1 358 ? 12.102 30.812 0.249 1 82.12 358 ARG B C 1
ATOM 5414 O O . ARG B 1 358 ? 12.359 30.719 -0.954 1 82.12 358 ARG B O 1
ATOM 5421 N N . HIS B 1 359 ? 12.969 30.656 1.229 1 91.44 359 HIS B N 1
ATOM 5422 C CA . HIS B 1 359 ? 14.109 29.797 0.991 1 91.44 359 HIS B CA 1
ATOM 5423 C C . HIS B 1 359 ? 13.688 28.328 0.95 1 91.44 359 HIS B C 1
ATOM 5425 O O . HIS B 1 359 ? 14.117 27.531 1.783 1 91.44 359 HIS B O 1
ATOM 5431 N N . GLY B 1 360 ? 12.75 28.016 0.04 1 92.81 360 GLY B N 1
ATOM 5432 C CA . GLY B 1 360 ? 12.195 26.688 -0.066 1 92.81 360 GLY B CA 1
ATOM 5433 C C . GLY B 1 360 ? 11.586 26.188 1.231 1 92.81 360 GLY B C 1
ATOM 5434 O O . GLY B 1 360 ? 10.789 26.891 1.858 1 92.81 360 GLY B O 1
ATOM 5435 N N . GLY B 1 361 ? 11.922 25.016 1.551 1 94.88 361 GLY B N 1
ATOM 5436 C CA . GLY B 1 361 ? 11.375 24.391 2.744 1 94.88 361 GLY B CA 1
ATOM 5437 C C . GLY B 1 361 ? 12.078 24.828 4.02 1 94.88 361 GLY B C 1
ATOM 5438 O O . GLY B 1 361 ? 11.617 24.516 5.121 1 94.88 361 GLY B O 1
ATOM 5439 N N . PHE B 1 362 ? 13.094 25.641 3.887 1 96.69 362 PHE B N 1
ATOM 5440 C CA . PHE B 1 362 ? 13.859 26.047 5.055 1 96.69 362 PHE B CA 1
ATOM 5441 C C . PHE B 1 362 ? 13.117 27.125 5.84 1 96.69 362 PHE B C 1
ATOM 5443 O O . PHE B 1 362 ? 13.312 27.266 7.047 1 96.69 362 PHE B O 1
ATOM 5450 N N . THR B 1 363 ? 12.266 27.797 5.129 1 94 363 THR B N 1
ATOM 5451 C CA . THR B 1 363 ? 11.609 28.953 5.742 1 94 363 THR B CA 1
ATOM 5452 C C . THR B 1 363 ? 10.352 28.516 6.492 1 94 363 THR B C 1
ATOM 5454 O O . THR B 1 363 ? 9.562 27.719 5.977 1 94 363 THR B O 1
ATOM 5457 N N . ASN B 1 364 ? 10.234 29 7.672 1 93.25 364 ASN B N 1
ATOM 5458 C CA . ASN B 1 364 ? 9.016 28.906 8.469 1 93.25 364 ASN B CA 1
ATOM 5459 C C . ASN B 1 364 ? 8.438 30.297 8.781 1 93.25 364 ASN B C 1
ATOM 5461 O O . ASN B 1 364 ? 9.117 31.125 9.375 1 93.25 364 ASN B O 1
ATOM 5465 N N . PHE B 1 365 ? 7.273 30.562 8.305 1 93.69 365 PHE B N 1
ATOM 5466 C CA . PHE B 1 365 ? 6.57 31.781 8.695 1 93.69 365 PHE B CA 1
ATOM 5467 C C . PHE B 1 365 ? 5.648 31.516 9.875 1 93.69 365 PHE B C 1
ATOM 5469 O O . PHE B 1 365 ? 4.812 30.609 9.836 1 93.69 365 PHE B O 1
ATOM 5476 N N . VAL B 1 366 ? 5.82 32.312 10.898 1 96.12 366 VAL B N 1
ATOM 5477 C CA . VAL B 1 366 ? 5.152 32 12.164 1 96.12 366 VAL B CA 1
ATOM 5478 C C . VAL B 1 366 ? 4.395 33.25 12.656 1 96.12 366 VAL B C 1
ATOM 5480 O O . VAL B 1 366 ? 4.984 34.312 12.844 1 96.12 366 VAL B O 1
ATOM 5483 N N . SER B 1 367 ? 3.115 33.094 12.844 1 97.12 367 SER B N 1
ATOM 5484 C CA . SER B 1 367 ? 2.314 34.125 13.523 1 97.12 367 SER B CA 1
ATOM 5485 C C . SER B 1 367 ? 2.406 33.969 15.039 1 97.12 367 SER B C 1
ATOM 5487 O O . SER B 1 367 ? 2.244 32.875 15.57 1 97.12 367 SER B O 1
ATOM 5489 N N . VAL B 1 368 ? 2.684 35 15.672 1 97.56 368 VAL B N 1
ATOM 5490 C CA . VAL B 1 368 ? 2.723 35.062 17.125 1 97.56 368 VAL B CA 1
ATOM 5491 C C . VAL B 1 368 ? 1.583 35.938 17.656 1 97.56 368 VAL B C 1
ATOM 5493 O O . VAL B 1 368 ? 1.691 37.156 17.672 1 97.56 368 VAL B O 1
ATOM 5496 N N . PRO B 1 369 ? 0.555 35.25 18.125 1 95.44 369 PRO B N 1
ATOM 5497 C CA . PRO B 1 369 ? -0.62 36.031 18.516 1 95.44 369 PRO B CA 1
ATOM 5498 C C . PRO B 1 369 ? -0.396 36.812 19.797 1 95.44 369 PRO B C 1
ATOM 5500 O O . PRO B 1 369 ? 0.396 36.406 20.656 1 95.44 369 PRO B O 1
#

Organism: NCBI:txid1990687

Sequence (738 aa):
MKSTMRVARLHEINQPMKIEELPIPEPRATDVLVQVKACNVVPNLSNVLATYSEWFPYLPLPELPAIFGLDSAGVVAAVGSHVTDVAVGDRVYVNPGISCGGCRPCRQGHDQNCDKYTFMGYFSFGADGQEIFDAYPYGGLGEYLTAPQRNLVKLPDSVSFDEGARFGYLGTGYSALRKAGAGPGSTVLIDGISGTLGLGTCLSALALGASRIFGTGRNADLLEDVRSIAPDRIHVLPAGGGDLRSWVREHNNGEGVDIVIDSLGPGAPAESFLDAITTLRRGGVAVDIGGMMERPPLDMFSLMCSQISVLGSLWFSTAEAQDMADLAGAGVLDLSVFEHHSFPLEKINEALADLPARHGGFTNFVSVPMKSTMRVARLHEINQPMKIEELPIPEPRATDVLVQVKACNVVPNLSNVLATYSEWFPYLPLPELPAIFGLDSAGVVAAVGSHVTDVAVGDRVYVNPGISCGGCRPCRQGHDQNCDKYTFMGYFSFGADGQEIFDAYPYGGLGEYLTAPQRNLVKLPDSVSFDEGARFGYLGTGYSALRKAGAGPGSTVLIDGISGTLGLGTCLSALALGASRIFGTGRNADLLEDVRSIAPDRIHVLPAGGGDLRSWVREHNNGEGVDIVIDSLGPGAPAESFLDAITTLRRGGVAVDIGGMMERPPLDMFSLMCSQISVLGSLWFSTAEAQDMADLAGAGVLDLSVFEHHSFPLEKINEALADLPARHGGFTNFVSVP

InterPro domains:
  IPR011032 GroES-like superfamily [SSF50129] (3-358)
  IPR013149 Alcohol dehydrogenase-like, C-terminal [PF00107] (197-327)
  IPR013154 Alcohol dehydrogenase-like, N-terminal [PF08240] (29-157)
  IPR020843 Enoylreductase domain [SM00829] (12-359)
  IPR036291 NAD(P)-binding domain superfamily [SSF51735] (159-334)
  IPR050129 Zinc-containing alcohol dehydrogenase [PTHR43401] (5-359)